Protein 9DPF (pdb70)

Sequence (498 aa):
ILGGTEAEEGSWPWQVSLRLNNAHHHCCGGSLINNMWILTAAHCFRSSNSNPRDWIATSGISTTFPKLRMRVRNILIHNNYKSATHENDIALVRLENSSVTFTKDIHSVCLPAATQNIPPGSTAYVTGWGAQEYAGHHTVPELRQGQVRIISNDVCNAPHSYNGAILSGMLCAGVPQGGVDACQGDAGGPLVQEDSRRLWFFIVGIVSWGDQCGLPDKPGVYTRVTAYLDWIRQQTGILINECGAGPDLITLSEQRILGGTEAEEGSWPWQVSLRLNNAHHCCGGSLINNMWILTAAHCFRSNSNPRDWIATSGISTTFPKLRMRVRNILIHNNNYKSATHENDIALVRLENSVTFTKDIHSVCLPAATQNIPPGSTAYVTGWGAQEEYAGHHTVPELRQGQVRIISNDVCNAPHSSYNGAILSSGMLCAGVPQGGVDACQGDAGGPLVQEDSRRLWFFIVGIVSWGDQCGLPDKPGVYTRVTAYLDWIRQQTGINECGAGPDLITLSEQR

Solvent-accessible surface area: 22502 Å² total; per-residue (Å²): 1,16,58,16,85,108,6,136,74,10,31,24,3,0,5,0,0,1,40,27,102,122,54,26,76,3,1,0,0,0,6,42,45,42,22,0,0,0,0,2,49,1,7,196,89,28,61,47,42,190,39,3,55,0,2,5,19,53,3,14,76,76,20,155,68,152,14,142,8,138,56,27,46,68,19,117,73,50,101,77,99,64,63,43,28,2,0,0,0,1,75,0,73,99,64,8,113,28,60,45,68,19,1,2,2,10,31,6,52,84,125,53,118,23,60,92,41,27,66,0,55,0,0,1,1,0,1,84,101,113,87,26,161,66,27,63,55,6,36,40,3,92,1,100,12,40,32,32,118,97,1,37,17,112,123,11,21,102,43,45,6,68,101,14,8,2,0,0,4,17,94,128,7,38,27,6,10,7,107,16,0,12,0,0,0,0,0,26,91,48,119,187,35,49,32,33,0,1,0,0,11,10,48,25,56,77,8,11,66,81,70,42,11,6,1,1,4,59,0,29,57,18,26,105,26,0,111,118,65,23,67,69,34,118,124,56,51,0,11,6,50,116,56,14,67,110,92,121,125,297,1,17,57,17,86,108,9,133,104,16,23,22,4,0,6,0,0,1,34,22,102,119,55,30,76,4,1,0,0,0,8,44,54,70,17,0,0,0,0,2,48,2,7,199,82,29,61,73,39,88,46,4,54,0,1,4,22,58,11,16,82,162,20,140,63,155,14,167,12,90,58,25,45,58,23,147,81,51,100,81,102,74,64,52,20,1,0,0,0,2,49,0,69,110,58,14,112,48,63,70,56,19,0,2,1,19,42,6,54,81,124,57,125,27,67,91,28,29,66,1,57,0,0,2,0,0,2,80,103,103,86,22,154,73,24,64,60,6,35,35,3,86,0,92,11,34,32,28,117,94,1,39,20,112,132,12,17,105,46,45,6,64,99,11,7,0,0,0,5,16,97,138,9,38,23,5,10,10,110,16,1,12,1,0,0,0,0,15,83,55,91,95,87,46,31,20,0,2,0,0,11,10,47,27,57,88,10,10,69,73,69,41,6,6,1,2,4,57,0,31,57,16,29,106,33,0,118,117,56,25,64,76,91,101,42,0,7,3,57,87,52,27,77,94,86,118,125,299

Nearest PDB structures (foldseek):
  9dpf-assembly2_C  TM=1.004E+00  e=8.477E-52  Homo sapiens
  8vis-assembly4_H  TM=9.988E-01  e=4.082E-49  Homo sapiens
  2oq5-assembly1_A  TM=9.898E-01  e=7.392E-35  Homo sapiens
  2zgj-assembly1_A  TM=9.398E-01  e=3.811E-25  Homo sapiens
  2zks-assembly1_A  TM=9.382E-01  e=4.524E-25  Homo sapiens

Secondary structure (DSSP, 8-state):
-BS-EEPPTTSSTTEEEEEETTEEEEEEEESSSSEEEE-GGGGSS---GGGEEEEESSBSSS-SEEEEEEEEEE-TT-BGGGTBT--EEEEESSPPPPBTTB-PPBPPPTT----TT-EEEEEES--SSTT----SB-EEEEEEEE-HHHHT-TTTTTT---TTEEEEE-TT---B--TT-TT-EEEEE-TTSBEEEEEEEEE-SSSS-TTS-EEEEEGGGGHHHHHHHH--/--SS--B-HHHHHHHH--/-BS-EEPPTTS-TTEEEEEESSSEEEEEEEEETTEEEE-GGGGTT---GGGEEEEESSBSSS-SEEEEEEEEEE-TT-BTTTTBT--EEEEESSPPPP-SSS-PPBPPPTT----TT-EEEEEES--SSTT----SB-EEEEEEEE-HHHHTSTTTTTT---TTEEEEE-TT---B--TT-TT-EEEEE-TTSBEEEEEEEEE-SSSSBTTB-EEEEEGGGGHHHHHHHH--/--S-B-HHHHHHHH--

Structure (mmCIF, N/CA/C/O backbone):
data_9DPF
#
_entry.id   9DPF
#
_cell.length_a   73.034
_cell.length_b   76.640
_cell.length_c   88.374
_cell.angle_alpha   90.00
_cell.angle_beta   90.00
_cell.angle_gamma   90.00
#
_symmetry.space_group_name_H-M   'P 21 21 21'
#
loop_
_entity.id
_entity.type
_entity.pdbx_description
1 polymer 'Transmembrane protease serine 11D'
2 polymer 'Transmembrane protease serine 11D non-catalytic chain'
3 non-polymer 1,2-ETHANEDIOL
4 water water
#
loop_
_atom_site.group_PDB
_atom_site.id
_atom_site.type_symbol
_atom_site.label_atom_id
_atom_site.label_alt_id
_atom_site.label_comp_id
_atom_site.label_asym_id
_atom_site.label_entity_id
_atom_site.label_seq_id
_atom_site.pdbx_PDB_ins_code
_atom_site.Cartn_x
_atom_site.Cartn_y
_atom_site.Cartn_z
_atom_site.occupancy
_atom_site.B_iso_or_equiv
_atom_site.auth_seq_id
_atom_site.auth_comp_id
_atom_site.auth_asym_id
_atom_site.auth_atom_id
_atom_site.pdbx_PDB_model_num
ATOM 1 N N . ILE A 1 1 ? 11.138 6.098 27.959 1.00 36.87 187 ILE A N 1
ATOM 2 C CA . ILE A 1 1 ? 11.966 7.244 27.464 1.00 35.66 187 ILE A CA 1
ATOM 3 C C . ILE A 1 1 ? 11.312 8.581 27.857 1.00 37.73 187 ILE A C 1
ATOM 4 O O . ILE A 1 1 ? 10.144 8.834 27.550 1.00 35.53 187 ILE A O 1
ATOM 9 N N . LEU A 1 2 ? 12.095 9.428 28.541 1.00 35.85 188 LEU A N 1
ATOM 10 C CA . LEU A 1 2 ? 11.738 10.806 28.821 1.00 36.93 188 LEU A CA 1
ATOM 11 C C . LEU A 1 2 ? 12.312 11.681 27.728 1.00 39.46 188 LEU A C 1
ATOM 12 O O . LEU A 1 2 ? 13.471 11.495 27.374 1.00 38.23 188 LEU A O 1
ATOM 17 N N . GLY A 1 3 ? 11.520 12.671 27.284 1.00 38.70 189 GLY A N 1
ATOM 18 C CA . GLY A 1 3 ? 12.004 13.758 26.439 1.00 35.63 189 GLY A CA 1
ATOM 19 C C . GLY A 1 3 ? 12.368 13.297 25.028 1.00 35.96 189 GLY A C 1
ATOM 20 O O . GLY A 1 3 ? 13.248 13.859 24.368 1.00 40.71 189 GLY A O 1
ATOM 21 N N . GLY A 1 4 ? 11.713 12.236 24.570 1.00 35.90 190 GLY A N 1
ATOM 22 C CA . GLY A 1 4 ? 12.028 11.694 23.263 1.00 36.85 190 GLY A CA 1
ATOM 23 C C . GLY A 1 4 ? 10.803 11.723 22.370 1.00 34.68 190 GLY A C 1
ATOM 24 O O . GLY A 1 4 ? 9.790 12.318 22.741 1.00 34.49 190 GLY A O 1
ATOM 25 N N . THR A 1 5 ? 10.913 11.046 21.230 1.00 36.80 191 THR A N 1
ATOM 26 C CA . THR A 1 5 ? 9.833 10.999 20.257 1.00 43.29 191 THR A CA 1
ATOM 27 C C . THR A 1 5 ? 9.525 9.563 19.858 1.00 44.43 191 THR A C 1
ATOM 28 O O . THR A 1 5 ? 10.252 8.616 20.192 1.00 39.72 191 THR A O 1
ATOM 32 N N . GLU A 1 6 ? 8.403 9.435 19.159 1.00 41.45 192 GLU A N 1
ATOM 33 C CA . GLU A 1 6 ? 7.948 8.156 18.671 1.00 44.03 192 GLU A CA 1
ATOM 34 C C . GLU A 1 6 ? 8.875 7.706 17.560 1.00 41.37 192 GLU A C 1
ATOM 35 O O . GLU A 1 6 ? 9.111 8.456 16.627 1.00 42.78 192 GLU A O 1
ATOM 41 N N . ALA A 1 7 ? 9.381 6.478 17.639 1.00 36.92 193 ALA A N 1
ATOM 42 C CA . ALA A 1 7 ? 10.239 6.020 16.567 1.00 34.91 193 ALA A CA 1
ATOM 43 C C . ALA A 1 7 ? 9.370 5.627 15.380 1.00 33.27 193 ALA A C 1
ATOM 44 O O . ALA A 1 7 ? 8.264 5.135 15.565 1.00 36.70 193 ALA A O 1
ATOM 46 N N . GLU A 1 8 ? 9.910 5.807 14.172 1.00 35.48 194 GLU A N 1
ATOM 47 C CA . GLU A 1 8 ? 9.315 5.287 12.952 1.00 40.11 194 GLU A CA 1
ATOM 48 C C . GLU A 1 8 ? 9.744 3.841 12.708 1.00 39.78 194 GLU A C 1
ATOM 49 O O . GLU A 1 8 ? 10.890 3.462 12.989 1.00 41.09 194 GLU A O 1
ATOM 55 N N . GLU A 1 9 ? 8.817 3.080 12.103 1.00 39.29 195 GLU A N 1
ATOM 56 C CA . GLU A 1 9 ? 9.051 1.726 11.600 1.00 42.57 195 GLU A CA 1
ATOM 57 C C . GLU A 1 9 ? 10.377 1.640 10.830 1.00 40.59 195 GLU A C 1
ATOM 58 O O . GLU A 1 9 ? 10.630 2.444 9.937 1.00 38.05 195 GLU A O 1
ATOM 61 N N . GLY A 1 10 ? 11.225 0.670 11.189 1.00 35.69 196 GLY A N 1
ATOM 62 C CA . GLY A 1 10 ? 12.467 0.421 10.483 1.00 32.47 196 GLY A CA 1
ATOM 63 C C . GLY A 1 10 ? 13.655 1.260 10.971 1.00 33.45 196 GLY A C 1
ATOM 64 O O . GLY A 1 10 ? 14.784 0.944 10.599 1.00 37.63 196 GLY A O 1
ATOM 65 N N . SER A 1 11 ? 13.441 2.320 11.771 1.00 32.23 197 SER A N 1
ATOM 66 C CA . SER A 1 11 ? 14.544 3.102 12.326 1.00 32.40 197 SER A CA 1
ATOM 67 C C . SER A 1 11 ? 15.503 2.258 13.173 1.00 32.11 197 SER A C 1
ATOM 68 O O . SER A 1 11 ? 16.725 2.462 13.139 1.00 30.25 197 SER A O 1
ATOM 71 N N . TRP A 1 12 ? 14.937 1.342 13.961 1.00 29.17 198 TRP A N 1
ATOM 72 C CA . TRP A 1 12 ? 15.693 0.599 14.956 1.00 28.32 198 TRP A CA 1
ATOM 73 C C . TRP A 1 12 ? 15.406 -0.884 14.781 1.00 27.07 198 TRP A C 1
ATOM 74 O O . TRP A 1 12 ? 14.630 -1.466 15.501 1.00 27.02 198 TRP A O 1
ATOM 85 N N . PRO A 1 13 ? 15.964 -1.542 13.758 1.00 29.61 199 PRO A N 1
ATOM 86 C CA . PRO A 1 13 ? 15.537 -2.898 13.416 1.00 28.34 199 PRO A CA 1
ATOM 87 C C . PRO A 1 13 ? 15.933 -4.001 14.389 1.00 26.51 199 PRO A C 1
ATOM 88 O O . PRO A 1 13 ? 15.413 -5.106 14.297 1.00 25.44 199 PRO A O 1
ATOM 92 N N . TRP A 1 14 ? 16.817 -3.696 15.345 1.00 27.71 200 TRP A N 1
ATOM 93 C CA . TRP A 1 14 ? 17.304 -4.690 16.300 1.00 27.42 200 TRP A CA 1
ATOM 94 C C . TRP A 1 14 ? 16.494 -4.660 17.605 1.00 25.91 200 TRP A C 1
ATOM 95 O O . TRP A 1 14 ? 16.537 -5.604 18.384 1.00 22.75 200 TRP A O 1
ATOM 106 N N . GLN A 1 15 ? 15.731 -3.585 17.828 1.00 26.85 201 GLN A N 1
ATOM 107 C CA . GLN A 1 15 ? 14.964 -3.401 19.047 1.00 28.57 201 GLN A CA 1
ATOM 108 C C . GLN A 1 15 ? 13.857 -4.450 19.191 1.00 27.58 201 GLN A C 1
ATOM 109 O O . GLN A 1 15 ? 13.092 -4.691 18.282 1.00 30.93 201 GLN A O 1
ATOM 115 N N . VAL A 1 16 ? 13.758 -5.074 20.360 1.00 25.46 202 VAL A N 1
ATOM 116 C CA . VAL A 1 16 ? 12.680 -5.990 20.639 1.00 26.37 202 VAL A CA 1
ATOM 117 C C . VAL A 1 16 ? 12.122 -5.662 22.019 1.00 26.51 202 VAL A C 1
ATOM 118 O O . VAL A 1 16 ? 12.805 -5.057 22.843 1.00 23.83 202 VAL A O 1
ATOM 122 N N . SER A 1 17 ? 10.847 -6.027 22.185 1.00 23.79 203 SER A N 1
ATOM 123 C CA . SER A 1 17 ? 10.132 -6.025 23.439 1.00 24.50 203 SER A CA 1
ATOM 124 C C . SER A 1 17 ? 10.231 -7.434 24.019 1.00 22.52 203 SER A C 1
ATOM 125 O O . SER A 1 17 ? 9.995 -8.397 23.304 1.00 26.36 203 SER A O 1
ATOM 128 N N . LEU A 1 18 ? 10.510 -7.534 25.319 1.00 24.90 204 LEU A N 1
ATOM 129 C CA . LEU A 1 18 ? 10.450 -8.797 26.026 1.00 28.09 204 LEU A CA 1
ATOM 130 C C . LEU A 1 18 ? 9.218 -8.766 26.936 1.00 25.23 204 LEU A C 1
ATOM 131 O O . LEU A 1 18 ? 9.073 -7.888 27.784 1.00 26.77 204 LEU A O 1
ATOM 136 N N . ARG A 1 19 ? 8.312 -9.714 26.701 1.00 25.49 205 ARG A N 1
ATOM 137 C CA . ARG A 1 19 ? 7.043 -9.774 27.400 1.00 29.10 205 ARG A CA 1
ATOM 138 C C . ARG A 1 19 ? 7.055 -10.911 28.431 1.00 27.75 205 ARG A C 1
ATOM 139 O O . ARG A 1 19 ? 7.342 -12.065 28.111 1.00 26.39 205 ARG A O 1
ATOM 147 N N . LEU A 1 20 ? 6.736 -10.560 29.675 1.00 26.44 206 LEU A N 1
ATOM 148 C CA . LEU A 1 20 ? 6.569 -11.521 30.751 1.00 27.37 206 LEU A CA 1
ATOM 149 C C . LEU A 1 20 ? 5.071 -11.611 31.083 1.00 29.90 206 LEU A C 1
ATOM 150 O O . LEU A 1 20 ? 4.426 -10.608 31.406 1.00 25.61 206 LEU A O 1
ATOM 155 N N . ASN A 1 21 ? 4.555 -12.841 31.037 1.00 36.16 207 ASN A N 1
ATOM 156 C CA . ASN A 1 21 ? 3.148 -13.111 31.279 1.00 43.45 207 ASN A CA 1
ATOM 157 C C . ASN A 1 21 ? 2.333 -12.059 30.515 1.00 42.05 207 ASN A C 1
ATOM 158 O O . ASN A 1 21 ? 1.541 -11.317 31.079 1.00 41.75 207 ASN A O 1
ATOM 163 N N . ASN A 1 22 ? 2.594 -11.989 29.208 1.00 42.59 208 ASN A N 1
ATOM 164 C CA . ASN A 1 22 ? 1.834 -11.180 28.264 1.00 44.76 208 ASN A CA 1
ATOM 165 C C . ASN A 1 22 ? 1.776 -9.706 28.669 1.00 41.36 208 ASN A C 1
ATOM 166 O O . ASN A 1 22 ? 0.758 -9.047 28.463 1.00 42.24 208 ASN A O 1
ATOM 171 N N . ALA A 1 23 ? 2.882 -9.163 29.190 1.00 39.58 209 ALA A N 1
ATOM 172 C CA . ALA A 1 23 ? 2.984 -7.724 29.373 1.00 35.27 209 ALA A CA 1
ATOM 173 C C . ALA A 1 23 ? 4.422 -7.296 29.102 1.00 31.33 209 ALA A C 1
ATOM 174 O O . ALA A 1 23 ? 5.334 -8.000 29.515 1.00 30.64 209 ALA A O 1
ATOM 176 N N . HIS A 1 24 ? 4.600 -6.170 28.394 1.00 31.53 210 HIS A N 1
ATOM 177 C CA . HIS A 1 24 ? 5.922 -5.605 28.136 1.00 31.55 210 HIS A CA 1
ATOM 178 C C . HIS A 1 24 ? 6.664 -5.448 29.470 1.00 29.87 210 HIS A C 1
ATOM 179 O O . HIS A 1 24 ? 6.100 -4.871 30.368 1.00 30.65 210 HIS A O 1
ATOM 186 N N . HIS A 1 25 ? 7.888 -5.992 29.641 1.00 28.23 211 HIS A N 1
ATOM 187 C CA A HIS A 1 25 ? 8.642 -5.837 30.888 0.60 27.51 211 HIS A CA 1
ATOM 188 C CA B HIS A 1 25 ? 8.639 -5.813 30.881 0.40 28.67 211 HIS A CA 1
ATOM 189 C C . HIS A 1 25 ? 9.996 -5.165 30.633 1.00 28.93 211 HIS A C 1
ATOM 190 O O . HIS A 1 25 ? 10.451 -4.371 31.456 1.00 32.28 211 HIS A O 1
ATOM 203 N N A CYS A 1 26 ? 10.684 -5.560 29.539 0.60 28.95 212 CYS A N 1
ATOM 204 N N B CYS A 1 26 ? 10.585 -5.387 29.458 0.40 27.99 212 CYS A N 1
ATOM 205 C CA A CYS A 1 26 ? 12.044 -5.111 29.237 0.60 29.70 212 CYS A CA 1
ATOM 206 C CA B CYS A 1 26 ? 11.864 -4.768 29.176 0.40 27.97 212 CYS A CA 1
ATOM 207 C C A CYS A 1 26 ? 12.242 -4.963 27.722 0.60 29.65 212 CYS A C 1
ATOM 208 C C B CYS A 1 26 ? 12.181 -4.856 27.690 0.40 28.61 212 CYS A C 1
ATOM 209 O O A CYS A 1 26 ? 11.449 -5.486 26.935 0.60 29.66 212 CYS A O 1
ATOM 210 O O B CYS A 1 26 ? 11.445 -5.467 26.914 0.40 28.80 212 CYS A O 1
ATOM 215 N N . GLY A 1 27 ? 13.307 -4.232 27.346 1.00 28.63 213 GLY A N 1
ATOM 216 C CA . GLY A 1 27 ? 13.776 -4.125 25.979 1.00 29.33 213 GLY A CA 1
ATOM 217 C C . GLY A 1 27 ? 14.934 -5.092 25.725 1.00 30.27 213 GLY A C 1
ATOM 218 O O . GLY A 1 27 ? 15.453 -5.743 26.632 1.00 28.98 213 GLY A O 1
ATOM 219 N N . GLY A 1 28 ? 15.307 -5.204 24.460 1.00 27.53 214 GLY A N 1
ATOM 220 C CA . GLY A 1 28 ? 16.486 -5.959 24.078 1.00 32.07 214 GLY A CA 1
ATOM 221 C C . GLY A 1 28 ? 16.884 -5.609 22.656 1.00 28.16 214 GLY A C 1
ATOM 222 O O . GLY A 1 28 ? 16.156 -4.859 22.017 1.00 29.99 214 GLY A O 1
ATOM 223 N N . SER A 1 29 ? 18.011 -6.192 22.217 1.00 26.25 215 SER A N 1
ATOM 224 C CA . SER A 1 29 ? 18.589 -5.992 20.902 1.00 25.03 215 SER A CA 1
ATOM 225 C C . SER A 1 29 ? 19.004 -7.318 20.266 1.00 24.52 215 SER A C 1
ATOM 226 O O . SER A 1 29 ? 19.821 -8.062 20.840 1.00 23.84 215 SER A O 1
ATOM 229 N N . LEU A 1 30 ? 18.554 -7.549 19.022 1.00 22.96 216 LEU A N 1
ATOM 230 C CA . LEU A 1 30 ? 19.051 -8.667 18.231 1.00 21.02 216 LEU A CA 1
ATOM 231 C C . LEU A 1 30 ? 20.526 -8.456 17.951 1.00 23.14 216 LEU A C 1
ATOM 232 O O . LEU A 1 30 ? 20.921 -7.402 17.484 1.00 21.74 216 LEU A O 1
ATOM 237 N N . ILE A 1 31 ? 21.343 -9.450 18.258 1.00 23.79 217 ILE A N 1
ATOM 238 C CA . ILE A 1 31 ? 22.744 -9.342 17.874 1.00 26.24 217 ILE A CA 1
ATOM 239 C C . ILE A 1 31 ? 23.114 -10.407 16.836 1.00 24.29 217 ILE A C 1
ATOM 240 O O . ILE A 1 31 ? 24.231 -10.371 16.358 1.00 23.68 217 ILE A O 1
ATOM 245 N N . ASN A 1 32 ? 22.224 -11.378 16.599 1.00 22.70 218 ASN A N 1
ATOM 246 C CA . ASN A 1 32 ? 22.223 -12.213 15.413 1.00 24.89 218 ASN A CA 1
ATOM 247 C C . ASN A 1 32 ? 20.829 -12.825 15.313 1.00 26.79 218 ASN A C 1
ATOM 248 O O . ASN A 1 32 ? 19.922 -12.399 16.039 1.00 26.64 218 ASN A O 1
ATOM 253 N N . ASN A 1 33 ? 20.669 -13.807 14.410 1.00 26.12 219 ASN A N 1
ATOM 254 C CA . ASN A 1 33 ? 19.353 -14.316 14.060 1.00 26.37 219 ASN A CA 1
ATOM 255 C C . ASN A 1 33 ? 18.795 -15.266 15.129 1.00 27.88 219 ASN A C 1
ATOM 256 O O . ASN A 1 33 ? 17.630 -15.704 15.015 1.00 29.98 219 ASN A O 1
ATOM 261 N N . MET A 1 34 ? 19.573 -15.521 16.196 1.00 25.36 220 MET A N 1
ATOM 262 C CA . MET A 1 34 ? 19.132 -16.423 17.266 1.00 27.30 220 MET A CA 1
ATOM 263 C C . MET A 1 34 ? 19.106 -15.745 18.654 1.00 25.29 220 MET A C 1
ATOM 264 O O . MET A 1 34 ? 18.448 -16.247 19.561 1.00 27.27 220 MET A O 1
ATOM 269 N N . TRP A 1 35 ? 19.848 -14.641 18.827 1.00 26.15 221 TRP A N 1
ATOM 270 C CA . TRP A 1 35 ? 20.241 -14.103 20.119 1.00 22.15 221 TRP A CA 1
ATOM 271 C C . TRP A 1 35 ? 19.854 -12.639 20.302 1.00 21.02 221 TRP A C 1
ATOM 272 O O . TRP A 1 35 ? 20.181 -11.773 19.481 1.00 23.25 221 TRP A O 1
ATOM 283 N N . ILE A 1 36 ? 19.368 -12.366 21.523 1.00 22.23 222 ILE A N 1
ATOM 284 C CA . ILE A 1 36 ? 19.000 -11.052 22.016 1.00 23.06 222 ILE A CA 1
ATOM 285 C C . ILE A 1 36 ? 19.828 -10.720 23.250 1.00 22.68 222 ILE A C 1
ATOM 286 O O . ILE A 1 36 ? 19.922 -11.516 24.181 1.00 24.15 222 ILE A O 1
ATOM 291 N N . LEU A 1 37 ? 20.376 -9.512 23.241 1.00 21.61 223 LEU A N 1
ATOM 292 C CA . LEU A 1 37 ? 21.197 -9.015 24.316 1.00 22.88 223 LEU A CA 1
ATOM 293 C C . LEU A 1 37 ? 20.332 -8.080 25.154 1.00 22.07 223 LEU A C 1
ATOM 294 O O . LEU A 1 37 ? 19.688 -7.214 24.584 1.00 24.78 223 LEU A O 1
ATOM 299 N N . THR A 1 38 ? 20.353 -8.232 26.494 1.00 23.13 224 THR A N 1
ATOM 300 C CA . THR A 1 38 ? 19.487 -7.479 27.393 1.00 23.57 224 THR A CA 1
ATOM 301 C C . THR A 1 38 ? 20.113 -7.369 28.785 1.00 23.19 224 THR A C 1
ATOM 302 O O . THR A 1 38 ? 21.308 -7.603 28.978 1.00 24.90 224 THR A O 1
ATOM 306 N N . ALA A 1 39 ? 19.309 -6.953 29.768 1.00 21.52 225 ALA A N 1
ATOM 307 C CA . ALA A 1 39 ? 19.768 -6.811 31.146 1.00 23.31 225 ALA A CA 1
ATOM 308 C C . ALA A 1 39 ? 19.356 -8.004 32.020 1.00 22.86 225 ALA A C 1
ATOM 309 O O . ALA A 1 39 ? 18.256 -8.546 31.896 1.00 24.72 225 ALA A O 1
ATOM 311 N N . ALA A 1 40 ? 20.274 -8.395 32.919 1.00 21.33 226 ALA A N 1
ATOM 312 C CA . ALA A 1 40 ? 20.036 -9.466 33.879 1.00 21.23 226 ALA A CA 1
ATOM 313 C C . ALA A 1 40 ? 18.854 -9.182 34.797 1.00 20.63 226 ALA A C 1
ATOM 314 O O . ALA A 1 40 ? 18.068 -10.078 35.075 1.00 21.25 226 ALA A O 1
ATOM 316 N N . HIS A 1 41 ? 18.724 -7.965 35.315 1.00 22.05 227 HIS A N 1
ATOM 317 C CA . HIS A 1 41 ? 17.729 -7.765 36.365 1.00 23.46 227 HIS A CA 1
ATOM 318 C C . HIS A 1 41 ? 16.299 -7.916 35.821 1.00 24.90 227 HIS A C 1
ATOM 319 O O . HIS A 1 41 ? 15.352 -7.985 36.574 1.00 25.17 227 HIS A O 1
ATOM 326 N N . CYS A 1 42 ? 16.148 -8.059 34.516 1.00 25.31 228 CYS A N 1
ATOM 327 C CA . CYS A 1 42 ? 14.850 -8.271 33.891 1.00 27.81 228 CYS A CA 1
ATOM 328 C C . CYS A 1 42 ? 14.238 -9.594 34.345 1.00 26.89 228 CYS A C 1
ATOM 329 O O . CYS A 1 42 ? 13.017 -9.742 34.402 1.00 23.61 228 CYS A O 1
ATOM 332 N N . PHE A 1 43 ? 15.112 -10.541 34.699 1.00 26.63 229 PHE A N 1
ATOM 333 C CA . PHE A 1 43 ? 14.712 -11.904 35.016 1.00 29.48 229 PHE A CA 1
ATOM 334 C C . PHE A 1 43 ? 14.879 -12.206 36.509 1.00 29.37 229 PHE A C 1
ATOM 335 O O . PHE A 1 43 ? 14.964 -13.364 36.911 1.00 29.90 229 PHE A O 1
ATOM 343 N N . ARG A 1 44 ? 14.889 -11.173 37.346 1.00 27.67 230 ARG A N 1
ATOM 344 C CA . ARG A 1 44 ? 15.073 -11.374 38.779 1.00 28.61 230 ARG A CA 1
ATOM 345 C C . ARG A 1 44 ? 13.920 -12.149 39.416 1.00 29.68 230 ARG A C 1
ATOM 346 O O . ARG A 1 44 ? 14.161 -12.842 40.400 1.00 29.27 230 ARG A O 1
ATOM 354 N N . SER A 1 45 ? 12.673 -12.007 38.927 1.00 27.57 231 SER A N 1
ATOM 355 C CA A SER A 1 45 ? 11.575 -12.727 39.543 0.60 29.57 231 SER A CA 1
ATOM 356 C CA B SER A 1 45 ? 11.554 -12.710 39.522 0.40 28.26 231 SER A CA 1
ATOM 357 C C . SER A 1 45 ? 11.198 -13.952 38.714 1.00 28.07 231 SER A C 1
ATOM 358 O O . SER A 1 45 ? 10.858 -14.975 39.270 1.00 31.82 231 SER A O 1
ATOM 363 N N . ASN A 1 46 ? 11.307 -13.882 37.386 1.00 31.17 232 ASN A N 1
ATOM 364 C CA . ASN A 1 46 ? 10.949 -15.012 36.538 1.00 31.88 232 ASN A CA 1
ATOM 365 C C . ASN A 1 46 ? 12.005 -15.209 35.466 1.00 29.90 232 ASN A C 1
ATOM 366 O O . ASN A 1 46 ? 12.217 -14.304 34.663 1.00 27.48 232 ASN A O 1
ATOM 371 N N . SER A 1 47 ? 12.616 -16.407 35.428 1.00 28.22 233 SER A N 1
ATOM 372 C CA . SER A 1 47 ? 13.572 -16.701 34.372 1.00 33.97 233 SER A CA 1
ATOM 373 C C . SER A 1 47 ? 13.158 -17.977 33.627 1.00 30.65 233 SER A C 1
ATOM 374 O O . SER A 1 47 ? 14.001 -18.730 33.155 1.00 32.53 233 SER A O 1
ATOM 377 N N . ASN A 1 48 ? 11.850 -18.205 33.535 1.00 30.19 234 ASN A N 1
ATOM 378 C CA . ASN A 1 48 ? 11.328 -19.388 32.883 1.00 36.56 234 ASN A CA 1
ATOM 379 C C . ASN A 1 48 ? 11.086 -19.073 31.408 1.00 36.16 234 ASN A C 1
ATOM 380 O O . ASN A 1 48 ? 10.141 -18.351 31.073 1.00 37.00 234 ASN A O 1
ATOM 385 N N . PRO A 1 49 ? 11.855 -19.686 30.487 1.00 35.51 235 PRO A N 1
ATOM 386 C CA . PRO A 1 49 ? 11.759 -19.344 29.073 1.00 35.29 235 PRO A CA 1
ATOM 387 C C . PRO A 1 49 ? 10.316 -19.438 28.592 1.00 37.63 235 PRO A C 1
ATOM 388 O O . PRO A 1 49 ? 9.891 -18.655 27.747 1.00 33.35 235 PRO A O 1
ATOM 392 N N . ARG A 1 50 ? 9.551 -20.375 29.155 1.00 36.92 236 ARG A N 1
ATOM 393 C CA . ARG A 1 50 ? 8.219 -20.606 28.633 1.00 42.21 236 ARG A CA 1
ATOM 394 C C . ARG A 1 50 ? 7.300 -19.415 28.876 1.00 35.93 236 ARG A C 1
ATOM 395 O O . ARG A 1 50 ? 6.217 -19.350 28.316 1.00 38.48 236 ARG A O 1
ATOM 403 N N . ASP A 1 51 ? 7.682 -18.530 29.786 1.00 34.31 237 ASP A N 1
ATOM 404 C CA . ASP A 1 51 ? 6.819 -17.441 30.208 1.00 37.04 237 ASP A CA 1
ATOM 405 C C . ASP A 1 51 ? 7.179 -16.141 29.479 1.00 36.09 237 ASP A C 1
ATOM 406 O O . ASP A 1 51 ? 6.590 -15.100 29.742 1.00 36.23 237 ASP A O 1
ATOM 411 N N . TRP A 1 52 ? 8.203 -16.178 28.617 1.00 32.79 238 TRP A N 1
ATOM 412 C CA . TRP A 1 52 ? 8.685 -14.980 27.960 1.00 29.62 238 TRP A CA 1
ATOM 413 C C . TRP A 1 52 ? 8.432 -15.096 26.461 1.00 29.97 238 TRP A C 1
ATOM 414 O O . TRP A 1 52 ? 8.632 -16.165 25.891 1.00 30.93 238 TRP A O 1
ATOM 425 N N . ILE A 1 53 ? 8.036 -13.967 25.858 1.00 28.63 239 ILE A N 1
ATOM 426 C CA . ILE A 1 53 ? 7.865 -13.797 24.425 1.00 33.53 239 ILE A CA 1
ATOM 427 C C . ILE A 1 53 ? 8.575 -12.506 24.008 1.00 29.65 239 ILE A C 1
ATOM 428 O O . ILE A 1 53 ? 8.419 -11.465 24.640 1.00 28.55 239 ILE A O 1
ATOM 433 N N . ALA A 1 54 ? 9.312 -12.571 22.896 1.00 32.61 240 ALA A N 1
ATOM 434 C CA . ALA A 1 54 ? 9.914 -11.393 22.295 1.00 32.98 240 ALA A CA 1
ATOM 435 C C . ALA A 1 54 ? 9.046 -10.937 21.135 1.00 29.34 240 ALA A C 1
ATOM 436 O O . ALA A 1 54 ? 8.468 -11.774 20.435 1.00 27.51 240 ALA A O 1
ATOM 438 N N . THR A 1 55 ? 8.984 -9.612 20.928 1.00 27.14 241 THR A N 1
ATOM 439 C CA . THR A 1 55 ? 8.297 -9.107 19.758 1.00 29.69 241 THR A CA 1
ATOM 440 C C . THR A 1 55 ? 9.140 -8.041 19.076 1.00 28.32 241 THR A C 1
ATOM 441 O O . THR A 1 55 ? 9.876 -7.294 19.725 1.00 29.37 241 THR A O 1
ATOM 445 N N . SER A 1 56 ? 8.981 -7.985 17.745 1.00 28.29 242 SER A N 1
ATOM 446 C CA . SER A 1 56 ? 9.532 -6.903 16.932 1.00 32.00 242 SER A CA 1
ATOM 447 C C . SER A 1 56 ? 8.412 -6.074 16.304 1.00 31.67 242 SER A C 1
ATOM 448 O O . SER A 1 56 ? 7.315 -6.566 16.034 1.00 34.12 242 SER A O 1
ATOM 451 N N . GLY A 1 57 ? 8.715 -4.801 16.107 1.00 30.87 243 GLY A N 1
ATOM 452 C CA . GLY A 1 57 ? 7.767 -3.832 15.589 1.00 31.47 243 GLY A CA 1
ATOM 453 C C . GLY A 1 57 ? 7.768 -2.627 16.509 1.00 30.06 243 GLY A C 1
ATOM 454 O O . GLY A 1 57 ? 8.139 -2.786 17.658 1.00 29.49 243 GLY A O 1
ATOM 455 N N . ILE A 1 58 ? 7.342 -1.447 16.035 1.00 29.35 244 ILE A N 1
ATOM 456 C CA . ILE A 1 58 ? 7.298 -0.279 16.899 1.00 30.53 244 ILE A CA 1
ATOM 457 C C . ILE A 1 58 ? 6.177 -0.405 17.931 1.00 29.56 244 ILE A C 1
ATOM 458 O O . ILE A 1 58 ? 6.191 0.374 18.891 1.00 29.79 244 ILE A O 1
ATOM 463 N N . SER A 1 59 ? 5.220 -1.331 17.725 1.00 28.90 245 SER A N 1
ATOM 464 C CA . SER A 1 59 ? 4.064 -1.432 18.607 1.00 28.64 245 SER A CA 1
ATOM 465 C C . SER A 1 59 ? 4.090 -2.723 19.440 1.00 29.60 245 SER A C 1
ATOM 466 O O . SER A 1 59 ? 4.198 -3.824 18.898 1.00 32.68 245 SER A O 1
ATOM 469 N N . THR A 1 60 ? 3.903 -2.603 20.763 1.00 30.63 246 THR A N 1
ATOM 470 C CA . THR A 1 60 ? 3.747 -3.784 21.621 1.00 33.91 246 THR A CA 1
ATOM 471 C C . THR A 1 60 ? 2.295 -4.290 21.612 1.00 33.10 246 THR A C 1
ATOM 472 O O . THR A 1 60 ? 2.048 -5.447 21.910 1.00 36.70 246 THR A O 1
ATOM 476 N N . THR A 1 61 ? 1.323 -3.449 21.276 1.00 34.35 247 THR A N 1
ATOM 477 C CA . THR A 1 61 ? -0.043 -3.943 21.159 1.00 34.39 247 THR A CA 1
ATOM 478 C C . THR A 1 61 ? -0.212 -4.663 19.823 1.00 36.18 247 THR A C 1
ATOM 479 O O . THR A 1 61 ? -0.808 -5.731 19.775 1.00 35.29 247 THR A O 1
ATOM 483 N N . PHE A 1 62 ? 0.318 -4.080 18.725 1.00 37.21 248 PHE A N 1
ATOM 484 C CA . PHE A 1 62 ? 0.216 -4.690 17.403 1.00 34.74 248 PHE A CA 1
ATOM 485 C C . PHE A 1 62 ? 1.608 -5.017 16.860 1.00 35.57 248 PHE A C 1
ATOM 486 O O . PHE A 1 62 ? 2.076 -4.407 15.895 1.00 32.40 248 PHE A O 1
ATOM 494 N N . PRO A 1 63 ? 2.326 -6.004 17.439 1.00 35.30 249 PRO A N 1
ATOM 495 C CA . PRO A 1 63 ? 3.672 -6.344 16.953 1.00 39.05 249 PRO A CA 1
ATOM 496 C C . PRO A 1 63 ? 3.679 -6.863 15.508 1.00 37.81 249 PRO A C 1
ATOM 497 O O . PRO A 1 63 ? 2.675 -7.395 15.035 1.00 37.83 249 PRO A O 1
ATOM 501 N N . LYS A 1 64 ? 4.820 -6.735 14.829 1.00 34.37 250 LYS A N 1
ATOM 502 C CA . LYS A 1 64 ? 5.030 -7.336 13.517 1.00 40.34 250 LYS A CA 1
ATOM 503 C C . LYS A 1 64 ? 5.387 -8.817 13.642 1.00 38.06 250 LYS A C 1
ATOM 504 O O . LYS A 1 64 ? 5.088 -9.600 12.759 1.00 36.72 250 LYS A O 1
ATOM 510 N N . LEU A 1 65 ? 6.064 -9.208 14.715 1.00 38.45 251 LEU A N 1
ATOM 511 C CA . LEU A 1 65 ? 6.487 -10.592 14.878 1.00 35.12 251 LEU A CA 1
ATOM 512 C C . LEU A 1 65 ? 6.542 -10.931 16.367 1.00 31.56 251 LEU A C 1
ATOM 513 O O . LEU A 1 65 ? 6.824 -10.070 17.195 1.00 28.14 251 LEU A O 1
ATOM 518 N N . ARG A 1 66 ? 6.128 -12.160 16.685 1.00 32.81 252 ARG A N 1
ATOM 519 C CA . ARG A 1 66 ? 6.168 -12.730 18.021 1.00 34.29 252 ARG A CA 1
ATOM 520 C C . ARG A 1 66 ? 7.095 -13.930 17.944 1.00 32.29 252 ARG A C 1
ATOM 521 O O . ARG A 1 66 ? 7.077 -14.640 16.956 1.00 30.78 252 ARG A O 1
ATOM 529 N N . MET A 1 67 ? 7.951 -14.088 18.936 1.00 31.20 253 MET A N 1
ATOM 530 C CA . MET A 1 67 ? 8.993 -15.101 18.888 1.00 31.95 253 MET A CA 1
ATOM 531 C C . MET A 1 67 ? 9.067 -15.736 20.276 1.00 35.07 253 MET A C 1
ATOM 532 O O . MET A 1 67 ? 9.066 -15.050 21.310 1.00 35.48 253 MET A O 1
ATOM 537 N N . ARG A 1 68 ? 9.070 -17.061 20.296 1.00 33.39 254 ARG A N 1
ATOM 538 C CA . ARG A 1 68 ? 9.232 -17.768 21.542 1.00 35.61 254 ARG A CA 1
ATOM 539 C C . ARG A 1 68 ? 10.720 -17.822 21.889 1.00 35.54 254 ARG A C 1
ATOM 540 O O . ARG A 1 68 ? 11.617 -17.719 21.042 1.00 29.20 254 ARG A O 1
ATOM 548 N N . VAL A 1 69 ? 10.927 -17.966 23.195 1.00 34.11 255 VAL A N 1
ATOM 549 C CA . VAL A 1 69 ? 12.231 -17.942 23.822 1.00 35.91 255 VAL A CA 1
ATOM 550 C C . VAL A 1 69 ? 12.555 -19.363 24.247 1.00 34.53 255 VAL A C 1
ATOM 551 O O . VAL A 1 69 ? 11.647 -20.054 24.676 1.00 31.22 255 VAL A O 1
ATOM 555 N N . ARG A 1 70 ? 13.830 -19.753 24.169 1.00 33.92 256 ARG A N 1
ATOM 556 C CA . ARG A 1 70 ? 14.228 -21.091 24.555 1.00 35.80 256 ARG A CA 1
ATOM 557 C C . ARG A 1 70 ? 15.167 -21.080 25.755 1.00 32.13 256 ARG A C 1
ATOM 558 O O . ARG A 1 70 ? 15.022 -21.928 26.615 1.00 31.85 256 ARG A O 1
ATOM 566 N N . ASN A 1 71 ? 16.173 -20.195 25.749 1.00 28.74 257 ASN A N 1
ATOM 567 C CA . ASN A 1 71 ? 17.168 -20.123 26.812 1.00 28.02 257 ASN A CA 1
ATOM 568 C C . ASN A 1 71 ? 17.325 -18.678 27.325 1.00 27.96 257 ASN A C 1
ATOM 569 O O . ASN A 1 71 ? 17.211 -17.731 26.558 1.00 27.99 257 ASN A O 1
ATOM 574 N N . ILE A 1 72 ? 17.602 -18.528 28.635 1.00 30.03 258 ILE A N 1
ATOM 575 C CA . ILE A 1 72 ? 17.944 -17.254 29.266 1.00 26.22 258 ILE A CA 1
ATOM 576 C C . ILE A 1 72 ? 19.252 -17.434 30.021 1.00 22.41 258 ILE A C 1
ATOM 577 O O . ILE A 1 72 ? 19.361 -18.305 30.872 1.00 23.56 258 ILE A O 1
ATOM 582 N N . LEU A 1 73 ? 20.267 -16.657 29.670 1.00 24.11 259 LEU A N 1
ATOM 583 C CA . LEU A 1 73 ? 21.575 -16.757 30.292 1.00 24.40 259 LEU A CA 1
ATOM 584 C C . LEU A 1 73 ? 21.882 -15.449 31.017 1.00 26.47 259 LEU A C 1
ATOM 585 O O . LEU A 1 73 ? 22.034 -14.397 30.386 1.00 25.26 259 LEU A O 1
ATOM 590 N N . ILE A 1 74 ? 22.073 -15.549 32.333 1.00 23.28 260 ILE A N 1
ATOM 591 C CA . ILE A 1 74 ? 22.472 -14.421 33.145 1.00 24.79 260 ILE A CA 1
ATOM 592 C C . ILE A 1 74 ? 23.983 -14.467 33.380 1.00 25.56 260 ILE A C 1
ATOM 593 O O . ILE A 1 74 ? 24.575 -15.514 33.532 1.00 25.23 260 ILE A O 1
ATOM 598 N N . HIS A 1 75 ? 24.635 -13.317 33.305 1.00 25.13 261 HIS A N 1
ATOM 599 C CA . HIS A 1 75 ? 26.064 -13.269 33.546 1.00 26.39 261 HIS A CA 1
ATOM 600 C C . HIS A 1 75 ? 26.362 -14.016 34.846 1.00 31.00 261 HIS A C 1
ATOM 601 O O . HIS A 1 75 ? 25.641 -13.812 35.839 1.00 29.44 261 HIS A O 1
ATOM 608 N N . ASN A 1 76 ? 27.452 -14.815 34.842 1.00 30.63 262 ASN A N 1
ATOM 609 C CA . ASN A 1 76 ? 27.860 -15.613 36.001 1.00 37.45 262 ASN A CA 1
ATOM 610 C C . ASN A 1 76 ? 28.025 -14.746 37.259 1.00 34.24 262 ASN A C 1
ATOM 611 O O . ASN A 1 76 ? 27.683 -15.169 38.356 1.00 39.88 262 ASN A O 1
ATOM 616 N N . ASN A 1 77 ? 28.468 -13.496 37.108 1.00 31.37 263 ASN A N 1
ATOM 617 C CA . ASN A 1 77 ? 28.824 -12.652 38.237 1.00 29.18 263 ASN A CA 1
ATOM 618 C C . ASN A 1 77 ? 27.889 -11.463 38.372 1.00 24.24 263 ASN A C 1
ATOM 619 O O . ASN A 1 77 ? 28.288 -10.427 38.868 1.00 24.21 263 ASN A O 1
ATOM 624 N N . TYR A 1 78 ? 26.638 -11.608 37.945 1.00 25.98 264 TYR A N 1
ATOM 625 C CA . TYR A 1 78 ? 25.684 -10.539 38.129 1.00 24.09 264 TYR A CA 1
ATOM 626 C C . TYR A 1 78 ? 25.474 -10.354 39.622 1.00 26.86 264 TYR A C 1
ATOM 627 O O . TYR A 1 78 ? 25.100 -11.316 40.287 1.00 27.06 264 TYR A O 1
ATOM 636 N N . LYS A 1 79 ? 25.587 -9.108 40.110 1.00 25.29 265 LYS A N 1
ATOM 637 C CA . LYS A 1 79 ? 25.320 -8.803 41.504 1.00 26.92 265 LYS A CA 1
ATOM 638 C C . LYS A 1 79 ? 24.277 -7.698 41.631 1.00 24.16 265 LYS A C 1
ATOM 639 O O . LYS A 1 79 ? 24.573 -6.537 41.383 1.00 24.27 265 LYS A O 1
ATOM 645 N N . SER A 1 80 ? 23.058 -8.043 42.031 1.00 24.74 266 SER A N 1
ATOM 646 C CA . SER A 1 80 ? 21.983 -7.060 42.088 1.00 26.93 266 SER A CA 1
ATOM 647 C C . SER A 1 80 ? 22.257 -5.963 43.102 1.00 27.02 266 SER A C 1
ATOM 648 O O . SER A 1 80 ? 21.950 -4.800 42.840 1.00 29.20 266 SER A O 1
ATOM 651 N N . ALA A 1 81 ? 22.898 -6.296 44.222 1.00 31.05 267 ALA A N 1
ATOM 652 C CA . ALA A 1 81 ? 23.167 -5.306 45.256 1.00 34.22 267 ALA A CA 1
ATOM 653 C C . ALA A 1 81 ? 23.941 -4.097 44.720 1.00 35.88 267 ALA A C 1
ATOM 654 O O . ALA A 1 81 ? 23.719 -2.979 45.193 1.00 33.88 267 ALA A O 1
ATOM 656 N N . THR A 1 82 ? 24.828 -4.275 43.728 1.00 30.63 268 THR A N 1
ATOM 657 C CA . THR A 1 82 ? 25.604 -3.133 43.236 1.00 32.77 268 THR A CA 1
ATOM 658 C C . THR A 1 82 ? 25.377 -2.850 41.745 1.00 32.51 268 THR A C 1
ATOM 659 O O . THR A 1 82 ? 26.064 -2.000 41.161 1.00 30.13 268 THR A O 1
ATOM 663 N N . HIS A 1 83 ? 24.411 -3.553 41.151 1.00 30.34 269 HIS A N 1
ATOM 664 C CA . HIS A 1 83 ? 24.095 -3.471 39.731 1.00 29.24 269 HIS A CA 1
ATOM 665 C C . HIS A 1 83 ? 25.258 -3.909 38.839 1.00 28.89 269 HIS A C 1
ATOM 666 O O . HIS A 1 83 ? 25.276 -3.568 37.657 1.00 30.66 269 HIS A O 1
ATOM 673 N N . GLU A 1 84 ? 26.222 -4.668 39.370 1.00 28.05 270 GLU A N 1
ATOM 674 C CA . GLU A 1 84 ? 27.384 -5.043 38.584 1.00 29.85 270 GLU A CA 1
ATOM 675 C C . GLU A 1 84 ? 27.041 -6.193 37.640 1.00 26.06 270 GLU A C 1
ATOM 676 O O . GLU A 1 84 ? 26.320 -7.099 38.050 1.00 27.04 270 GLU A O 1
ATOM 682 N N . ASN A 1 85 ? 27.663 -6.182 36.437 1.00 25.39 271 ASN A N 1
ATOM 683 C CA . ASN A 1 85 ? 27.500 -7.177 35.388 1.00 21.02 271 ASN A CA 1
ATOM 684 C C . ASN A 1 85 ? 26.018 -7.411 35.128 1.00 20.36 271 ASN A C 1
ATOM 685 O O . ASN A 1 85 ? 25.605 -8.556 35.052 1.00 20.68 271 ASN A O 1
ATOM 690 N N . ASP A 1 86 ? 25.235 -6.340 34.975 1.00 20.04 272 ASP A N 1
ATOM 691 C CA . ASP A 1 86 ? 23.799 -6.451 34.689 1.00 19.66 272 ASP A CA 1
ATOM 692 C C . ASP A 1 86 ? 23.616 -6.704 33.189 1.00 23.01 272 ASP A C 1
ATOM 693 O O . ASP A 1 86 ? 23.460 -5.781 32.390 1.00 22.98 272 ASP A O 1
ATOM 698 N N . ILE A 1 87 ? 23.706 -7.964 32.779 1.00 22.99 273 ILE A N 1
ATOM 699 C CA . ILE A 1 87 ? 23.707 -8.309 31.378 1.00 22.60 273 ILE A CA 1
ATOM 700 C C . ILE A 1 87 ? 23.240 -9.753 31.236 1.00 26.82 273 ILE A C 1
ATOM 701 O O . ILE A 1 87 ? 23.511 -10.604 32.102 1.00 21.78 273 ILE A O 1
ATOM 706 N N . ALA A 1 88 ? 22.520 -9.992 30.136 1.00 22.46 274 ALA A N 1
ATOM 707 C CA . ALA A 1 88 ? 21.924 -11.286 29.917 1.00 24.77 274 ALA A CA 1
ATOM 708 C C . ALA A 1 88 ? 21.829 -11.525 28.415 1.00 23.78 274 ALA A C 1
ATOM 709 O O . ALA A 1 88 ? 21.886 -10.587 27.638 1.00 23.28 274 ALA A O 1
ATOM 711 N N . LEU A 1 89 ? 21.653 -12.794 28.034 1.00 24.07 275 LEU A N 1
ATOM 712 C CA . LEU A 1 89 ? 21.442 -13.202 26.657 1.00 21.58 275 LEU A CA 1
ATOM 713 C C . LEU A 1 89 ? 20.190 -14.049 26.645 1.00 21.39 275 LEU A C 1
ATOM 714 O O . LEU A 1 89 ? 19.940 -14.831 27.556 1.00 23.87 275 LEU A O 1
ATOM 719 N N . VAL A 1 90 ? 19.407 -13.844 25.608 1.00 22.88 276 VAL A N 1
ATOM 720 C CA . VAL A 1 90 ? 18.234 -14.644 25.357 1.00 25.16 276 VAL A CA 1
ATOM 721 C C . VAL A 1 90 ? 18.355 -15.308 23.988 1.00 24.37 276 VAL A C 1
ATOM 722 O O . VAL A 1 90 ? 18.519 -14.643 22.967 1.00 25.26 276 VAL A O 1
ATOM 726 N N . ARG A 1 91 ? 18.228 -16.639 23.964 1.00 25.42 277 ARG A N 1
ATOM 727 C CA . ARG A 1 91 ? 18.206 -17.371 22.709 1.00 26.17 277 ARG A CA 1
ATOM 728 C C . ARG A 1 91 ? 16.776 -17.781 22.346 1.00 27.34 277 ARG A C 1
ATOM 729 O O . ARG A 1 91 ? 16.010 -18.342 23.133 1.00 25.63 277 ARG A O 1
ATOM 737 N N . LEU A 1 92 ? 16.457 -17.540 21.080 1.00 28.94 278 LEU A N 1
ATOM 738 C CA . LEU A 1 92 ? 15.122 -17.766 20.574 1.00 32.34 278 LEU A CA 1
ATOM 739 C C . LEU A 1 92 ? 14.924 -19.235 20.228 1.00 34.48 278 LEU A C 1
ATOM 740 O O . LEU A 1 92 ? 15.877 -19.986 20.021 1.00 31.74 278 LEU A O 1
ATOM 745 N N . GLU A 1 93 ? 13.651 -19.613 20.245 1.00 33.17 279 GLU A N 1
ATOM 746 C CA . GLU A 1 93 ? 13.229 -20.953 19.906 1.00 36.93 279 GLU A CA 1
ATOM 747 C C . GLU A 1 93 ? 13.501 -21.239 18.430 1.00 35.31 279 GLU A C 1
ATOM 748 O O . GLU A 1 93 ? 13.968 -22.327 18.122 1.00 38.25 279 GLU A O 1
ATOM 754 N N . ASN A 1 94 ? 13.232 -20.277 17.538 1.00 33.18 280 ASN A N 1
ATOM 755 C CA . ASN A 1 94 ? 13.465 -20.425 16.099 1.00 33.47 280 ASN A CA 1
ATOM 756 C C . ASN A 1 94 ? 14.189 -19.190 15.580 1.00 35.31 280 ASN A C 1
ATOM 757 O O . ASN A 1 94 ? 14.004 -18.104 16.133 1.00 30.52 280 ASN A O 1
ATOM 762 N N . SER A 1 95 ? 14.999 -19.360 14.526 1.00 33.95 281 SER A N 1
ATOM 763 C CA A SER A 1 95 ? 15.744 -18.254 13.944 0.50 38.20 281 SER A CA 1
ATOM 764 C CA B SER A 1 95 ? 15.746 -18.241 13.979 0.50 34.46 281 SER A CA 1
ATOM 765 C C . SER A 1 95 ? 14.765 -17.205 13.431 1.00 37.20 281 SER A C 1
ATOM 766 O O . SER A 1 95 ? 13.650 -17.540 13.070 1.00 34.53 281 SER A O 1
ATOM 771 N N . VAL A 1 96 ? 15.198 -15.941 13.440 1.00 37.84 282 VAL A N 1
ATOM 772 C CA . VAL A 1 96 ? 14.409 -14.824 12.944 1.00 40.32 282 VAL A CA 1
ATOM 773 C C . VAL A 1 96 ? 14.822 -14.619 11.495 1.00 36.79 282 VAL A C 1
ATOM 774 O O . VAL A 1 96 ? 16.017 -14.666 11.208 1.00 35.38 282 VAL A O 1
ATOM 778 N N . THR A 1 97 ? 13.848 -14.362 10.609 1.00 36.62 283 THR A N 1
ATOM 779 C CA . THR A 1 97 ? 14.171 -14.006 9.234 1.00 35.13 283 THR A CA 1
ATOM 780 C C . THR A 1 97 ? 14.474 -12.522 9.184 1.00 31.29 283 THR A C 1
ATOM 781 O O . THR A 1 97 ? 13.619 -11.715 9.514 1.00 33.39 283 THR A O 1
ATOM 785 N N . PHE A 1 98 ? 15.707 -12.196 8.782 1.00 30.77 284 PHE A N 1
ATOM 786 C CA . PHE A 1 98 ? 16.195 -10.829 8.752 1.00 31.59 284 PHE A CA 1
ATOM 787 C C . PHE A 1 98 ? 15.711 -10.116 7.500 1.00 34.17 284 PHE A C 1
ATOM 788 O O . PHE A 1 98 ? 15.776 -10.646 6.401 1.00 39.47 284 PHE A O 1
ATOM 796 N N . THR A 1 99 ? 15.257 -8.887 7.688 1.00 36.01 285 THR A N 1
ATOM 797 C CA . THR A 1 99 ? 14.705 -8.051 6.639 1.00 34.49 285 THR A CA 1
ATOM 798 C C . THR A 1 99 ? 15.230 -6.644 6.891 1.00 35.41 285 THR A C 1
ATOM 799 O O . THR A 1 99 ? 15.833 -6.400 7.932 1.00 34.73 285 THR A O 1
ATOM 803 N N . LYS A 1 100 ? 14.890 -5.703 6.016 1.00 33.03 286 LYS A N 1
ATOM 804 C CA . LYS A 1 100 ? 15.256 -4.310 6.229 1.00 35.78 286 LYS A CA 1
ATOM 805 C C . LYS A 1 100 ? 14.784 -3.826 7.611 1.00 34.57 286 LYS A C 1
ATOM 806 O O . LYS A 1 100 ? 15.510 -3.069 8.267 1.00 32.76 286 LYS A O 1
ATOM 809 N N . ASP A 1 101 ? 13.580 -4.261 8.036 1.00 31.10 287 ASP A N 1
ATOM 810 C CA . ASP A 1 101 ? 12.924 -3.817 9.265 1.00 32.63 287 ASP A CA 1
ATOM 811 C C . ASP A 1 101 ? 13.347 -4.593 10.523 1.00 30.62 287 ASP A C 1
ATOM 812 O O . ASP A 1 101 ? 13.169 -4.087 11.624 1.00 27.39 287 ASP A O 1
ATOM 817 N N . ILE A 1 102 ? 13.872 -5.822 10.377 1.00 30.47 288 ILE A N 1
ATOM 818 C CA . ILE A 1 102 ? 14.255 -6.664 11.504 1.00 29.97 288 ILE A CA 1
ATOM 819 C C . ILE A 1 102 ? 15.617 -7.281 11.213 1.00 28.14 288 ILE A C 1
ATOM 820 O O . ILE A 1 102 ? 15.732 -8.157 10.349 1.00 24.98 288 ILE A O 1
ATOM 825 N N . HIS A 1 103 ? 16.640 -6.816 11.938 1.00 30.10 289 HIS A N 1
ATOM 826 C CA . HIS A 1 103 ? 17.962 -7.413 11.846 1.00 28.22 289 HIS A CA 1
ATOM 827 C C . HIS A 1 103 ? 18.815 -6.930 13.016 1.00 30.23 289 HIS A C 1
ATOM 828 O O . HIS A 1 103 ? 18.349 -6.147 13.840 1.00 28.99 289 HIS A O 1
ATOM 835 N N . SER A 1 104 ? 20.096 -7.355 13.021 1.00 26.73 290 SER A N 1
ATOM 836 C CA . SER A 1 104 ? 21.000 -7.200 14.139 1.00 26.15 290 SER A CA 1
ATOM 837 C C . SER A 1 104 ? 21.718 -5.849 14.155 1.00 24.29 290 SER A C 1
ATOM 838 O O . SER A 1 104 ? 22.021 -5.268 13.112 1.00 25.51 290 SER A O 1
ATOM 841 N N . VAL A 1 105 ? 22.015 -5.379 15.375 1.00 20.59 291 VAL A N 1
ATOM 842 C CA . VAL A 1 105 ? 22.941 -4.287 15.628 1.00 21.58 291 VAL A CA 1
ATOM 843 C C . VAL A 1 105 ? 24.354 -4.867 15.710 1.00 22.15 291 VAL A C 1
ATOM 844 O O . VAL A 1 105 ? 24.511 -6.056 15.964 1.00 21.48 291 VAL A O 1
ATOM 848 N N . CYS A 1 106 ? 25.377 -4.025 15.490 1.00 27.30 292 CYS A N 1
ATOM 849 C CA . CYS A 1 106 ? 26.776 -4.418 15.651 1.00 27.94 292 CYS A CA 1
ATOM 850 C C . CYS A 1 106 ? 27.203 -4.322 17.123 1.00 27.38 292 CYS A C 1
ATOM 851 O O . CYS A 1 106 ? 26.800 -3.424 17.851 1.00 24.45 292 CYS A O 1
ATOM 854 N N . LEU A 1 107 ? 28.040 -5.257 17.557 1.00 25.64 293 LEU A N 1
ATOM 855 C CA . LEU A 1 107 ? 28.729 -5.126 18.819 1.00 28.43 293 LEU A CA 1
ATOM 856 C C . LEU A 1 107 ? 29.866 -4.148 18.612 1.00 27.18 293 LEU A C 1
ATOM 857 O O . LEU A 1 107 ? 30.430 -4.127 17.534 1.00 26.23 293 LEU A O 1
ATOM 862 N N . PRO A 1 108 ? 30.280 -3.381 19.628 1.00 26.17 294 PRO A N 1
ATOM 863 C CA . PRO A 1 108 ? 31.403 -2.456 19.462 1.00 30.04 294 PRO A CA 1
ATOM 864 C C . PRO A 1 108 ? 32.721 -3.231 19.459 1.00 30.13 294 PRO A C 1
ATOM 865 O O . PRO A 1 108 ? 32.764 -4.419 19.778 1.00 30.86 294 PRO A O 1
ATOM 869 N N . ALA A 1 109 ? 33.782 -2.571 19.002 1.00 33.14 295 ALA A N 1
ATOM 870 C CA . ALA A 1 109 ? 35.111 -3.163 19.056 1.00 33.15 295 ALA A CA 1
ATOM 871 C C . ALA A 1 109 ? 35.657 -2.950 20.461 1.00 33.79 295 ALA A C 1
ATOM 872 O O . ALA A 1 109 ? 35.255 -2.009 21.158 1.00 28.16 295 ALA A O 1
ATOM 874 N N . ALA A 1 110 ? 36.570 -3.844 20.857 1.00 34.64 296 ALA A N 1
ATOM 875 C CA . ALA A 1 110 ? 37.199 -3.777 22.164 1.00 37.82 296 ALA A CA 1
ATOM 876 C C . ALA A 1 110 ? 37.860 -2.410 22.343 1.00 34.03 296 ALA A C 1
ATOM 877 O O . ALA A 1 110 ? 37.944 -1.933 23.466 1.00 42.73 296 ALA A O 1
ATOM 879 N N . THR A 1 111 ? 38.236 -1.752 21.243 1.00 30.27 297 THR A N 1
ATOM 880 C CA . THR A 1 111 ? 38.944 -0.478 21.274 1.00 31.47 297 THR A CA 1
ATOM 881 C C . THR A 1 111 ? 38.035 0.671 20.840 1.00 32.02 297 THR A C 1
ATOM 882 O O . THR A 1 111 ? 38.494 1.772 20.595 1.00 30.46 297 THR A O 1
ATOM 886 N N . GLN A 1 112 ? 36.731 0.430 20.753 1.00 33.61 298 GLN A N 1
ATOM 887 C CA . GLN A 1 112 ? 35.799 1.459 20.349 1.00 34.00 298 GLN A CA 1
ATOM 888 C C . GLN A 1 112 ? 36.055 2.733 21.154 1.00 35.20 298 GLN A C 1
ATOM 889 O O . GLN A 1 112 ? 36.179 2.690 22.395 1.00 35.27 298 GLN A O 1
ATOM 895 N N . ASN A 1 113 ? 36.070 3.867 20.458 1.00 34.65 299 ASN A N 1
ATOM 896 C CA . ASN A 1 113 ? 36.237 5.152 21.127 1.00 37.34 299 ASN A CA 1
ATOM 897 C C . ASN A 1 113 ? 34.864 5.781 21.346 1.00 36.99 299 ASN A C 1
ATOM 898 O O . ASN A 1 113 ? 34.103 5.964 20.401 1.00 32.55 299 ASN A O 1
ATOM 903 N N . ILE A 1 114 ? 34.566 6.080 22.614 1.00 36.10 300 ILE A N 1
ATOM 904 C CA . ILE A 1 114 ? 33.295 6.647 22.989 1.00 35.52 300 ILE A CA 1
ATOM 905 C C . ILE A 1 114 ? 33.586 7.870 23.836 1.00 33.26 300 ILE A C 1
ATOM 906 O O . ILE A 1 114 ? 33.590 7.810 25.055 1.00 35.40 300 ILE A O 1
ATOM 911 N N . PRO A 1 115 ? 33.797 9.026 23.197 1.00 32.92 301 PRO A N 1
ATOM 912 C CA . PRO A 1 115 ? 34.129 10.234 23.946 1.00 34.73 301 PRO A CA 1
ATOM 913 C C . PRO A 1 115 ? 32.960 10.842 24.729 1.00 35.53 301 PRO A C 1
ATOM 914 O O . PRO A 1 115 ? 31.803 10.780 24.334 1.00 34.24 301 PRO A O 1
ATOM 918 N N . PRO A 1 116 ? 33.230 11.484 25.875 1.00 36.48 302 PRO A N 1
ATOM 919 C CA . PRO A 1 116 ? 32.206 12.292 26.533 1.00 38.01 302 PRO A CA 1
ATOM 920 C C . PRO A 1 116 ? 31.655 13.375 25.610 1.00 35.06 302 PRO A C 1
ATOM 921 O O . PRO A 1 116 ? 32.388 14.023 24.901 1.00 29.22 302 PRO A O 1
ATOM 925 N N . GLY A 1 117 ? 30.338 13.581 25.657 1.00 35.08 303 GLY A N 1
ATOM 926 C CA . GLY A 1 117 ? 29.687 14.611 24.877 1.00 32.40 303 GLY A CA 1
ATOM 927 C C . GLY A 1 117 ? 29.285 14.050 23.520 1.00 35.12 303 GLY A C 1
ATOM 928 O O . GLY A 1 117 ? 28.528 14.686 22.811 1.00 36.97 303 GLY A O 1
ATOM 929 N N . SER A 1 118 ? 29.738 12.822 23.206 1.00 32.26 304 SER A N 1
ATOM 930 C CA . SER A 1 118 ? 29.387 12.197 21.949 1.00 32.49 304 SER A CA 1
ATOM 931 C C . SER A 1 118 ? 27.915 11.811 22.033 1.00 30.09 304 SER A C 1
ATOM 932 O O . SER A 1 118 ? 27.405 11.580 23.124 1.00 30.88 304 SER A O 1
ATOM 935 N N . THR A 1 119 ? 27.259 11.819 20.876 1.00 28.83 305 THR A N 1
ATOM 936 C CA . THR A 1 119 ? 25.824 11.666 20.766 1.00 30.97 305 THR A CA 1
ATOM 937 C C . THR A 1 119 ? 25.504 10.171 20.756 1.00 29.27 305 THR A C 1
ATOM 938 O O . THR A 1 119 ? 26.280 9.344 20.303 1.00 30.13 305 THR A O 1
ATOM 942 N N . ALA A 1 120 ? 24.334 9.822 21.257 1.00 30.05 306 ALA A N 1
ATOM 943 C CA . ALA A 1 120 ? 23.859 8.449 21.200 1.00 31.17 306 ALA A CA 1
ATOM 944 C C . ALA A 1 120 ? 22.337 8.461 21.343 1.00 30.25 306 ALA A C 1
ATOM 945 O O . ALA A 1 120 ? 21.769 9.447 21.805 1.00 30.57 306 ALA A O 1
ATOM 947 N N . TYR A 1 121 ? 21.704 7.376 20.903 1.00 30.86 307 TYR A N 1
ATOM 948 C CA . TYR A 1 121 ? 20.256 7.231 20.945 1.00 31.23 307 TYR A CA 1
ATOM 949 C C . TYR A 1 121 ? 19.924 6.066 21.857 1.00 27.99 307 TYR A C 1
ATOM 950 O O . TYR A 1 121 ? 20.552 5.011 21.760 1.00 29.60 307 TYR A O 1
ATOM 959 N N . VAL A 1 122 ? 18.920 6.274 22.697 1.00 24.72 308 VAL A N 1
ATOM 960 C CA . VAL A 1 122 ? 18.382 5.232 23.544 1.00 29.12 308 VAL A CA 1
ATOM 961 C C . VAL A 1 122 ? 16.934 5.038 23.138 1.00 29.14 308 VAL A C 1
ATOM 962 O O . VAL A 1 122 ? 16.243 6.036 22.899 1.00 28.99 308 VAL A O 1
ATOM 966 N N . THR A 1 123 ? 16.508 3.773 23.091 1.00 28.18 309 THR A N 1
ATOM 967 C CA . THR A 1 123 ? 15.188 3.408 22.589 1.00 29.87 309 THR A CA 1
ATOM 968 C C . THR A 1 123 ? 14.431 2.494 23.552 1.00 27.78 309 THR A C 1
ATOM 969 O O . THR A 1 123 ? 15.044 1.675 24.228 1.00 28.81 309 THR A O 1
ATOM 973 N N . GLY A 1 124 ? 13.082 2.612 23.593 1.00 25.23 310 GLY A N 1
ATOM 974 C CA . GLY A 1 124 ? 12.277 1.691 24.371 1.00 25.97 310 GLY A CA 1
ATOM 975 C C . GLY A 1 124 ? 10.816 2.124 24.555 1.00 25.55 310 GLY A C 1
ATOM 976 O O . GLY A 1 124 ? 10.414 3.200 24.131 1.00 25.57 310 GLY A O 1
ATOM 977 N N . TRP A 1 125 ? 10.060 1.259 25.236 1.00 26.22 311 TRP A N 1
ATOM 978 C CA . TRP A 1 125 ? 8.655 1.465 25.563 1.00 29.71 311 TRP A CA 1
ATOM 979 C C . TRP A 1 125 ? 8.478 1.862 27.033 1.00 31.57 311 TRP A C 1
ATOM 980 O O . TRP A 1 125 ? 7.377 1.708 27.592 1.00 31.14 311 TRP A O 1
ATOM 991 N N . GLY A 1 126 ? 9.550 2.364 27.659 1.00 25.64 312 GLY A N 1
ATOM 992 C CA . GLY A 1 126 ? 9.491 2.717 29.067 1.00 29.00 312 GLY A CA 1
ATOM 993 C C . GLY A 1 126 ? 8.635 3.958 29.322 1.00 32.60 312 GLY A C 1
ATOM 994 O O . GLY A 1 126 ? 8.089 4.584 28.406 1.00 32.75 312 GLY A O 1
ATOM 995 N N . ALA A 1 127 ? 8.543 4.333 30.588 1.00 34.90 313 ALA A N 1
ATOM 996 C CA . ALA A 1 127 ? 7.619 5.379 30.992 1.00 37.72 313 ALA A CA 1
ATOM 997 C C . ALA A 1 127 ? 8.143 6.739 30.536 1.00 40.31 313 ALA A C 1
ATOM 998 O O . ALA A 1 127 ? 9.356 6.916 30.403 1.00 36.42 313 ALA A O 1
ATOM 1000 N N . GLN A 1 128 ? 7.213 7.692 30.326 1.00 38.60 314 GLN A N 1
ATOM 1001 C CA . GLN A 1 128 ? 7.550 8.998 29.778 1.00 41.01 314 GLN A CA 1
ATOM 1002 C C . GLN A 1 128 ? 7.838 10.017 30.886 1.00 36.22 314 GLN A C 1
ATOM 1003 O O . GLN A 1 128 ? 8.208 11.148 30.604 1.00 34.26 314 GLN A O 1
ATOM 1009 N N . GLU A 1 129 ? 7.655 9.610 32.142 1.00 40.44 315 GLU A N 1
ATOM 1010 C CA . GLU A 1 129 ? 8.092 10.378 33.298 1.00 46.91 315 GLU A CA 1
ATOM 1011 C C . GLU A 1 129 ? 8.290 9.392 34.454 1.00 44.56 315 GLU A C 1
ATOM 1012 O O . GLU A 1 129 ? 7.717 8.296 34.443 1.00 43.19 315 GLU A O 1
ATOM 1018 N N . TYR A 1 130 ? 9.095 9.759 35.456 1.00 40.03 316 TYR A N 1
ATOM 1019 C CA . TYR A 1 130 ? 9.231 8.902 36.624 1.00 40.82 316 TYR A CA 1
ATOM 1020 C C . TYR A 1 130 ? 7.847 8.501 37.160 1.00 40.30 316 TYR A C 1
ATOM 1021 O O . TYR A 1 130 ? 6.976 9.342 37.335 1.00 40.31 316 TYR A O 1
ATOM 1030 N N . ALA A 1 131 ? 7.649 7.200 37.425 1.00 39.76 317 ALA A N 1
ATOM 1031 C CA . ALA A 1 131 ? 6.455 6.668 38.073 1.00 42.18 317 ALA A CA 1
ATOM 1032 C C . ALA A 1 131 ? 5.291 6.491 37.104 1.00 43.81 317 ALA A C 1
ATOM 1033 O O . ALA A 1 131 ? 4.215 6.089 37.522 1.00 48.84 317 ALA A O 1
ATOM 1035 N N . GLY A 1 132 ? 5.499 6.772 35.816 1.00 41.48 318 GLY A N 1
ATOM 1036 C CA . GLY A 1 132 ? 4.453 6.624 34.821 1.00 39.76 318 GLY A CA 1
ATOM 1037 C C . GLY A 1 132 ? 4.311 5.174 34.366 1.00 42.50 318 GLY A C 1
ATOM 1038 O O . GLY A 1 132 ? 4.957 4.283 34.913 1.00 43.17 318 GLY A O 1
ATOM 1039 N N . HIS A 1 133 ? 3.428 4.954 33.387 1.00 44.02 319 HIS A N 1
ATOM 1040 C CA A HIS A 1 133 ? 3.198 3.632 32.836 0.50 46.87 319 HIS A CA 1
ATOM 1041 C CA B HIS A 1 133 ? 3.189 3.634 32.824 0.50 45.27 319 HIS A CA 1
ATOM 1042 C C . HIS A 1 133 ? 3.996 3.487 31.531 1.00 45.76 319 HIS A C 1
ATOM 1043 O O . HIS A 1 133 ? 4.468 4.476 30.960 1.00 36.69 319 HIS A O 1
ATOM 1056 N N . THR A 1 134 ? 4.187 2.229 31.098 1.00 45.33 320 THR A N 1
ATOM 1057 C CA . THR A 1 134 ? 4.846 1.936 29.834 1.00 43.15 320 THR A CA 1
ATOM 1058 C C . THR A 1 134 ? 3.908 2.340 28.708 1.00 40.07 320 THR A C 1
ATOM 1059 O O . THR A 1 134 ? 2.707 2.444 28.926 1.00 44.00 320 THR A O 1
ATOM 1063 N N . VAL A 1 135 ? 4.476 2.567 27.521 1.00 39.25 321 VAL A N 1
ATOM 1064 C CA . VAL A 1 135 ? 3.696 2.962 26.356 1.00 37.78 321 VAL A CA 1
ATOM 1065 C C . VAL A 1 135 ? 3.717 1.844 25.317 1.00 38.81 321 VAL A C 1
ATOM 1066 O O . VAL A 1 135 ? 4.694 1.082 25.205 1.00 36.25 321 VAL A O 1
ATOM 1070 N N . PRO A 1 136 ? 2.630 1.735 24.517 1.00 36.73 322 PRO A N 1
ATOM 1071 C CA . PRO A 1 136 ? 2.586 0.771 23.426 1.00 36.84 322 PRO A CA 1
ATOM 1072 C C . PRO A 1 136 ? 3.432 1.120 22.198 1.00 34.18 322 PRO A C 1
ATOM 1073 O O . PRO A 1 136 ? 3.704 0.230 21.418 1.00 33.91 322 PRO A O 1
ATOM 1077 N N . GLU A 1 137 ? 3.882 2.375 22.035 1.00 34.86 323 GLU A N 1
ATOM 1078 C CA . GLU A 1 137 ? 4.573 2.787 20.821 1.00 38.70 323 GLU A CA 1
ATOM 1079 C C . GLU A 1 137 ? 6.028 3.135 21.127 1.00 32.36 323 GLU A C 1
ATOM 1080 O O . GLU A 1 137 ? 6.265 3.865 22.066 1.00 31.31 323 GLU A O 1
ATOM 1086 N N . LEU A 1 138 ? 6.980 2.610 20.331 1.00 33.86 324 LEU A N 1
ATOM 1087 C CA . LEU A 1 138 ? 8.405 2.724 20.629 1.00 29.37 324 LEU A CA 1
ATOM 1088 C C . LEU A 1 138 ? 8.823 4.186 20.583 1.00 32.44 324 LEU A C 1
ATOM 1089 O O . LEU A 1 138 ? 8.415 4.923 19.676 1.00 33.02 324 LEU A O 1
ATOM 1094 N N . ARG A 1 139 ? 9.628 4.594 21.566 1.00 28.12 325 ARG A N 1
ATOM 1095 C CA . ARG A 1 139 ? 10.157 5.937 21.583 1.00 27.50 325 ARG A CA 1
ATOM 1096 C C . ARG A 1 139 ? 11.675 5.886 21.503 1.00 29.76 325 ARG A C 1
ATOM 1097 O O . ARG A 1 139 ? 12.285 4.854 21.758 1.00 27.32 325 ARG A O 1
ATOM 1105 N N . GLN A 1 140 ? 12.240 7.025 21.085 1.00 31.32 326 GLN A N 1
ATOM 1106 C CA . GLN A 1 140 ? 13.670 7.240 21.002 1.00 30.71 326 GLN A CA 1
ATOM 1107 C C . GLN A 1 140 ? 13.988 8.583 21.652 1.00 33.65 326 GLN A C 1
ATOM 1108 O O . GLN A 1 140 ? 13.175 9.512 21.669 1.00 33.92 326 GLN A O 1
ATOM 1114 N N . GLY A 1 141 ? 15.199 8.682 22.174 1.00 25.71 327 GLY A N 1
ATOM 1115 C CA . GLY A 1 141 ? 15.652 9.933 22.711 1.00 29.31 327 GLY A CA 1
ATOM 1116 C C . GLY A 1 141 ? 17.144 10.042 22.498 1.00 30.09 327 GLY A C 1
ATOM 1117 O O . GLY A 1 141 ? 17.805 9.014 22.465 1.00 25.46 327 GLY A O 1
ATOM 1118 N N . GLN A 1 142 ? 17.604 11.288 22.306 1.00 33.60 328 GLN A N 1
ATOM 1119 C CA . GLN A 1 142 ? 18.988 11.577 21.971 1.00 39.27 328 GLN A CA 1
ATOM 1120 C C . GLN A 1 142 ? 19.681 12.088 23.224 1.00 36.29 328 GLN A C 1
ATOM 1121 O O . GLN A 1 142 ? 19.150 12.981 23.868 1.00 36.86 328 GLN A O 1
ATOM 1127 N N . VAL A 1 143 ? 20.863 11.545 23.539 1.00 32.57 329 VAL A N 1
ATOM 1128 C CA . VAL A 1 143 ? 21.564 11.879 24.769 1.00 29.26 329 VAL A CA 1
ATOM 1129 C C . VAL A 1 143 ? 23.068 11.948 24.494 1.00 28.98 329 VAL A C 1
ATOM 1130 O O . VAL A 1 143 ? 23.511 11.648 23.397 1.00 30.13 329 VAL A O 1
ATOM 1134 N N . ARG A 1 144 ? 23.837 12.391 25.487 1.00 28.65 330 ARG A N 1
ATOM 1135 C CA . ARG A 1 144 ? 25.279 12.499 25.350 1.00 33.85 330 ARG A CA 1
ATOM 1136 C C . ARG A 1 144 ? 25.961 11.662 26.429 1.00 29.74 330 ARG A C 1
ATOM 1137 O O . ARG A 1 144 ? 25.557 11.608 27.572 1.00 28.77 330 ARG A O 1
ATOM 1145 N N . ILE A 1 145 ? 27.039 11.010 26.034 1.00 34.46 331 ILE A N 1
ATOM 1146 C CA . ILE A 1 145 ? 27.861 10.280 26.969 1.00 31.62 331 ILE A CA 1
ATOM 1147 C C . ILE A 1 145 ? 28.397 11.272 27.993 1.00 31.17 331 ILE A C 1
ATOM 1148 O O . ILE A 1 145 ? 28.955 12.288 27.601 1.00 31.80 331 ILE A O 1
ATOM 1153 N N . ILE A 1 146 ? 28.279 10.908 29.278 1.00 29.25 332 ILE A N 1
ATOM 1154 C CA . ILE A 1 146 ? 28.869 11.596 30.411 1.00 29.77 332 ILE A CA 1
ATOM 1155 C C . ILE A 1 146 ? 29.943 10.693 31.003 1.00 34.81 332 ILE A C 1
ATOM 1156 O O . ILE A 1 146 ? 29.711 9.503 31.245 1.00 32.82 332 ILE A O 1
ATOM 1161 N N . SER A 1 147 ? 31.127 11.263 31.188 1.00 33.46 333 SER A N 1
ATOM 1162 C CA . SER A 1 147 ? 32.268 10.553 31.741 1.00 35.54 333 SER A CA 1
ATOM 1163 C C . SER A 1 147 ? 31.901 9.838 33.053 1.00 36.74 333 SER A C 1
ATOM 1164 O O . SER A 1 147 ? 31.155 10.376 33.886 1.00 32.33 333 SER A O 1
ATOM 1167 N N . ASN A 1 148 ? 32.456 8.632 33.254 1.00 31.35 334 ASN A N 1
ATOM 1168 C CA . ASN A 1 148 ? 32.247 7.906 34.508 1.00 34.48 334 ASN A CA 1
ATOM 1169 C C . ASN A 1 148 ? 32.632 8.759 35.735 1.00 34.27 334 ASN A C 1
ATOM 1170 O O . ASN A 1 148 ? 31.922 8.745 36.745 1.00 35.09 334 ASN A O 1
ATOM 1175 N N . ASP A 1 149 ? 33.758 9.481 35.665 1.00 32.62 335 ASP A N 1
ATOM 1176 C CA . ASP A 1 149 ? 34.245 10.260 36.790 1.00 33.39 335 ASP A CA 1
ATOM 1177 C C . ASP A 1 149 ? 33.301 11.408 37.106 1.00 33.26 335 ASP A C 1
ATOM 1178 O O . ASP A 1 149 ? 33.070 11.675 38.275 1.00 34.28 335 ASP A O 1
ATOM 1183 N N . VAL A 1 150 ? 32.770 12.081 36.087 1.00 32.58 336 VAL A N 1
ATOM 1184 C CA . VAL A 1 150 ? 31.779 13.139 36.303 1.00 32.68 336 VAL A CA 1
ATOM 1185 C C . VAL A 1 150 ? 30.495 12.536 36.879 1.00 32.06 336 VAL A C 1
ATOM 1186 O O . VAL A 1 150 ? 29.905 13.055 37.815 1.00 35.23 336 VAL A O 1
ATOM 1190 N N . CYS A 1 151 ? 30.137 11.360 36.394 1.00 33.48 337 CYS A N 1
ATOM 1191 C CA . CYS A 1 151 ? 28.937 10.674 36.841 1.00 40.61 337 CYS A CA 1
ATOM 1192 C C . CYS A 1 151 ? 29.096 10.262 38.318 1.00 37.06 337 CYS A C 1
ATOM 1193 O O . CYS A 1 151 ? 28.115 10.138 39.048 1.00 32.67 337 CYS A O 1
ATOM 1196 N N . ASN A 1 152 ? 30.349 10.104 38.770 1.00 33.84 338 ASN A N 1
ATOM 1197 C CA . ASN A 1 152 ? 30.668 9.645 40.113 1.00 33.98 338 ASN A CA 1
ATOM 1198 C C . ASN A 1 152 ? 30.794 10.802 41.103 1.00 36.99 338 ASN A C 1
ATOM 1199 O O . ASN A 1 152 ? 31.084 10.569 42.274 1.00 35.58 338 ASN A O 1
ATOM 1204 N N . ALA A 1 153 ? 30.524 12.030 40.639 1.00 39.53 339 ALA A N 1
ATOM 1205 C CA . ALA A 1 153 ? 30.554 13.206 41.485 1.00 41.16 339 ALA A CA 1
ATOM 1206 C C . ALA A 1 153 ? 29.713 12.973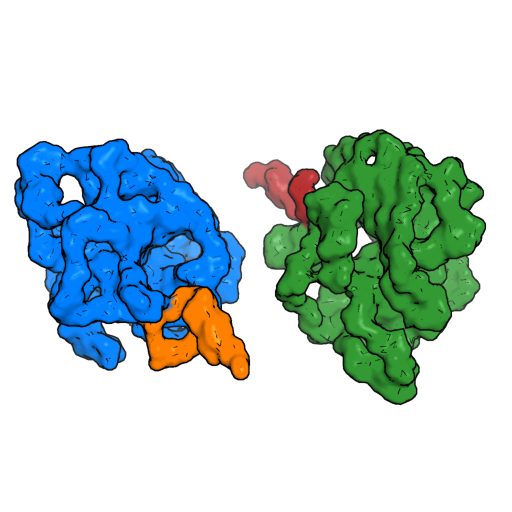 42.727 1.00 42.11 339 ALA A C 1
ATOM 1207 O O . ALA A 1 153 ? 28.649 12.339 42.675 1.00 40.93 339 ALA A O 1
ATOM 1209 N N . PRO A 1 154 ? 30.170 13.539 43.864 1.00 40.73 340 PRO A N 1
ATOM 1210 C CA . PRO A 1 154 ? 29.483 13.363 45.138 1.00 41.01 340 PRO A CA 1
ATOM 1211 C C . PRO A 1 154 ? 28.025 13.800 45.094 1.00 38.60 340 PRO A C 1
ATOM 1212 O O . PRO A 1 154 ? 27.189 13.198 45.752 1.00 37.58 340 PRO A O 1
ATOM 1216 N N . HIS A 1 155 ? 27.718 14.801 44.264 1.00 44.13 341 HIS A N 1
ATOM 1217 C CA . HIS A 1 155 ? 26.337 15.226 44.079 1.00 50.02 341 HIS A CA 1
ATOM 1218 C C . HIS A 1 155 ? 25.630 14.334 43.047 1.00 49.00 341 HIS A C 1
ATOM 1219 O O . HIS A 1 155 ? 24.433 14.507 42.804 1.00 43.88 341 HIS A O 1
ATOM 1226 N N . SER A 1 156 ? 26.353 13.392 42.414 1.00 43.59 342 SER A N 1
ATOM 1227 C CA . SER A 1 156 ? 25.687 12.477 41.498 1.00 40.73 342 SER A CA 1
ATOM 1228 C C . SER A 1 156 ? 25.690 11.088 42.114 1.00 39.69 342 SER A C 1
ATOM 1229 O O . SER A 1 156 ? 25.003 10.873 43.099 1.00 43.10 342 SER A O 1
ATOM 1232 N N . TYR A 1 157 ? 26.420 10.125 41.559 1.00 36.81 343 TYR A N 1
ATOM 1233 C CA . TYR A 1 157 ? 26.315 8.763 42.064 1.00 33.12 343 TYR A CA 1
ATOM 1234 C C . TYR A 1 157 ? 27.456 8.454 43.024 1.00 32.64 343 TYR A C 1
ATOM 1235 O O . TYR A 1 157 ? 27.459 7.366 43.586 1.00 32.98 343 TYR A O 1
ATOM 1244 N N . ASN A 1 158 ? 28.458 9.349 43.136 1.00 37.41 344 ASN A N 1
ATOM 1245 C CA . ASN A 1 158 ? 29.341 9.378 44.298 1.00 39.38 344 ASN A CA 1
ATOM 1246 C C . ASN A 1 158 ? 30.099 8.048 44.443 1.00 35.00 344 ASN A C 1
ATOM 1247 O O . ASN A 1 158 ? 30.232 7.515 45.536 1.00 39.11 344 ASN A O 1
ATOM 1252 N N . GLY A 1 159 ? 30.557 7.459 43.342 1.00 33.86 345 GLY A N 1
ATOM 1253 C CA . GLY A 1 159 ? 31.437 6.292 43.418 1.00 30.21 345 GLY A CA 1
ATOM 1254 C C . GLY A 1 159 ? 30.751 4.988 42.997 1.00 29.07 345 GLY A C 1
ATOM 1255 O O . GLY A 1 159 ? 31.425 3.973 42.819 1.00 27.34 345 GLY A O 1
ATOM 1256 N N . ALA A 1 160 ? 29.423 5.033 42.783 1.00 27.97 346 ALA A N 1
ATOM 1257 C CA . ALA A 1 160 ? 28.634 3.860 42.423 1.00 29.70 346 ALA A CA 1
ATOM 1258 C C . ALA A 1 160 ? 28.825 3.426 40.957 1.00 31.72 346 ALA A C 1
ATOM 1259 O O . ALA A 1 160 ? 28.512 2.286 40.629 1.00 28.80 346 ALA A O 1
ATOM 1261 N N . ILE A 1 161 ? 29.313 4.316 40.059 1.00 30.13 347 ILE A N 1
ATOM 1262 C CA . ILE A 1 161 ? 29.528 3.949 38.669 1.00 26.84 347 ILE A CA 1
ATOM 1263 C C . ILE A 1 161 ? 30.888 3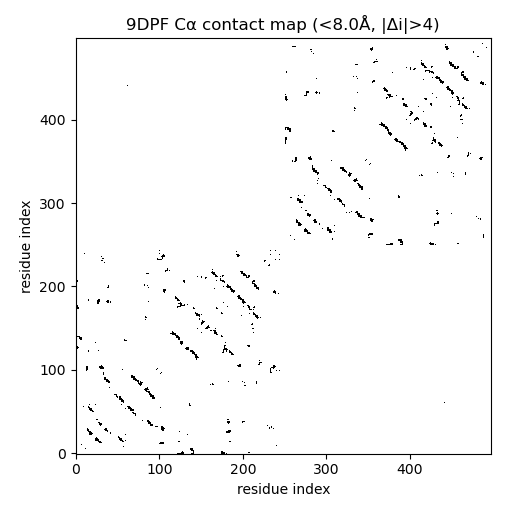.246 38.549 1.00 29.07 347 ILE A C 1
ATOM 1264 O O . ILE A 1 161 ? 31.931 3.828 38.850 1.00 25.31 347 ILE A O 1
ATOM 1269 N N . LEU A 1 162 ? 30.853 1.976 38.129 1.00 28.63 348 LEU A N 1
ATOM 1270 C CA . LEU A 1 162 ? 32.034 1.134 38.035 1.00 27.70 348 LEU A CA 1
ATOM 1271 C C . LEU A 1 162 ? 32.426 0.979 36.574 1.00 27.57 348 LEU A C 1
ATOM 1272 O O . LEU A 1 162 ? 31.693 1.431 35.693 1.00 24.38 348 LEU A O 1
ATOM 1277 N N . SER A 1 163 ? 33.566 0.314 36.328 1.00 27.61 349 SER A N 1
ATOM 1278 C CA . SER A 1 163 ? 34.203 0.314 35.014 1.00 28.85 349 SER A CA 1
ATOM 1279 C C . SER A 1 163 ? 33.352 -0.388 33.941 1.00 26.15 349 SER A C 1
ATOM 1280 O O . SER A 1 163 ? 33.433 -0.072 32.764 1.00 28.62 349 SER A O 1
ATOM 1283 N N . GLY A 1 164 ? 32.565 -1.394 34.300 1.00 24.30 350 GLY A N 1
ATOM 1284 C CA . GLY A 1 164 ? 31.706 -2.056 33.325 1.00 24.56 350 GLY A CA 1
ATOM 1285 C C . GLY A 1 164 ? 30.376 -1.314 33.123 1.00 24.04 350 GLY A C 1
ATOM 1286 O O . GLY A 1 164 ? 29.404 -1.847 32.575 1.00 22.74 350 GLY A O 1
ATOM 1287 N N . MET A 1 165 ? 30.321 -0.089 33.613 1.00 23.12 351 MET A N 1
ATOM 1288 C CA . MET A 1 165 ? 29.127 0.725 33.450 1.00 26.93 351 MET A CA 1
ATOM 1289 C C . MET A 1 165 ? 29.476 1.962 32.630 1.00 27.05 351 MET A C 1
ATOM 1290 O O . MET A 1 165 ? 30.640 2.382 32.561 1.00 28.62 351 MET A O 1
ATOM 1295 N N . LEU A 1 166 ? 28.426 2.612 32.159 1.00 25.98 352 LEU A N 1
ATOM 1296 C CA . LEU A 1 166 ? 28.552 3.845 31.408 1.00 31.38 352 LEU A CA 1
ATOM 1297 C C . LEU A 1 166 ? 27.332 4.726 31.713 1.00 29.01 352 LEU A C 1
ATOM 1298 O O . LEU A 1 166 ? 26.253 4.203 32.013 1.00 27.99 352 LEU A O 1
ATOM 1303 N N . CYS A 1 167 ? 27.521 6.047 31.599 1.00 26.96 353 CYS A N 1
ATOM 1304 C CA . CYS A 1 167 ? 26.476 7.035 31.815 1.00 28.30 353 CYS A CA 1
ATOM 1305 C C . CYS A 1 167 ? 26.184 7.892 30.586 1.00 30.60 353 CYS A C 1
ATOM 1306 O O . CYS A 1 167 ? 27.089 8.236 29.814 1.00 29.01 353 CYS A O 1
ATOM 1309 N N . ALA A 1 168 ? 24.909 8.321 30.484 1.00 28.35 354 ALA A N 1
ATOM 1310 C CA . ALA A 1 168 ? 24.477 9.210 29.421 1.00 27.74 354 ALA A CA 1
ATOM 1311 C C . ALA A 1 168 ? 23.199 9.967 29.821 1.00 28.75 354 ALA A C 1
ATOM 1312 O O . ALA A 1 168 ? 22.363 9.469 30.572 1.00 29.28 354 ALA A O 1
ATOM 1314 N N . GLY A 1 169 ? 23.050 11.172 29.264 1.00 28.36 355 GLY A N 1
ATOM 1315 C CA . GLY A 1 169 ? 21.979 12.101 29.592 1.00 31.77 355 GLY A CA 1
ATOM 1316 C C . GLY A 1 169 ? 22.273 13.465 28.968 1.00 35.46 355 GLY A C 1
ATOM 1317 O O . GLY A 1 169 ? 23.186 13.560 28.149 1.00 32.97 355 GLY A O 1
ATOM 1318 N N . VAL A 1 170 ? 21.525 14.502 29.379 1.00 38.52 356 VAL A N 1
ATOM 1319 C CA . VAL A 1 170 ? 21.730 15.865 28.904 1.00 39.33 356 VAL A CA 1
ATOM 1320 C C . VAL A 1 170 ? 21.838 16.804 30.114 1.00 44.09 356 VAL A C 1
ATOM 1321 O O . VAL A 1 170 ? 21.251 16.544 31.169 1.00 41.03 356 VAL A O 1
ATOM 1325 N N . PRO A 1 171 ? 22.576 17.938 30.003 1.00 43.64 357 PRO A N 1
ATOM 1326 C CA . PRO A 1 171 ? 22.905 18.772 31.164 1.00 46.32 357 PRO A CA 1
ATOM 1327 C C . PRO A 1 171 ? 21.682 19.261 31.939 1.00 47.80 357 PRO A C 1
ATOM 1328 O O . PRO A 1 171 ? 21.704 19.274 33.165 1.00 60.20 357 PRO A O 1
ATOM 1332 N N . GLN A 1 172 ? 20.619 19.630 31.213 1.00 42.83 358 GLN A N 1
ATOM 1333 C CA . GLN A 1 172 ? 19.410 20.182 31.811 1.00 49.55 358 GLN A CA 1
ATOM 1334 C C . GLN A 1 172 ? 18.408 19.073 32.112 1.00 50.00 358 GLN A C 1
ATOM 1335 O O . GLN A 1 172 ? 17.274 19.369 32.490 1.00 43.67 358 GLN A O 1
ATOM 1341 N N . GLY A 1 173 ? 18.800 17.812 31.879 1.00 43.07 359 GLY A N 1
ATOM 1342 C CA . GLY A 1 173 ? 17.934 16.701 32.221 1.00 39.42 359 GLY A CA 1
ATOM 1343 C C . GLY A 1 173 ? 16.733 16.630 31.294 1.00 35.80 359 GLY A C 1
ATOM 1344 O O . GLY A 1 173 ? 16.726 17.235 30.232 1.00 41.94 359 GLY A O 1
ATOM 1345 N N . GLY A 1 174 ? 15.753 15.817 31.681 1.00 37.27 360 GLY A N 1
ATOM 1346 C CA . GLY A 1 174 ? 14.496 15.708 30.954 1.00 37.49 360 GLY A CA 1
ATOM 1347 C C . GLY A 1 174 ? 14.589 14.749 29.765 1.00 38.17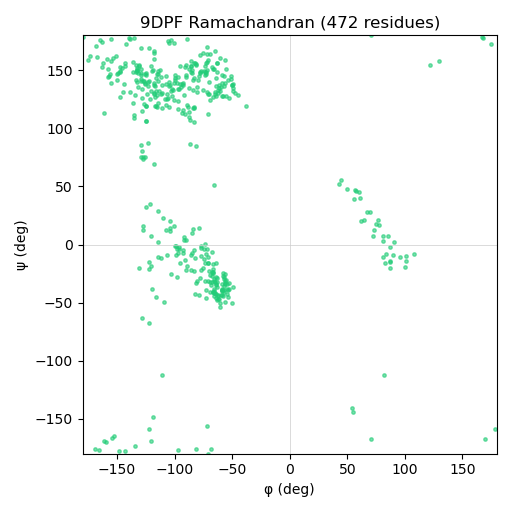 360 GLY A C 1
ATOM 1348 O O . GLY A 1 174 ? 13.576 14.419 29.159 1.00 38.51 360 GLY A O 1
ATOM 1349 N N . VAL A 1 175 ? 15.804 14.272 29.439 1.00 40.08 361 VAL A N 1
ATOM 1350 C CA . VAL A 1 175 ? 15.953 13.234 28.425 1.00 36.27 361 VAL A CA 1
ATOM 1351 C C . VAL A 1 175 ? 16.718 12.040 29.013 1.00 33.72 361 VAL A C 1
ATOM 1352 O O . VAL A 1 175 ? 17.865 12.181 29.427 1.00 31.37 361 VAL A O 1
ATOM 1356 N N . ASP A 1 176 ? 16.087 10.858 29.035 1.00 33.36 362 ASP A N 1
ATOM 1357 C CA . ASP A 1 176 ? 16.620 9.714 29.764 1.00 33.96 362 ASP A CA 1
ATOM 1358 C C . ASP A 1 176 ? 15.740 8.487 29.500 1.00 35.17 362 ASP A C 1
ATOM 1359 O O . ASP A 1 176 ? 14.569 8.622 29.130 1.00 34.44 362 ASP A O 1
ATOM 1364 N N . ALA A 1 177 ? 16.317 7.296 29.714 1.00 33.04 363 ALA A N 1
ATOM 1365 C CA . ALA A 1 177 ? 15.550 6.065 29.874 1.00 34.87 363 ALA A CA 1
ATOM 1366 C C . ALA A 1 177 ? 14.834 6.067 31.223 1.00 34.52 363 ALA A C 1
ATOM 1367 O O . ALA A 1 177 ? 15.263 6.762 32.147 1.00 31.86 363 ALA A O 1
ATOM 1369 N N . CYS A 1 178 ? 13.755 5.265 31.310 1.00 37.22 364 CYS A N 1
ATOM 1370 C CA . CYS A 1 178 ? 13.000 5.087 32.543 1.00 37.08 364 CYS A CA 1
ATOM 1371 C C . CYS A 1 178 ? 12.594 3.619 32.761 1.00 31.28 364 CYS A C 1
ATOM 1372 O O . CYS A 1 178 ? 12.901 2.762 31.968 1.00 32.92 364 CYS A O 1
ATOM 1375 N N . GLN A 1 179 ? 11.954 3.322 33.886 1.00 32.79 365 GLN A N 1
ATOM 1376 C CA . GLN A 1 179 ? 11.397 2.010 34.206 1.00 32.90 365 GLN A CA 1
ATOM 1377 C C . GLN A 1 179 ? 10.614 1.521 33.006 1.00 30.62 365 GLN A C 1
ATOM 1378 O O . GLN A 1 179 ? 9.833 2.301 32.452 1.00 32.55 365 GLN A O 1
ATOM 1384 N N . GLY A 1 180 ? 10.895 0.268 32.603 1.00 29.61 366 GLY A N 1
ATOM 1385 C CA . GLY A 1 180 ? 10.368 -0.327 31.374 1.00 31.70 366 GLY A CA 1
ATOM 1386 C C . GLY A 1 180 ? 11.300 -0.249 30.157 1.00 30.74 366 GLY A C 1
ATOM 1387 O O . GLY A 1 180 ? 11.057 -0.913 29.147 1.00 32.01 366 GLY A O 1
ATOM 1388 N N . ASP A 1 181 ? 12.384 0.533 30.255 1.00 30.37 367 ASP A N 1
ATOM 1389 C CA . ASP A 1 181 ? 13.377 0.609 29.204 1.00 27.81 367 ASP A CA 1
ATOM 1390 C C . ASP A 1 181 ? 14.592 -0.278 29.466 1.00 28.58 367 ASP A C 1
ATOM 1391 O O . ASP A 1 181 ? 15.468 -0.351 28.614 1.00 25.77 367 ASP A O 1
ATOM 1396 N N . ALA A 1 182 ? 14.661 -0.945 30.617 1.00 27.55 368 ALA A N 1
ATOM 1397 C CA . ALA A 1 182 ? 15.840 -1.741 30.940 1.00 26.66 368 ALA A CA 1
ATOM 1398 C C . ALA A 1 182 ? 16.045 -2.801 29.868 1.00 22.92 368 ALA A C 1
ATOM 1399 O O . ALA A 1 182 ? 15.082 -3.363 29.361 1.00 19.30 368 ALA A O 1
ATOM 1401 N N . GLY A 1 183 ? 17.331 -3.090 29.603 1.00 22.62 369 GLY A N 1
ATOM 1402 C CA . GLY A 1 183 ? 17.717 -4.081 28.617 1.00 25.50 369 GLY A CA 1
ATOM 1403 C C . GLY A 1 183 ? 17.739 -3.546 27.179 1.00 27.67 369 GLY A C 1
ATOM 1404 O O . GLY A 1 183 ? 18.295 -4.200 26.301 1.00 25.67 369 GLY A O 1
ATOM 1405 N N . GLY A 1 184 ? 17.099 -2.384 26.942 1.00 25.56 370 GLY A N 1
ATOM 1406 C CA . GLY A 1 184 ? 17.132 -1.733 25.636 1.00 29.12 370 GLY A CA 1
ATOM 1407 C C . GLY A 1 184 ? 18.517 -1.167 25.307 1.00 26.33 370 GLY A C 1
ATOM 1408 O O . GLY A 1 184 ? 19.376 -1.089 26.177 1.00 26.69 370 GLY A O 1
ATOM 1409 N N . PRO A 1 185 ? 18.802 -0.826 24.032 1.00 24.96 371 PRO A N 1
ATOM 1410 C CA . PRO A 1 185 ? 20.142 -0.370 23.649 1.00 24.96 371 PRO A CA 1
ATOM 1411 C C . PRO A 1 185 ? 20.404 1.132 23.724 1.00 24.62 371 PRO A C 1
ATOM 1412 O O . PRO A 1 185 ? 19.504 1.980 23.635 1.00 23.03 371 PRO A O 1
ATOM 1416 N N . LEU A 1 186 ? 21.683 1.447 23.894 1.00 25.39 372 LEU A N 1
ATOM 1417 C CA . LEU A 1 186 ? 22.212 2.772 23.653 1.00 24.32 372 LEU A CA 1
ATOM 1418 C C . LEU A 1 186 ? 23.223 2.598 22.511 1.00 28.57 372 LEU A C 1
ATOM 1419 O O . LEU A 1 186 ? 24.120 1.742 22.608 1.00 24.35 372 LEU A O 1
ATOM 1424 N N . VAL A 1 187 ? 22.953 3.285 21.380 1.00 28.32 373 VAL A N 1
ATOM 1425 C CA . VAL A 1 187 ? 23.599 3.006 20.102 1.00 28.46 373 VAL A CA 1
ATOM 1426 C C . VAL A 1 187 ? 24.246 4.290 19.581 1.00 29.91 373 VAL A C 1
ATOM 1427 O O . VAL A 1 187 ? 23.752 5.386 19.852 1.00 28.05 373 VAL A O 1
ATOM 1431 N N . GLN A 1 188 ? 25.378 4.135 18.869 1.00 31.06 374 GLN A N 1
ATOM 1432 C CA . GLN A 1 188 ? 26.005 5.209 18.101 1.00 32.13 374 GLN A CA 1
ATOM 1433 C C . GLN A 1 188 ? 26.278 4.714 16.683 1.00 35.49 374 GLN A C 1
ATOM 1434 O O . GLN A 1 188 ? 26.606 3.539 16.490 1.00 36.23 374 GLN A O 1
ATOM 1440 N N . GLU A 1 189 ? 26.095 5.614 15.699 1.00 38.49 375 GLU A N 1
ATOM 1441 C CA . GLU A 1 189 ? 26.410 5.375 14.291 1.00 38.44 375 GLU A CA 1
ATOM 1442 C C . GLU A 1 189 ? 27.870 5.743 14.019 1.00 37.29 375 GLU A C 1
ATOM 1443 O O . GLU A 1 189 ? 28.332 6.770 14.478 1.00 38.66 375 GLU A O 1
ATOM 1449 N N . ASP A 1 190 ? 28.633 4.916 13.307 1.00 41.27 376 ASP A N 1
ATOM 1450 C CA . ASP A 1 190 ? 29.979 5.338 12.908 1.00 43.81 376 ASP A CA 1
ATOM 1451 C C . ASP A 1 190 ? 29.897 6.053 11.552 1.00 48.19 376 ASP A C 1
ATOM 1452 O O . ASP A 1 190 ? 28.828 6.122 10.927 1.00 43.58 376 ASP A O 1
ATOM 1457 N N . SER A 1 191 ? 31.045 6.561 11.087 1.00 51.78 377 SER A N 1
ATOM 1458 C CA . SER A 1 191 ? 31.095 7.386 9.886 1.00 55.53 377 SER A CA 1
ATOM 1459 C C . SER A 1 191 ? 30.873 6.551 8.621 1.00 54.63 377 SER A C 1
ATOM 1460 O O . SER A 1 191 ? 30.690 7.122 7.554 1.00 57.01 377 SER A O 1
ATOM 1463 N N . ARG A 1 192 ? 30.836 5.213 8.727 1.00 48.76 378 ARG A N 1
ATOM 1464 C CA . ARG A 1 192 ? 30.373 4.395 7.616 1.00 46.34 378 ARG A CA 1
ATOM 1465 C C . ARG A 1 192 ? 28.868 4.134 7.723 1.00 44.19 378 ARG A C 1
ATOM 1466 O O . ARG A 1 192 ? 28.349 3.309 6.994 1.00 45.79 378 ARG A O 1
ATOM 1474 N N . ARG A 1 193 ? 28.162 4.758 8.672 1.00 44.08 379 ARG A N 1
ATOM 1475 C CA . ARG A 1 193 ? 26.716 4.589 8.796 1.00 41.20 379 ARG A CA 1
ATOM 1476 C C . ARG A 1 193 ? 26.326 3.228 9.395 1.00 39.38 379 ARG A C 1
ATOM 1477 O O . ARG A 1 193 ? 25.168 2.808 9.261 1.00 37.37 379 ARG A O 1
ATOM 1479 N N . LEU A 1 194 ? 27.282 2.537 10.045 1.00 33.75 380 LEU A N 1
ATOM 1480 C CA . LEU A 1 194 ? 26.964 1.356 10.835 1.00 36.00 380 LEU A CA 1
ATOM 1481 C C . LEU A 1 194 ? 26.664 1.774 12.277 1.00 34.84 380 LEU A C 1
ATOM 1482 O O . LEU A 1 194 ? 27.281 2.701 12.808 1.00 35.62 380 LEU A O 1
ATOM 1487 N N . TRP A 1 195 ? 25.704 1.080 12.897 1.00 32.19 381 TRP A N 1
ATOM 1488 C CA . TRP A 1 195 ? 25.290 1.344 14.275 1.00 28.44 381 TRP A CA 1
ATOM 1489 C C . TRP A 1 195 ? 25.829 0.270 15.209 1.00 27.67 381 TRP A C 1
ATOM 1490 O O . TRP A 1 195 ? 25.739 -0.913 14.882 1.00 26.99 381 TRP A O 1
ATOM 1501 N N . PHE A 1 196 ? 26.347 0.706 16.379 1.00 29.34 382 PHE A N 1
ATOM 1502 C CA A PHE A 1 196 ? 26.944 -0.174 17.372 0.60 30.49 382 PHE A CA 1
ATOM 1503 C CA B PHE A 1 196 ? 26.926 -0.195 17.362 0.40 30.22 382 PHE A CA 1
ATOM 1504 C C . PHE A 1 196 ? 26.234 0.031 18.708 1.00 30.95 382 PHE A C 1
ATOM 1505 O O . PHE A 1 196 ? 25.864 1.147 19.045 1.00 29.46 382 PHE A O 1
ATOM 1520 N N . ILE A 1 197 ? 26.042 -1.057 19.468 1.00 29.20 383 ILE A N 1
ATOM 1521 C CA . ILE A 1 197 ? 25.466 -0.967 20.807 1.00 27.85 383 ILE A CA 1
ATOM 1522 C C . ILE A 1 197 ? 26.585 -0.715 21.814 1.00 28.97 383 ILE A C 1
ATOM 1523 O O . ILE A 1 197 ? 27.455 -1.586 21.977 1.00 27.14 383 ILE A O 1
ATOM 1528 N N . VAL A 1 198 ? 26.555 0.480 22.445 1.00 25.37 384 VAL A N 1
ATOM 1529 C CA . VAL A 1 198 ? 27.582 0.888 23.390 1.00 26.43 384 VAL A CA 1
ATOM 1530 C C . VAL A 1 198 ? 27.124 0.632 24.818 1.00 25.94 384 VAL A C 1
ATOM 1531 O O . VAL A 1 198 ? 27.977 0.382 25.673 1.00 21.89 384 VAL A O 1
ATOM 1535 N N . GLY A 1 199 ? 25.787 0.666 25.049 1.00 22.36 385 GLY A N 1
ATOM 1536 C CA . GLY A 1 199 ? 25.240 0.506 26.368 1.00 22.78 385 GLY A CA 1
ATOM 1537 C C . GLY A 1 199 ? 23.940 -0.289 26.377 1.00 23.88 385 GLY A C 1
ATOM 1538 O O . GLY A 1 199 ? 23.254 -0.379 25.354 1.00 26.25 385 GLY A O 1
ATOM 1539 N N . ILE A 1 200 ? 23.660 -0.889 27.547 1.00 21.62 386 ILE A N 1
ATOM 1540 C CA . ILE A 1 200 ? 22.380 -1.499 27.846 1.00 24.50 386 ILE A CA 1
ATOM 1541 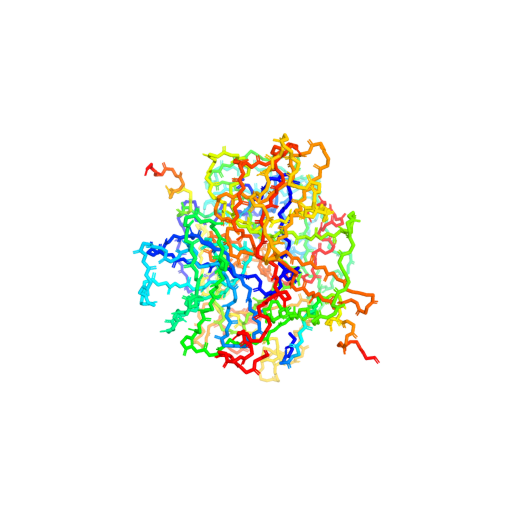C C . ILE A 1 200 ? 21.749 -0.747 29.023 1.00 25.72 386 ILE A C 1
ATOM 1542 O O . ILE A 1 200 ? 22.378 -0.563 30.080 1.00 23.40 386 ILE A O 1
ATOM 1547 N N . VAL A 1 201 ? 20.497 -0.295 28.842 1.00 24.54 387 VAL A N 1
ATOM 1548 C CA . VAL A 1 201 ? 19.795 0.400 29.919 1.00 22.52 387 VAL A CA 1
ATOM 1549 C C . VAL A 1 201 ? 19.770 -0.478 31.166 1.00 22.07 387 VAL A C 1
ATOM 1550 O O . VAL A 1 201 ? 19.255 -1.591 31.081 1.00 22.57 387 VAL A O 1
ATOM 1554 N N . SER A 1 202 ? 20.206 0.074 32.316 1.00 21.37 388 SER A N 1
ATOM 1555 C CA . SER A 1 202 ? 20.377 -0.687 33.549 1.00 23.76 388 SER A CA 1
ATOM 1556 C C . SER A 1 202 ? 19.652 -0.023 34.731 1.00 24.96 388 SER A C 1
ATOM 1557 O O . SER A 1 202 ? 18.663 -0.565 35.261 1.00 25.69 388 SER A O 1
ATOM 1560 N N . TRP A 1 203 ? 20.073 1.194 35.110 1.00 23.68 389 TRP A N 1
ATOM 1561 C CA . TRP A 1 203 ? 19.553 1.767 36.339 1.00 26.37 389 TRP A CA 1
ATOM 1562 C C . TRP A 1 203 ? 19.790 3.274 36.402 1.00 28.62 389 TRP A C 1
ATOM 1563 O O . TRP A 1 203 ? 20.385 3.853 35.502 1.00 25.84 389 TRP A O 1
ATOM 1574 N N . GLY A 1 204 ? 19.241 3.899 37.455 1.00 28.35 390 GLY A N 1
ATOM 1575 C CA . GLY A 1 204 ? 19.544 5.288 37.759 1.00 33.93 390 GLY A CA 1
ATOM 1576 C C . GLY A 1 204 ? 18.699 5.778 38.918 1.00 33.12 390 GLY A C 1
ATOM 1577 O O . GLY A 1 204 ? 17.802 5.070 39.331 1.00 33.15 390 GLY A O 1
ATOM 1578 N N . ASP A 1 205 ? 18.966 6.989 39.408 1.00 33.50 391 ASP A N 1
ATOM 1579 C CA . ASP A 1 205 ? 18.123 7.551 40.461 1.00 34.53 391 ASP A CA 1
ATOM 1580 C C . ASP A 1 205 ? 16.930 8.279 39.846 1.00 35.36 391 ASP A C 1
ATOM 1581 O O . ASP A 1 205 ? 17.075 9.364 39.259 1.00 37.01 391 ASP A O 1
ATOM 1586 N N . GLN A 1 206 ? 15.754 7.657 39.965 1.00 32.43 392 GLN A N 1
ATOM 1587 C CA . GLN A 1 206 ? 14.578 8.133 39.248 1.00 41.36 392 GLN A CA 1
ATOM 1588 C C . GLN A 1 206 ? 14.911 8.206 37.756 1.00 41.84 392 GLN A C 1
ATOM 1589 O O . GLN A 1 206 ? 15.632 7.345 37.255 1.00 44.36 392 GLN A O 1
ATOM 1595 N N . CYS A 1 207 ? 14.374 9.214 37.054 1.00 44.68 393 CYS A N 1
ATOM 1596 C CA . CYS A 1 207 ? 14.524 9.365 35.612 1.00 43.93 393 CYS A CA 1
ATOM 1597 C C . CYS A 1 207 ? 14.549 10.847 35.263 1.00 45.42 393 CYS A C 1
ATOM 1598 O O . CYS A 1 207 ? 13.637 11.579 35.638 1.00 51.75 393 CYS A O 1
ATOM 1601 N N . GLY A 1 208 ? 15.580 11.277 34.536 1.00 46.34 394 GLY A N 1
ATOM 1602 C CA . GLY A 1 208 ? 15.601 12.604 33.939 1.00 42.00 394 GLY A CA 1
ATOM 1603 C C . GLY A 1 208 ? 16.111 13.690 34.881 1.00 41.82 394 GLY A C 1
ATOM 1604 O O . GLY A 1 208 ? 16.067 14.861 34.533 1.00 46.01 394 GLY A O 1
ATOM 1605 N N . LEU A 1 209 ? 16.615 13.313 36.057 1.00 43.76 395 LEU A N 1
ATOM 1606 C CA . LEU A 1 209 ? 17.193 14.293 36.962 1.00 45.87 395 LEU A CA 1
ATOM 1607 C C . LEU A 1 209 ? 18.527 14.757 36.391 1.00 49.80 395 LEU A C 1
ATOM 1608 O O . LEU A 1 209 ? 19.368 13.930 36.009 1.00 42.20 395 LEU A O 1
ATOM 1613 N N . PRO A 1 210 ? 18.754 16.090 36.326 1.00 50.19 396 PRO A N 1
ATOM 1614 C CA . PRO A 1 210 ? 20.006 16.630 35.792 1.00 47.96 396 PRO A CA 1
ATOM 1615 C C . PRO A 1 210 ? 21.267 16.092 36.471 1.00 46.10 396 PRO A C 1
ATOM 1616 O O . PRO A 1 210 ? 22.268 15.818 35.804 1.00 37.92 396 PRO A O 1
ATOM 1620 N N . ASP A 1 211 ? 21.204 15.897 37.794 1.00 40.44 397 ASP A N 1
ATOM 1621 C CA . ASP A 1 211 ? 22.364 15.416 38.527 1.00 44.07 397 ASP A CA 1
ATOM 1622 C C . ASP A 1 211 ? 22.479 13.890 38.509 1.00 41.36 397 ASP A C 1
ATOM 1623 O O . ASP A 1 211 ? 23.479 13.358 38.993 1.00 40.86 397 ASP A O 1
ATOM 1628 N N . LYS A 1 212 ? 21.463 13.204 37.979 1.00 37.01 398 LYS A N 1
ATOM 1629 C CA . LYS A 1 212 ? 21.415 11.754 37.976 1.00 36.83 398 LYS A CA 1
ATOM 1630 C C . LYS A 1 212 ? 21.141 11.247 36.562 1.00 34.19 398 LYS A C 1
ATOM 1631 O O . LYS A 1 212 ? 20.001 10.878 36.265 1.00 37.02 398 LYS A O 1
ATOM 1637 N N . PRO A 1 213 ? 22.170 11.183 35.681 1.00 32.42 399 PRO A N 1
ATOM 1638 C CA . PRO A 1 213 ? 22.041 10.585 34.344 1.00 34.51 399 PRO A CA 1
ATOM 1639 C C . PRO A 1 213 ? 21.754 9.085 34.383 1.00 30.06 399 PRO A C 1
ATOM 1640 O O . PRO A 1 213 ? 21.863 8.478 35.440 1.00 30.18 399 PRO A O 1
ATOM 1644 N N . GLY A 1 214 ? 21.346 8.528 33.235 1.00 28.24 400 GLY A N 1
ATOM 1645 C CA . GLY A 1 214 ? 21.061 7.106 33.094 1.00 24.72 400 GLY A CA 1
ATOM 1646 C C . GLY A 1 214 ? 22.348 6.291 33.172 1.00 21.77 400 GLY A C 1
ATOM 1647 O O . GLY A 1 214 ? 23.386 6.728 32.698 1.00 24.66 400 GLY A O 1
ATOM 1648 N N . VAL A 1 215 ? 22.291 5.142 33.852 1.00 22.97 401 VAL A N 1
ATOM 1649 C CA . VAL A 1 215 ? 23.426 4.236 33.951 1.00 22.60 401 VAL A CA 1
ATOM 1650 C C . VAL A 1 215 ? 23.146 3.000 33.085 1.00 24.23 401 VAL A C 1
ATOM 1651 O O . VAL A 1 215 ? 22.037 2.459 33.055 1.00 23.22 401 VAL A O 1
ATOM 1655 N N . TYR A 1 216 ? 24.184 2.555 32.364 1.00 23.55 402 TYR A N 1
ATOM 1656 C CA . TYR A 1 216 ? 24.050 1.528 31.348 1.00 23.31 402 TYR A CA 1
ATOM 1657 C C . TYR A 1 216 ? 25.197 0.556 31.496 1.00 23.42 402 TYR A C 1
ATOM 1658 O O . TYR A 1 216 ? 26.299 0.989 31.807 1.00 24.74 402 TYR A O 1
ATOM 1667 N N . THR A 1 217 ? 24.954 -0.709 31.171 1.00 23.23 403 THR A N 1
ATOM 1668 C CA . THR A 1 217 ? 26.030 -1.684 31.082 1.00 25.09 403 THR A CA 1
ATOM 1669 C C . THR A 1 217 ? 26.888 -1.345 29.872 1.00 23.83 403 THR A C 1
ATOM 1670 O O . THR A 1 217 ? 26.362 -1.179 28.778 1.00 24.06 403 THR A O 1
ATOM 1674 N N . ARG A 1 218 ? 28.197 -1.156 30.110 1.00 24.52 404 ARG A N 1
ATOM 1675 C CA . ARG A 1 218 ? 29.162 -0.952 29.049 1.00 24.24 404 ARG A CA 1
ATOM 1676 C C . ARG A 1 218 ? 29.416 -2.233 28.244 1.00 23.28 404 ARG A C 1
ATOM 1677 O O . ARG A 1 218 ? 30.070 -3.157 28.712 1.00 24.93 404 ARG A O 1
ATOM 1685 N N . VAL A 1 219 ? 28.994 -2.261 26.975 1.00 24.84 405 VAL A N 1
ATOM 1686 C CA . VAL A 1 219 ? 29.004 -3.513 26.220 1.00 23.37 405 VAL A CA 1
ATOM 1687 C C . VAL A 1 219 ? 30.444 -3.949 25.918 1.00 23.56 405 VAL A C 1
ATOM 1688 O O . VAL A 1 219 ? 30.688 -5.154 25.812 1.00 25.63 405 VAL A O 1
ATOM 1692 N N . THR A 1 220 ? 31.374 -3.011 25.728 1.00 21.40 406 THR A N 1
ATOM 1693 C CA . THR A 1 220 ? 32.755 -3.402 25.435 1.00 24.89 406 THR A CA 1
ATOM 1694 C C . THR A 1 220 ? 33.336 -4.301 26.518 1.00 24.78 406 THR A C 1
ATOM 1695 O O . THR A 1 220 ? 34.162 -5.157 26.231 1.00 26.74 406 THR A O 1
ATOM 1699 N N . ALA A 1 221 ? 32.871 -4.135 27.763 1.00 28.30 407 ALA A N 1
ATOM 1700 C CA . ALA A 1 221 ? 33.449 -4.849 28.890 1.00 26.61 407 ALA A CA 1
ATOM 1701 C C . ALA A 1 221 ? 32.995 -6.300 28.943 1.00 30.19 407 ALA A C 1
ATOM 1702 O O . ALA A 1 221 ? 33.441 -7.036 29.811 1.00 28.19 407 ALA A O 1
ATOM 1704 N N . TYR A 1 222 ? 32.097 -6.713 28.026 1.00 29.85 408 TYR A N 1
ATOM 1705 C CA . TYR A 1 222 ? 31.495 -8.034 28.111 1.00 28.24 408 TYR A CA 1
ATOM 1706 C C . TYR A 1 222 ? 31.648 -8.786 26.788 1.00 27.45 408 TYR A C 1
ATOM 1707 O O . TYR A 1 222 ? 30.978 -9.789 26.602 1.00 28.61 408 TYR A O 1
ATOM 1716 N N . LEU A 1 223 ? 32.480 -8.287 25.870 1.00 28.57 409 LEU A N 1
ATOM 1717 C CA . LEU A 1 223 ? 32.601 -8.855 24.526 1.00 30.02 409 LEU A CA 1
ATOM 1718 C C . LEU A 1 223 ? 33.001 -10.338 24.547 1.00 32.57 409 LEU A C 1
ATOM 1719 O O . LEU A 1 223 ? 32.454 -11.145 23.790 1.00 29.65 409 LEU A O 1
ATOM 1724 N N . ASP A 1 224 ? 33.983 -10.672 25.403 1.00 34.94 410 ASP A N 1
ATOM 1725 C CA . ASP A 1 224 ? 34.495 -12.024 25.523 1.00 35.36 410 ASP A CA 1
ATOM 1726 C C . ASP A 1 224 ? 33.433 -12.977 26.082 1.00 33.86 410 ASP A C 1
ATOM 1727 O O . ASP A 1 224 ? 33.261 -14.083 25.589 1.00 33.84 410 ASP A O 1
ATOM 1732 N N . TRP A 1 225 ? 32.701 -12.567 27.116 1.00 30.51 411 TRP A N 1
ATOM 1733 C CA . TRP A 1 225 ? 31.555 -13.334 27.607 1.00 29.99 411 TRP A CA 1
ATOM 1734 C C . TRP A 1 225 ? 30.529 -13.594 26.498 1.00 29.92 411 TRP A C 1
ATOM 1735 O O . TRP A 1 225 ? 30.102 -14.743 26.294 1.00 28.33 411 TRP A O 1
ATOM 1746 N N . ILE A 1 226 ? 30.143 -12.534 25.766 1.00 26.94 412 ILE A N 1
ATOM 1747 C CA . ILE A 1 226 ? 29.162 -12.689 24.698 1.00 28.44 412 ILE A CA 1
ATOM 1748 C C . ILE A 1 226 ? 29.669 -13.667 23.631 1.00 28.97 412 ILE A C 1
ATOM 1749 O O . ILE A 1 226 ? 28.981 -14.607 23.237 1.00 28.91 412 ILE A O 1
ATOM 1754 N N . ARG A 1 227 ? 30.884 -13.466 23.159 1.00 30.93 413 ARG A N 1
ATOM 1755 C CA . ARG A 1 227 ? 31.420 -14.357 22.137 1.00 37.73 413 ARG A CA 1
ATOM 1756 C C . ARG A 1 227 ? 31.406 -15.809 22.625 1.00 34.33 413 ARG A C 1
ATOM 1757 O O . ARG A 1 227 ? 31.056 -16.704 21.866 1.00 35.06 413 ARG A O 1
ATOM 1765 N N . GLN A 1 228 ? 31.749 -16.062 23.891 1.00 37.58 414 GLN A N 1
ATOM 1766 C CA . GLN A 1 228 ? 31.802 -17.428 24.377 1.00 39.06 414 GLN A CA 1
ATOM 1767 C C . GLN A 1 228 ? 30.412 -18.030 24.281 1.00 39.22 414 GLN A C 1
ATOM 1768 O O . GLN A 1 228 ? 30.236 -19.154 23.833 1.00 38.49 414 GLN A O 1
ATOM 1774 N N . GLN A 1 229 ? 29.421 -17.275 24.748 1.00 37.91 415 GLN A N 1
ATOM 1775 C CA . GLN A 1 229 ? 28.081 -17.823 24.888 1.00 35.03 415 GLN A CA 1
ATOM 1776 C C . GLN A 1 229 ? 27.430 -17.986 23.519 1.00 32.92 415 GLN A C 1
ATOM 1777 O O . GLN A 1 229 ? 26.581 -18.856 23.354 1.00 34.39 415 GLN A O 1
ATOM 1783 N N . THR A 1 230 ? 27.774 -17.117 22.550 1.00 33.89 416 THR A N 1
ATOM 1784 C CA . THR A 1 230 ? 27.008 -17.043 21.307 1.00 31.56 416 THR A CA 1
ATOM 1785 C C . THR A 1 230 ? 27.855 -17.346 20.067 1.00 33.10 416 THR A C 1
ATOM 1786 O O . THR A 1 230 ? 27.285 -17.563 18.998 1.00 32.04 416 THR A O 1
ATOM 1790 N N . GLY A 1 231 ? 29.195 -17.268 20.183 1.00 34.16 417 GLY A N 1
ATOM 1791 C CA . GLY A 1 231 ? 30.080 -17.303 19.028 1.00 31.48 417 GLY A CA 1
ATOM 1792 C C . GLY A 1 231 ? 30.057 -16.018 18.193 1.00 35.11 417 GLY A C 1
ATOM 1793 O O . GLY A 1 231 ? 30.570 -16.027 17.087 1.00 36.52 417 GLY A O 1
ATOM 1794 N N . ILE A 1 232 ? 29.458 -14.928 18.705 1.00 35.08 418 ILE A N 1
ATOM 1795 C CA . ILE A 1 232 ? 29.414 -13.643 18.017 1.00 35.91 418 ILE A CA 1
ATOM 1796 C C . ILE A 1 232 ? 30.554 -12.706 18.493 1.00 42.49 418 ILE A C 1
ATOM 1797 O O . ILE A 1 232 ? 30.727 -12.466 19.749 1.00 34.15 418 ILE A O 1
ATOM 1803 N N . LEU B 2 1 ? 18.189 -6.723 6.415 1.00 76.05 169 LEU B N 1
ATOM 1804 C CA . LEU B 2 1 ? 19.505 -6.883 5.757 1.00 75.87 169 LEU B CA 1
ATOM 1805 C C . LEU B 2 1 ? 19.895 -8.344 5.841 1.00 77.73 169 LEU B C 1
ATOM 1806 O O . LEU B 2 1 ? 19.029 -9.202 5.622 1.00 85.78 169 LEU B O 1
ATOM 1808 N N . ILE B 2 2 ? 21.143 -8.598 6.201 1.00 81.88 170 ILE B N 1
ATOM 1809 C CA . ILE B 2 2 ? 21.606 -10.003 6.137 1.00 77.18 170 ILE B CA 1
ATOM 1810 C C . ILE B 2 2 ? 22.352 -10.364 7.407 1.00 65.69 170 ILE B C 1
ATOM 1811 O O . ILE B 2 2 ? 22.363 -9.573 8.349 1.00 65.26 170 ILE B O 1
ATOM 1816 N N . ASN B 2 3 ? 22.932 -11.546 7.402 1.00 76.06 171 ASN B N 1
ATOM 1817 C CA . ASN B 2 3 ? 23.810 -11.923 8.531 1.00 69.03 171 ASN B CA 1
ATOM 1818 C C . ASN B 2 3 ? 25.032 -10.999 8.507 1.00 67.11 171 ASN B C 1
ATOM 1819 O O . ASN B 2 3 ? 26.156 -11.530 8.424 1.00 69.52 171 ASN B O 1
ATOM 1824 N N . GLU B 2 4 ? 24.827 -9.678 8.443 1.00 56.68 172 GLU B N 1
ATOM 1825 C CA . GLU B 2 4 ? 25.911 -8.680 8.642 1.00 48.58 172 GLU B CA 1
ATOM 1826 C C . GLU B 2 4 ? 25.389 -7.915 9.864 1.00 44.49 172 GLU B C 1
ATOM 1827 O O . GLU B 2 4 ? 24.643 -8.546 10.618 1.00 44.69 172 GLU B O 1
ATOM 1829 N N . CYS B 2 5 ? 25.661 -6.620 10.025 1.00 34.82 173 CYS B N 1
ATOM 1830 C CA . CYS B 2 5 ? 25.039 -5.938 11.193 1.00 34.40 173 CYS B CA 1
ATOM 1831 C C . CYS B 2 5 ? 25.119 -4.411 11.180 1.00 34.46 173 CYS B C 1
ATOM 1832 O O . CYS B 2 5 ? 25.937 -3.880 10.435 1.00 35.19 173 CYS B O 1
ATOM 1835 N N . GLY B 2 6 ? 24.266 -3.753 11.972 1.00 32.56 174 GLY B N 1
ATOM 1836 C CA . GLY B 2 6 ? 24.343 -2.297 12.193 1.00 31.26 174 GLY B CA 1
ATOM 1837 C C . GLY B 2 6 ? 23.736 -1.420 11.124 1.00 31.55 174 GLY B C 1
ATOM 1838 O O . GLY B 2 6 ? 23.875 -0.204 11.240 1.00 30.54 174 GLY B O 1
ATOM 1839 N N . ALA B 2 7 ? 23.064 -2.012 10.151 1.00 33.16 175 ALA B N 1
ATOM 1840 C CA . ALA B 2 7 ? 22.581 -1.202 9.017 1.00 34.06 175 ALA B CA 1
ATOM 1841 C C . ALA B 2 7 ? 21.250 -0.500 9.265 1.00 34.91 175 ALA B C 1
ATOM 1842 O O . ALA B 2 7 ? 20.254 -1.175 9.491 1.00 32.25 175 ALA B O 1
ATOM 1844 N N . GLY B 2 8 ? 21.268 0.821 9.245 1.00 33.39 176 GLY B N 1
ATOM 1845 C CA . GLY B 2 8 ? 20.033 1.587 9.211 1.00 33.91 176 GLY B CA 1
ATOM 1846 C C . GLY B 2 8 ? 19.361 1.490 7.848 1.00 36.66 176 GLY B C 1
ATOM 1847 O O . GLY B 2 8 ? 19.948 0.930 6.918 1.00 33.60 176 GLY B O 1
ATOM 1848 N N . PRO B 2 9 ? 18.101 1.981 7.732 1.00 39.98 177 PRO B N 1
ATOM 1849 C CA . PRO B 2 9 ? 17.305 1.869 6.503 1.00 42.61 177 PRO B CA 1
ATOM 1850 C C . PRO B 2 9 ? 17.947 2.521 5.274 1.00 39.14 177 PRO B C 1
ATOM 1851 O O . PRO B 2 9 ? 17.887 1.979 4.185 1.00 42.40 177 PRO B O 1
ATOM 1855 N N . ASP B 2 10 ? 18.573 3.673 5.461 1.00 38.60 178 ASP B N 1
ATOM 1856 C CA . ASP B 2 10 ? 19.215 4.386 4.369 1.00 43.01 178 ASP B CA 1
ATOM 1857 C C . ASP B 2 10 ? 20.380 3.578 3.793 1.00 37.58 178 ASP B C 1
ATOM 1858 O O . ASP B 2 10 ? 20.574 3.597 2.581 1.00 29.00 178 ASP B O 1
ATOM 1863 N N . LEU B 2 11 ? 21.105 2.814 4.629 1.00 33.35 179 LEU B N 1
ATOM 1864 C CA . LEU B 2 11 ? 22.199 1.988 4.132 1.00 35.00 179 LEU B CA 1
ATOM 1865 C C . LEU B 2 11 ? 21.639 0.835 3.294 1.00 33.56 179 LEU B C 1
ATOM 1866 O O . LEU B 2 11 ? 22.124 0.510 2.214 1.00 33.68 179 LEU B O 1
ATOM 1871 N N . ILE B 2 12 ? 20.555 0.247 3.752 1.00 29.70 180 ILE B N 1
ATOM 1872 C CA . ILE B 2 12 ? 19.984 -0.862 3.013 1.00 36.71 180 ILE B CA 1
ATOM 1873 C C . ILE B 2 12 ? 19.499 -0.418 1.627 1.00 35.25 180 ILE B C 1
ATOM 1874 O O . ILE B 2 12 ? 19.768 -1.082 0.627 1.00 30.30 180 ILE B O 1
ATOM 1879 N N . THR B 2 13 ? 18.746 0.691 1.566 1.00 36.59 181 THR B N 1
ATOM 1880 C CA . THR B 2 13 ? 18.160 1.126 0.307 1.00 38.09 181 THR B CA 1
ATOM 1881 C C . THR B 2 13 ? 19.287 1.480 -0.674 1.00 30.06 181 THR B C 1
ATOM 1882 O O . THR B 2 13 ? 19.243 1.107 -1.843 1.00 27.77 181 THR B O 1
ATOM 1886 N N . LEU B 2 14 ? 20.320 2.163 -0.182 1.00 29.94 182 LEU B N 1
ATOM 1887 C CA . LEU B 2 14 ? 21.515 2.408 -0.966 1.00 30.61 182 LEU B CA 1
ATOM 1888 C C . LEU B 2 14 ? 22.049 1.125 -1.585 1.00 27.57 182 LEU B C 1
ATOM 1889 O O . LEU B 2 14 ? 22.360 1.097 -2.745 1.00 29.83 182 LEU B O 1
ATOM 1894 N N . SER B 2 15 ? 22.217 0.074 -0.810 1.00 29.59 183 SER B N 1
ATOM 1895 C CA . SER B 2 15 ? 22.850 -1.131 -1.326 1.00 33.30 183 SER B CA 1
ATOM 1896 C C . SER B 2 15 ? 21.966 -1.807 -2.384 1.00 32.90 183 SER B C 1
ATOM 1897 O O . SER B 2 15 ? 22.455 -2.595 -3.189 1.00 33.81 183 SER B O 1
ATOM 1900 N N . GLU B 2 16 ? 20.644 -1.546 -2.341 1.00 32.17 184 GLU B N 1
ATOM 1901 C CA . GLU B 2 16 ? 19.698 -2.090 -3.306 1.00 31.42 184 GLU B CA 1
ATOM 1902 C C . GLU B 2 16 ? 19.721 -1.352 -4.661 1.00 32.20 184 GLU B C 1
ATOM 1903 O O . GLU B 2 16 ? 19.444 -1.938 -5.720 1.00 29.46 184 GLU B O 1
ATOM 1909 N N . GLN B 2 17 ? 20.066 -0.062 -4.628 1.00 28.60 185 GLN B N 1
ATOM 1910 C CA . GLN B 2 17 ? 20.119 0.770 -5.821 1.00 28.15 185 GLN B CA 1
ATOM 1911 C C . GLN B 2 17 ? 21.141 0.236 -6.819 1.00 29.46 185 GLN B C 1
ATOM 1912 O O . GLN B 2 17 ? 22.256 -0.146 -6.448 1.00 30.05 185 GLN B O 1
ATOM 1918 N N . ARG B 2 18 ? 20.757 0.226 -8.101 1.00 30.37 186 ARG B N 1
ATOM 1919 C CA . ARG B 2 18 ? 21.649 -0.278 -9.124 1.00 32.42 186 ARG B CA 1
ATOM 1920 C C . ARG B 2 18 ? 22.429 0.887 -9.775 1.00 37.85 186 ARG B C 1
ATOM 1921 O O . ARG B 2 18 ? 22.996 0.660 -10.877 1.00 40.12 186 ARG B O 1
ATOM 1930 N N . ILE C 1 1 ? -24.921 -5.134 -6.027 1.00 32.10 187 ILE C N 1
ATOM 1931 C CA . ILE C 1 1 ? -24.098 -6.225 -5.421 1.00 30.32 187 ILE C CA 1
ATOM 1932 C C . ILE C 1 1 ? -24.790 -7.573 -5.665 1.00 31.22 187 ILE C C 1
ATOM 1933 O O . ILE C 1 1 ? -25.939 -7.775 -5.262 1.00 32.06 187 ILE C O 1
ATOM 1938 N N . LEU C 1 2 ? -24.034 -8.493 -6.268 1.00 31.87 188 LEU C N 1
ATOM 1939 C CA . LEU C 1 2 ? -24.403 -9.891 -6.418 1.00 36.86 188 LEU C CA 1
ATOM 1940 C C . LEU C 1 2 ? -23.853 -10.704 -5.260 1.00 33.23 188 LEU C C 1
ATOM 1941 O O . LEU C 1 2 ? -22.671 -10.590 -4.939 1.00 35.67 188 LEU C O 1
ATOM 1946 N N . GLY C 1 3 ? -24.673 -11.614 -4.742 1.00 31.09 189 GLY C N 1
ATOM 1947 C CA . GLY C 1 3 ? -24.184 -12.653 -3.838 1.00 32.17 189 GLY C CA 1
ATOM 1948 C C . GLY C 1 3 ? -23.917 -12.159 -2.411 1.00 29.44 189 GLY C C 1
ATOM 1949 O O . GLY C 1 3 ? -23.186 -12.792 -1.660 1.00 28.39 189 GLY C O 1
ATOM 1950 N N . GLY C 1 4 ? -24.525 -11.035 -2.020 1.00 29.57 190 GLY C N 1
ATOM 1951 C CA . GLY C 1 4 ? -24.301 -10.504 -0.686 1.00 33.09 190 GLY C CA 1
ATOM 1952 C C . GLY C 1 4 ? -25.602 -10.361 0.099 1.00 37.41 190 GLY C C 1
ATOM 1953 O O . GLY C 1 4 ? -26.631 -10.944 -0.266 1.00 35.87 190 GLY C O 1
ATOM 1954 N N . THR C 1 5 ? -25.546 -9.497 1.121 1.00 35.11 191 THR C N 1
ATOM 1955 C CA . THR C 1 5 ? -26.580 -9.415 2.144 1.00 38.97 191 THR C CA 1
ATOM 1956 C C . THR C 1 5 ? -26.864 -7.941 2.399 1.00 37.94 191 THR C C 1
ATOM 1957 O O . THR C 1 5 ? -26.009 -7.112 2.115 1.00 37.78 191 THR C O 1
ATOM 1961 N N . GLU C 1 6 ? -28.055 -7.638 2.921 1.00 36.46 192 GLU C N 1
ATOM 1962 C CA . GLU C 1 6 ? -28.358 -6.302 3.395 1.00 42.30 192 GLU C CA 1
ATOM 1963 C C . GLU C 1 6 ? -27.444 -5.898 4.567 1.00 43.90 192 GLU C C 1
ATOM 1964 O O . GLU C 1 6 ? -27.222 -6.658 5.507 1.00 44.80 192 GLU C O 1
ATOM 1970 N N . ALA C 1 7 ? -26.891 -4.682 4.501 1.00 38.97 193 ALA C N 1
ATOM 1971 C CA . ALA C 1 7 ? -26.024 -4.196 5.555 1.00 38.01 193 ALA C CA 1
ATOM 1972 C C . ALA C 1 7 ? -26.864 -3.569 6.666 1.00 37.59 193 ALA C C 1
ATOM 1973 O O . ALA C 1 7 ? -27.981 -3.090 6.433 1.00 31.91 193 ALA C O 1
ATOM 1975 N N . GLU C 1 8 ? -26.297 -3.598 7.877 1.00 37.44 194 GLU C N 1
ATOM 1976 C CA . GLU C 1 8 ? -26.919 -2.990 9.040 1.00 40.70 194 GLU C CA 1
ATOM 1977 C C . GLU C 1 8 ? -26.478 -1.538 9.179 1.00 41.39 194 GLU C C 1
ATOM 1978 O O . GLU C 1 8 ? -25.315 -1.207 8.894 1.00 33.81 194 GLU C O 1
ATOM 1984 N N . GLU C 1 9 ? -27.423 -0.715 9.665 1.00 41.73 195 GLU C N 1
ATOM 1985 C CA . GLU C 1 9 ? -27.145 0.616 10.196 1.00 44.00 195 GLU C CA 1
ATOM 1986 C C . GLU C 1 9 ? -25.826 0.556 10.966 1.00 35.00 195 GLU C C 1
ATOM 1987 O O . GLU C 1 9 ? -25.664 -0.273 11.852 1.00 35.37 195 GLU C O 1
ATOM 1993 N N . GLY C 1 10 ? -24.847 1.330 10.518 1.00 34.62 196 GLY C N 1
ATOM 1994 C CA . GLY C 1 10 ? -23.595 1.518 11.235 1.00 32.58 196 GLY C CA 1
ATOM 1995 C C . GLY C 1 10 ? -22.403 0.710 10.717 1.00 32.69 196 GLY C C 1
ATOM 1996 O O . GLY C 1 10 ? -21.259 1.045 11.081 1.00 27.26 196 GLY C O 1
ATOM 1997 N N . SER C 1 11 ? -22.638 -0.311 9.860 1.00 30.90 197 SER C N 1
ATOM 1998 C CA . SER C 1 11 ? -21.545 -1.144 9.350 1.00 31.65 197 SER C CA 1
ATOM 1999 C C . SER C 1 11 ? -20.519 -0.370 8.523 1.00 28.85 197 SER C C 1
ATOM 2000 O O . SER C 1 11 ? -19.299 -0.611 8.641 1.00 27.32 197 SER C O 1
ATOM 2003 N N . TRP C 1 12 ? -21.035 0.489 7.628 1.00 27.79 198 TRP C N 1
ATOM 2004 C CA . TRP C 1 12 ? -20.226 1.178 6.632 1.00 27.39 198 TRP C CA 1
ATOM 2005 C C . TRP C 1 12 ? -20.475 2.685 6.684 1.00 29.03 198 TRP C C 1
ATOM 2006 O O . TRP C 1 12 ? -21.113 3.273 5.806 1.00 29.24 198 TRP C O 1
ATOM 2017 N N . PRO C 1 13 ? -19.953 3.369 7.715 1.00 28.26 199 PRO C N 1
ATOM 2018 C CA . PRO C 1 13 ? -20.282 4.787 7.947 1.00 30.43 199 PRO C CA 1
ATOM 2019 C C . PRO C 1 13 ? -19.838 5.796 6.884 1.00 28.00 199 PRO C C 1
ATOM 2020 O O . PRO C 1 13 ? -20.359 6.907 6.867 1.00 26.37 199 PRO C O 1
ATOM 2024 N N . TRP C 1 14 ? -18.914 5.388 5.991 1.00 26.60 200 TRP C N 1
ATOM 2025 C CA . TRP C 1 14 ? -18.364 6.240 4.945 1.00 25.84 200 TRP C CA 1
ATOM 2026 C C . TRP C 1 14 ? -19.150 6.170 3.625 1.00 26.82 200 TRP C C 1
ATOM 2027 O O . TRP C 1 14 ? -18.953 7.002 2.738 1.00 22.39 200 TRP C O 1
ATOM 2038 N N . GLN C 1 15 ? -20.035 5.172 3.484 1.00 25.20 201 GLN C N 1
ATOM 2039 C CA . GLN C 1 15 ? -20.780 4.927 2.256 1.00 27.51 201 GLN C CA 1
ATOM 2040 C C . GLN C 1 15 ? -21.827 6.018 2.068 1.00 26.75 201 GLN C C 1
ATOM 2041 O O . GLN C 1 15 ? -22.560 6.291 2.990 1.00 29.09 201 GLN C O 1
ATOM 2047 N N . VAL C 1 16 ? -21.885 6.644 0.882 1.00 25.59 202 VAL C N 1
ATOM 2048 C CA . VAL C 1 16 ? -22.918 7.605 0.559 1.00 26.74 202 VAL C CA 1
ATOM 2049 C C . VAL C 1 16 ? -23.521 7.248 -0.797 1.00 28.72 202 VAL C C 1
ATOM 2050 O O . VAL C 1 16 ? -22.879 6.596 -1.598 1.00 25.97 202 VAL C O 1
ATOM 2054 N N . SER C 1 17 ? -24.778 7.667 -1.008 1.00 29.84 203 SER C N 1
ATOM 2055 C CA . SER C 1 17 ? -25.442 7.581 -2.291 1.00 27.70 203 SER C CA 1
ATOM 2056 C C . SER C 1 17 ? -25.301 8.912 -2.999 1.00 28.21 203 SER C C 1
ATOM 2057 O O . SER C 1 17 ? -25.524 9.953 -2.379 1.00 30.34 203 SER C O 1
ATOM 2060 N N . LEU C 1 18 ? -24.946 8.897 -4.288 1.00 26.38 204 LEU C N 1
ATOM 2061 C CA . LEU C 1 18 ? -24.908 10.144 -5.031 1.00 30.67 204 LEU C CA 1
ATOM 2062 C C . LEU C 1 18 ? -26.134 10.139 -5.931 1.00 33.27 204 LEU C C 1
ATOM 2063 O O . LEU C 1 18 ? -26.293 9.196 -6.709 1.00 32.33 204 LEU C O 1
ATOM 2068 N N . ARG C 1 19 ? -27.028 11.120 -5.725 1.00 34.27 205 ARG C N 1
ATOM 2069 C CA . ARG C 1 19 ? -28.291 11.186 -6.451 1.00 37.96 205 ARG C CA 1
ATOM 2070 C C . ARG C 1 19 ? -28.191 12.208 -7.575 1.00 38.68 205 ARG C C 1
ATOM 2071 O O . ARG C 1 19 ? -27.842 13.355 -7.326 1.00 37.18 205 ARG C O 1
ATOM 2079 N N . LEU C 1 20 ? -28.472 11.773 -8.807 1.00 40.08 206 LEU C N 1
ATOM 2080 C CA . LEU C 1 20 ? -28.583 12.707 -9.908 1.00 39.53 206 LEU C CA 1
ATOM 2081 C C . LEU C 1 20 ? -30.071 12.923 -10.199 1.00 43.51 206 LEU C C 1
ATOM 2082 O O . LEU C 1 20 ? -30.836 11.963 -10.334 1.00 36.33 206 LEU C O 1
ATOM 2087 N N . ASN C 1 21 ? -30.466 14.203 -10.238 1.00 46.48 207 ASN C N 1
ATOM 2088 C CA . ASN C 1 21 ? -31.847 14.605 -10.466 1.00 45.59 207 ASN C CA 1
ATOM 2089 C C . ASN C 1 21 ? -32.779 13.708 -9.660 1.00 47.06 207 ASN C C 1
ATOM 2090 O O . ASN C 1 21 ? -33.677 13.105 -10.232 1.00 51.64 207 ASN C O 1
ATOM 2095 N N . ASN C 1 22 ? -32.498 13.600 -8.344 1.00 51.02 208 ASN C N 1
ATOM 2096 C CA . ASN C 1 22 ? -33.316 12.899 -7.366 1.00 47.99 208 ASN C CA 1
ATOM 2097 C C . ASN C 1 22 ? -33.540 11.439 -7.759 1.00 49.49 208 ASN C C 1
ATOM 2098 O O . ASN C 1 22 ? -34.659 10.940 -7.684 1.00 53.62 208 ASN C O 1
ATOM 2103 N N . ALA C 1 23 ? -32.472 10.738 -8.149 1.00 42.74 209 ALA C N 1
ATOM 2104 C CA . ALA C 1 23 ? -32.495 9.285 -8.168 1.00 37.88 209 ALA C CA 1
ATOM 2105 C C . ALA C 1 23 ? -31.081 8.781 -7.911 1.00 35.41 209 ALA C C 1
ATOM 2106 O O . ALA C 1 23 ? -30.114 9.429 -8.317 1.00 40.65 209 ALA C O 1
ATOM 2108 N N . HIS C 1 24 ? -30.981 7.641 -7.230 1.00 36.43 210 HIS C N 1
ATOM 2109 C CA . HIS C 1 24 ? -29.692 7.049 -6.905 1.00 37.76 210 HIS C CA 1
ATOM 2110 C C . HIS C 1 24 ? -28.969 6.813 -8.228 1.00 39.79 210 HIS C C 1
ATOM 2111 O O . HIS C 1 24 ? -29.556 6.214 -9.110 1.00 37.00 210 HIS C O 1
ATOM 2118 N N . HIS C 1 25 ? -27.728 7.294 -8.377 1.00 37.01 211 HIS C N 1
ATOM 2119 C CA . HIS C 1 25 ? -26.971 7.036 -9.594 1.00 37.06 211 HIS C CA 1
ATOM 2120 C C . HIS C 1 25 ? -25.670 6.274 -9.304 1.00 34.14 211 HIS C C 1
ATOM 2121 O O . HIS C 1 25 ? -25.260 5.389 -10.049 1.00 32.86 211 HIS C O 1
ATOM 2128 N N . CYS C 1 26 ? -25.003 6.599 -8.206 1.00 31.88 212 CYS C N 1
ATOM 2129 C CA A CYS C 1 26 ? -23.682 6.076 -7.921 0.70 31.35 212 CYS C CA 1
ATOM 2130 C CA B CYS C 1 26 ? -23.781 5.897 -7.883 0.30 30.29 212 CYS C CA 1
ATOM 2131 C C . CYS C 1 26 ? -23.473 6.015 -6.401 1.00 30.12 212 CYS C C 1
ATOM 2132 O O . CYS C 1 26 ? -24.205 6.635 -5.642 1.00 26.28 212 CYS C O 1
ATOM 2137 N N . GLY C 1 27 ? -22.446 5.289 -5.982 1.00 27.78 213 GLY C N 1
ATOM 2138 C CA . GLY C 1 27 ? -22.006 5.333 -4.606 1.00 29.20 213 GLY C CA 1
ATOM 2139 C C . GLY C 1 27 ? -20.749 6.185 -4.524 1.00 26.88 213 GLY C C 1
ATOM 2140 O O . GLY C 1 27 ? -20.247 6.662 -5.546 1.00 23.58 213 GLY C O 1
ATOM 2141 N N . GLY C 1 28 ? -20.299 6.370 -3.288 1.00 25.71 214 GLY C N 1
ATOM 2142 C CA . GLY C 1 28 ? -19.081 7.096 -2.954 1.00 28.45 214 GLY C CA 1
ATOM 2143 C C . GLY C 1 28 ? -18.717 6.860 -1.488 1.00 27.44 214 GLY C C 1
ATOM 2144 O O . GLY C 1 28 ? -19.453 6.223 -0.744 1.00 24.53 214 GLY C O 1
ATOM 2145 N N . SER C 1 29 ? -17.523 7.313 -1.112 1.00 23.77 215 SER C N 1
ATOM 2146 C CA . SER C 1 29 ? -17.034 7.141 0.234 1.00 23.19 215 SER C CA 1
ATOM 2147 C C . SER C 1 29 ? -16.569 8.468 0.795 1.00 20.88 215 SER C C 1
ATOM 2148 O O . SER C 1 29 ? -15.751 9.131 0.155 1.00 24.68 215 SER C O 1
ATOM 2151 N N . LEU C 1 30 ? -16.967 8.782 2.033 1.00 23.40 216 LEU C N 1
ATOM 2152 C CA . LEU C 1 30 ? -16.376 9.908 2.751 1.00 21.40 216 LEU C CA 1
ATOM 2153 C C . LEU C 1 30 ? -14.903 9.637 3.062 1.00 21.29 216 LEU C C 1
ATOM 2154 O O . LEU C 1 30 ? -14.598 8.648 3.708 1.00 21.15 216 LEU C O 1
ATOM 2159 N N . ILE C 1 31 ? -14.001 10.554 2.693 1.00 23.15 217 ILE C N 1
ATOM 2160 C CA . ILE C 1 31 ? -12.604 10.403 3.083 1.00 23.41 217 ILE C CA 1
ATOM 2161 C C . ILE C 1 31 ? -12.164 11.480 4.094 1.00 25.25 217 ILE C C 1
ATOM 2162 O O . ILE C 1 31 ? -11.073 11.361 4.636 1.00 24.09 217 ILE C O 1
ATOM 2167 N N . ASN C 1 32 ? -12.994 12.523 4.300 1.00 23.15 218 ASN C N 1
ATOM 2168 C CA . ASN C 1 32 ? -13.004 13.398 5.455 1.00 24.04 218 ASN C CA 1
ATOM 2169 C C . ASN C 1 32 ? -14.398 14.034 5.464 1.00 26.92 218 ASN C C 1
ATOM 2170 O O . ASN C 1 32 ? -15.254 13.661 4.664 1.00 24.00 218 ASN C O 1
ATOM 2175 N N . ASN C 1 33 ? -14.636 15.041 6.309 1.00 27.19 219 ASN C N 1
ATOM 2176 C CA . ASN C 1 33 ? -15.996 15.539 6.455 1.00 25.57 219 ASN C CA 1
ATOM 2177 C C . ASN C 1 33 ? -16.371 16.577 5.398 1.00 25.45 219 ASN C C 1
ATOM 2178 O O . ASN C 1 33 ? -17.464 17.126 5.466 1.00 24.98 219 ASN C O 1
ATOM 2183 N N . MET C 1 34 ? -15.550 16.766 4.363 1.00 27.36 220 MET C N 1
ATOM 2184 C CA . MET C 1 34 ? -15.871 17.683 3.265 1.00 27.58 220 MET C CA 1
ATOM 2185 C C . MET C 1 34 ? -15.876 16.983 1.891 1.00 26.94 220 MET C C 1
ATOM 2186 O O . MET C 1 34 ? -16.376 17.543 0.918 1.00 25.41 220 MET C O 1
ATOM 2191 N N . TRP C 1 35 ? -15.316 15.774 1.802 1.00 23.69 221 TRP C N 1
ATOM 2192 C CA . TRP C 1 35 ? -14.913 15.211 0.534 1.00 23.15 221 TRP C CA 1
ATOM 2193 C C . TRP C 1 35 ? -15.391 13.772 0.415 1.00 23.61 221 TRP C C 1
ATOM 2194 O O . TRP C 1 35 ? -15.201 12.968 1.319 1.00 23.25 221 TRP C O 1
ATOM 2205 N N . ILE C 1 36 ? -15.819 13.441 -0.807 1.00 25.27 222 ILE C N 1
ATOM 2206 C CA . ILE C 1 36 ? -16.279 12.114 -1.196 1.00 23.47 222 ILE C CA 1
ATOM 2207 C C . ILE C 1 36 ? -15.488 11.600 -2.390 1.00 22.12 222 ILE C C 1
ATOM 2208 O O . ILE C 1 36 ? -15.361 12.283 -3.402 1.00 25.61 222 ILE C O 1
ATOM 2213 N N . LEU C 1 37 ? -14.977 10.387 -2.278 1.00 22.64 223 LEU C N 1
ATOM 2214 C CA . LEU C 1 37 ? -14.259 9.741 -3.359 1.00 24.01 223 LEU C CA 1
ATOM 2215 C C . LEU C 1 37 ? -15.223 8.824 -4.108 1.00 25.39 223 LEU C C 1
ATOM 2216 O O . LEU C 1 37 ? -15.989 8.095 -3.486 1.00 25.70 223 LEU C O 1
ATOM 2221 N N . THR C 1 38 ? -15.179 8.917 -5.450 1.00 24.43 224 THR C N 1
ATOM 2222 C CA . THR C 1 38 ? -16.057 8.176 -6.330 1.00 25.33 224 THR C CA 1
ATOM 2223 C C . THR C 1 38 ? -15.356 7.968 -7.680 1.00 22.64 224 THR C C 1
ATOM 2224 O O . THR C 1 38 ? -14.119 8.068 -7.831 1.00 22.53 224 THR C O 1
ATOM 2228 N N . ALA C 1 39 ? -16.168 7.583 -8.655 1.00 23.63 225 ALA C N 1
ATOM 2229 C CA . ALA C 1 39 ? -15.731 7.309 -10.012 1.00 24.15 225 ALA C CA 1
ATOM 2230 C C . ALA C 1 39 ? -16.132 8.438 -10.961 1.00 23.40 225 ALA C C 1
ATOM 2231 O O . ALA C 1 39 ? -17.233 8.960 -10.893 1.00 26.55 225 ALA C O 1
ATOM 2233 N N . ALA C 1 40 ? -15.216 8.770 -11.868 1.00 28.41 226 ALA C N 1
ATOM 2234 C CA . ALA C 1 40 ? -15.418 9.786 -12.903 1.00 28.22 226 ALA C CA 1
ATOM 2235 C C . ALA C 1 40 ? -16.598 9.498 -13.840 1.00 27.39 226 ALA C C 1
ATOM 2236 O O . ALA C 1 40 ? -17.291 10.446 -14.239 1.00 26.59 226 ALA C O 1
ATOM 2238 N N . HIS C 1 41 ? -16.811 8.220 -14.218 1.00 24.46 227 HIS C N 1
ATOM 2239 C CA . HIS C 1 41 ? -17.776 7.911 -15.265 1.00 26.28 227 HIS C CA 1
ATOM 2240 C C . HIS C 1 41 ? -19.219 8.138 -14.798 1.00 30.23 227 HIS C C 1
ATOM 2241 O O . HIS C 1 41 ? -20.126 8.211 -15.622 1.00 29.41 227 HIS C O 1
ATOM 2248 N N . CYS C 1 42 ? -19.413 8.253 -13.477 1.00 28.07 228 CYS C N 1
ATOM 2249 C CA . CYS C 1 42 ? -20.696 8.578 -12.870 1.00 27.99 228 CYS C CA 1
ATOM 2250 C C . CYS C 1 42 ? -21.270 9.893 -13.393 1.00 25.22 228 CYS C C 1
ATOM 2251 O O . CYS C 1 42 ? -22.470 10.108 -13.326 1.00 22.14 228 CYS C O 1
ATOM 2254 N N . PHE C 1 43 ? -20.386 10.796 -13.814 1.00 25.25 229 PHE C N 1
ATOM 2255 C CA . PHE C 1 43 ? -20.729 12.163 -14.200 1.00 27.92 229 PHE C CA 1
ATOM 2256 C C . PHE C 1 43 ? -20.729 12.386 -15.730 1.00 29.59 229 PHE C C 1
ATOM 2257 O O . PHE C 1 43 ? -20.809 13.519 -16.230 1.00 31.71 229 PHE C O 1
ATOM 2265 N N . ARG C 1 44 ? -20.671 11.302 -16.498 1.00 31.93 230 ARG C N 1
ATOM 2266 C CA . ARG C 1 44 ? -20.541 11.348 -17.949 1.00 33.04 230 ARG C CA 1
ATOM 2267 C C . ARG C 1 44 ? -21.658 12.175 -18.611 1.00 35.49 230 ARG C C 1
ATOM 2268 O O . ARG C 1 44 ? -21.447 12.740 -19.671 1.00 37.16 230 ARG C O 1
ATOM 2276 N N . SER C 1 45 ? -22.872 12.169 -18.062 1.00 34.30 231 SER C N 1
ATOM 2277 C CA . SER C 1 45 ? -23.961 12.924 -18.658 1.00 38.83 231 SER C CA 1
ATOM 2278 C C . SER C 1 45 ? -24.328 14.188 -17.871 1.00 41.94 231 SER C C 1
ATOM 2279 O O . SER C 1 45 ? -25.180 14.937 -18.330 1.00 41.81 231 SER C O 1
ATOM 2282 N N . ASN C 1 46 ? -23.775 14.387 -16.662 1.00 44.96 232 ASN C N 1
ATOM 2283 C CA . ASN C 1 46 ? -24.077 15.566 -15.845 1.00 42.45 232 ASN C CA 1
ATOM 2284 C C . ASN C 1 46 ? -23.006 15.769 -14.763 1.00 38.07 232 ASN C C 1
ATOM 2285 O O . ASN C 1 46 ? -22.890 14.973 -13.845 1.00 34.00 232 ASN C O 1
ATOM 2290 N N . SER C 1 47 ? -22.233 16.854 -14.865 1.00 36.34 233 SER C N 1
ATOM 2291 C CA . SER C 1 47 ? -21.236 17.181 -13.862 1.00 35.70 233 SER C CA 1
ATOM 2292 C C . SER C 1 47 ? -21.518 18.558 -13.268 1.00 36.37 233 SER C C 1
ATOM 2293 O O . SER C 1 47 ? -20.595 19.268 -12.870 1.00 30.30 233 SER C O 1
ATOM 2296 N N . ASN C 1 48 ? -22.815 18.867 -13.143 1.00 39.34 234 ASN C N 1
ATOM 2297 C CA . ASN C 1 48 ? -23.277 20.099 -12.534 1.00 42.29 234 ASN C CA 1
ATOM 2298 C C . ASN C 1 48 ? -23.548 19.860 -11.045 1.00 38.51 234 ASN C C 1
ATOM 2299 O O . ASN C 1 48 ? -24.504 19.189 -10.661 1.00 40.21 234 ASN C O 1
ATOM 2304 N N . PRO C 1 49 ? -22.767 20.471 -10.135 1.00 40.43 235 PRO C N 1
ATOM 2305 C CA . PRO C 1 49 ? -23.005 20.277 -8.715 1.00 37.56 235 PRO C CA 1
ATOM 2306 C C . PRO C 1 49 ? -24.464 20.490 -8.351 1.00 36.88 235 PRO C C 1
ATOM 2307 O O . PRO C 1 49 ? -24.960 19.763 -7.506 1.00 35.64 235 PRO C O 1
ATOM 2311 N N . ARG C 1 50 ? -25.139 21.455 -9.001 1.00 39.78 236 ARG C N 1
ATOM 2312 C CA . ARG C 1 50 ? -26.508 21.813 -8.641 1.00 41.23 236 ARG C CA 1
ATOM 2313 C C . ARG C 1 50 ? -27.448 20.620 -8.746 1.00 41.40 236 ARG C C 1
ATOM 2314 O O . ARG C 1 50 ? -28.490 20.628 -8.102 1.00 42.02 236 ARG C O 1
ATOM 2316 N N . ASP C 1 51 ? -27.115 19.617 -9.574 1.00 46.30 237 ASP C N 1
ATOM 2317 C CA . ASP C 1 51 ? -28.060 18.540 -9.857 1.00 46.97 237 ASP C CA 1
ATOM 2318 C C . ASP C 1 51 ? -27.812 17.322 -8.962 1.00 46.34 237 ASP C C 1
ATOM 2319 O O . ASP C 1 51 ? -28.538 16.317 -9.027 1.00 39.84 237 ASP C O 1
ATOM 2324 N N . TRP C 1 52 ? -26.779 17.400 -8.114 1.00 41.54 238 TRP C N 1
ATOM 2325 C CA . TRP C 1 52 ? -26.399 16.231 -7.344 1.00 39.28 238 TRP C CA 1
ATOM 2326 C C . TRP C 1 52 ? -26.611 16.472 -5.857 1.00 36.70 238 TRP C C 1
ATOM 2327 O O . TRP C 1 52 ? -26.354 17.560 -5.360 1.00 37.79 238 TRP C O 1
ATOM 2338 N N . ILE C 1 53 ? -26.971 15.385 -5.168 1.00 38.44 239 ILE C N 1
ATOM 2339 C CA . ILE C 1 53 ? -27.125 15.334 -3.723 1.00 37.84 239 ILE C CA 1
ATOM 2340 C C . ILE C 1 53 ? -26.383 14.091 -3.254 1.00 34.95 239 ILE C C 1
ATOM 2341 O O . ILE C 1 53 ? -26.505 13.045 -3.897 1.00 33.43 239 ILE C O 1
ATOM 2346 N N . ALA C 1 54 ? -25.675 14.202 -2.122 1.00 30.90 240 ALA C N 1
ATOM 2347 C CA . ALA C 1 54 ? -25.142 13.036 -1.443 1.00 33.09 240 ALA C CA 1
ATOM 2348 C C . ALA C 1 54 ? -26.103 12.650 -0.322 1.00 30.53 240 ALA C C 1
ATOM 2349 O O . ALA C 1 54 ? -26.708 13.511 0.297 1.00 36.98 240 ALA C O 1
ATOM 2351 N N . THR C 1 55 ? -26.268 11.362 -0.066 1.00 26.84 241 THR C N 1
ATOM 2352 C CA . THR C 1 55 ? -27.001 10.959 1.118 1.00 32.65 241 THR C CA 1
ATOM 2353 C C . THR C 1 55 ? -26.235 9.887 1.875 1.00 32.01 241 THR C C 1
ATOM 2354 O O . THR C 1 55 ? -25.494 9.113 1.267 1.00 29.28 241 THR C O 1
ATOM 2358 N N . SER C 1 56 ? -26.454 9.925 3.206 1.00 33.44 242 SER C N 1
ATOM 2359 C CA . SER C 1 56 ? -26.010 8.943 4.179 1.00 30.60 242 SER C CA 1
ATOM 2360 C C . SER C 1 56 ? -27.185 8.204 4.826 1.00 29.76 242 SER C C 1
ATOM 2361 O O . SER C 1 56 ? -28.216 8.808 5.076 1.00 29.95 242 SER C O 1
ATOM 2364 N N . GLY C 1 57 ? -26.973 6.921 5.162 1.00 27.43 243 GLY C N 1
ATOM 2365 C CA . GLY C 1 57 ? -28.000 6.012 5.642 1.00 28.15 243 GLY C CA 1
ATOM 2366 C C . GLY C 1 57 ? -28.087 4.794 4.736 1.00 29.81 243 GLY C C 1
ATOM 2367 O O . GLY C 1 57 ? -27.720 4.877 3.578 1.00 32.04 243 GLY C O 1
ATOM 2368 N N . ILE C 1 58 ? -28.560 3.671 5.265 1.00 30.02 244 ILE C N 1
ATOM 2369 C CA . ILE C 1 58 ? -28.652 2.442 4.499 1.00 33.32 244 ILE C CA 1
ATOM 2370 C C . ILE C 1 58 ? -29.796 2.467 3.489 1.00 33.02 244 ILE C C 1
ATOM 2371 O O . ILE C 1 58 ? -29.841 1.571 2.655 1.00 32.49 244 ILE C O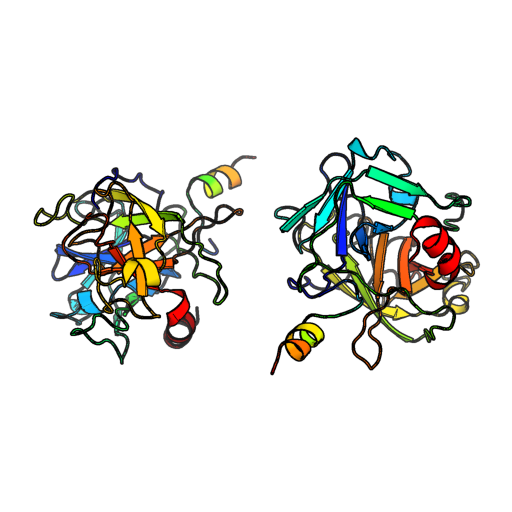 1
ATOM 2376 N N . SER C 1 59 ? -30.721 3.435 3.576 1.00 31.62 245 SER C N 1
ATOM 2377 C CA . SER C 1 59 ? -31.839 3.482 2.649 1.00 32.09 245 SER C CA 1
ATOM 2378 C C . SER C 1 59 ? -31.757 4.735 1.779 1.00 32.22 245 SER C C 1
ATOM 2379 O O . SER C 1 59 ? -31.609 5.834 2.301 1.00 35.57 245 SER C O 1
ATOM 2382 N N . THR C 1 60 ? -31.857 4.576 0.446 1.00 32.10 246 THR C N 1
ATOM 2383 C CA . THR C 1 60 ? -31.962 5.723 -0.451 1.00 33.66 246 THR C CA 1
ATOM 2384 C C . THR C 1 60 ? -33.399 6.238 -0.526 1.00 35.16 246 THR C C 1
ATOM 2385 O O . THR C 1 60 ? -33.624 7.306 -1.069 1.00 38.17 246 THR C O 1
ATOM 2389 N N . THR C 1 61 ? -34.355 5.471 -0.002 1.00 39.11 247 THR C N 1
ATOM 2390 C CA . THR C 1 61 ? -35.731 5.931 0.132 1.00 43.23 247 THR C CA 1
ATOM 2391 C C . THR C 1 61 ? -35.873 6.787 1.399 1.00 44.31 247 THR C C 1
ATOM 2392 O O . THR C 1 61 ? -36.544 7.800 1.366 1.00 41.10 247 THR C O 1
ATOM 2396 N N . PHE C 1 62 ? -35.270 6.381 2.530 1.00 42.42 248 PHE C N 1
ATOM 2397 C CA . PHE C 1 62 ? -35.342 7.165 3.763 1.00 47.46 248 PHE C CA 1
ATOM 2398 C C . PHE C 1 62 ? -33.942 7.414 4.317 1.00 39.48 248 PHE C C 1
ATOM 2399 O O . PHE C 1 62 ? -33.507 6.743 5.255 1.00 32.37 248 PHE C O 1
ATOM 2407 N N . PRO C 1 63 ? -33.166 8.329 3.704 1.00 40.10 249 PRO C N 1
ATOM 2408 C CA . PRO C 1 63 ? -31.805 8.611 4.177 1.00 44.98 249 PRO C CA 1
ATOM 2409 C C . PRO C 1 63 ? -31.859 9.268 5.554 1.00 45.54 249 PRO C C 1
ATOM 2410 O O . PRO C 1 63 ? -32.824 9.958 5.874 1.00 48.53 249 PRO C O 1
ATOM 2414 N N . LYS C 1 64 ? -30.815 9.051 6.351 1.00 42.95 250 LYS C N 1
ATOM 2415 C CA . LYS C 1 64 ? -30.639 9.774 7.592 1.00 38.07 250 LYS C CA 1
ATOM 2416 C C . LYS C 1 64 ? -30.133 11.188 7.323 1.00 37.66 250 LYS C C 1
ATOM 2417 O O . LYS C 1 64 ? -30.278 12.048 8.177 1.00 43.16 250 LYS C O 1
ATOM 2423 N N . LEU C 1 65 ? -29.515 11.460 6.173 1.00 35.47 251 LEU C N 1
ATOM 2424 C CA . LEU C 1 65 ? -28.952 12.790 5.957 1.00 36.44 251 LEU C CA 1
ATOM 2425 C C . LEU C 1 65 ? -28.866 13.087 4.461 1.00 37.77 251 LEU C C 1
ATOM 2426 O O . LEU C 1 65 ? -28.521 12.207 3.688 1.00 38.64 251 LEU C O 1
ATOM 2431 N N . ARG C 1 66 ? -29.205 14.329 4.074 1.00 37.43 252 ARG C N 1
ATOM 2432 C CA . ARG C 1 66 ? -29.032 14.835 2.725 1.00 39.72 252 ARG C CA 1
ATOM 2433 C C . ARG C 1 66 ? -28.024 15.990 2.720 1.00 39.79 252 ARG C C 1
ATOM 2434 O O . ARG C 1 66 ? -28.152 16.908 3.506 1.00 40.07 252 ARG C O 1
ATOM 2442 N N . MET C 1 67 ? -27.061 15.944 1.791 1.00 37.59 253 MET C N 1
ATOM 2443 C CA . MET C 1 67 ? -25.965 16.885 1.703 1.00 34.94 253 MET C CA 1
ATOM 2444 C C . MET C 1 67 ? -25.843 17.465 0.279 1.00 35.03 253 MET C C 1
ATOM 2445 O O . MET C 1 67 ? -25.677 16.757 -0.733 1.00 32.06 253 MET C O 1
ATOM 2450 N N . ARG C 1 68 ? -25.847 18.791 0.216 1.00 30.65 254 ARG C N 1
ATOM 2451 C CA . ARG C 1 68 ? -25.608 19.524 -1.001 1.00 35.18 254 ARG C CA 1
ATOM 2452 C C . ARG C 1 68 ? -24.122 19.463 -1.341 1.00 37.23 254 ARG C C 1
ATOM 2453 O O . ARG C 1 68 ? -23.270 19.413 -0.450 1.00 32.41 254 ARG C O 1
ATOM 2461 N N . VAL C 1 69 ? -23.860 19.499 -2.656 1.00 33.32 255 VAL C N 1
ATOM 2462 C CA . VAL C 1 69 ? -22.539 19.322 -3.241 1.00 36.78 255 VAL C CA 1
ATOM 2463 C C . VAL C 1 69 ? -22.110 20.645 -3.853 1.00 33.34 255 VAL C C 1
ATOM 2464 O O . VAL C 1 69 ? -22.932 21.342 -4.417 1.00 32.70 255 VAL C O 1
ATOM 2468 N N . ARG C 1 70 ? -20.826 20.950 -3.780 1.00 36.67 256 ARG C N 1
ATOM 2469 C CA . ARG C 1 70 ? -20.334 22.242 -4.203 1.00 40.29 256 ARG C CA 1
ATOM 2470 C C . ARG C 1 70 ? -19.526 22.105 -5.485 1.00 40.50 256 ARG C C 1
ATOM 2471 O O . ARG C 1 70 ? -19.719 22.932 -6.364 1.00 39.13 256 ARG C O 1
ATOM 2479 N N . ASN C 1 71 ? -18.566 21.159 -5.517 1.00 33.94 257 ASN C N 1
ATOM 2480 C CA . ASN C 1 71 ? -17.642 20.972 -6.634 1.00 37.93 257 ASN C CA 1
ATOM 2481 C C . ASN C 1 71 ? -17.597 19.495 -7.024 1.00 38.05 257 ASN C C 1
ATOM 2482 O O . ASN C 1 71 ? -17.654 18.622 -6.158 1.00 37.35 257 ASN C O 1
ATOM 2487 N N . ILE C 1 72 ? -17.402 19.212 -8.315 1.00 31.84 258 ILE C N 1
ATOM 2488 C CA . ILE C 1 72 ? -17.110 17.854 -8.731 1.00 32.00 258 ILE C CA 1
ATOM 2489 C C . ILE C 1 72 ? -15.821 17.895 -9.517 1.00 29.48 258 ILE C C 1
ATOM 2490 O O . ILE C 1 72 ? -15.766 18.631 -10.473 1.00 34.99 258 ILE C O 1
ATOM 2495 N N . LEU C 1 73 ? -14.790 17.195 -9.064 1.00 30.70 259 LEU C N 1
ATOM 2496 C CA . LEU C 1 73 ? -13.491 17.210 -9.722 1.00 30.66 259 LEU C CA 1
ATOM 2497 C C . LEU C 1 73 ? -13.266 15.841 -10.349 1.00 28.56 259 LEU C C 1
ATOM 2498 O O . LEU C 1 73 ? -13.159 14.847 -9.650 1.00 26.24 259 LEU C O 1
ATOM 2503 N N . ILE C 1 74 ? -13.151 15.811 -11.663 1.00 26.80 260 ILE C N 1
ATOM 2504 C CA . ILE C 1 74 ? -12.906 14.581 -12.355 1.00 29.16 260 ILE C CA 1
ATOM 2505 C C . ILE C 1 74 ? -11.422 14.570 -12.639 1.00 29.63 260 ILE C C 1
ATOM 2506 O O . ILE C 1 74 ? -10.828 15.614 -12.788 1.00 32.59 260 ILE C O 1
ATOM 2511 N N . HIS C 1 75 ? -10.797 13.407 -12.561 1.00 26.18 261 HIS C N 1
ATOM 2512 C CA . HIS C 1 75 ? -9.413 13.314 -12.968 1.00 30.60 261 HIS C CA 1
ATOM 2513 C C . HIS C 1 75 ? -9.235 13.846 -14.398 1.00 35.70 261 HIS C C 1
ATOM 2514 O O . HIS C 1 75 ? -9.981 13.466 -15.306 1.00 34.47 261 HIS C O 1
ATOM 2521 N N A ASN C 1 76 ? -8.227 14.702 -14.606 0.70 40.57 262 ASN C N 1
ATOM 2522 N N B ASN C 1 76 ? -8.192 14.675 -14.572 0.30 35.34 262 ASN C N 1
ATOM 2523 C CA A ASN C 1 76 ? -8.030 15.366 -15.889 0.70 42.96 262 ASN C CA 1
ATOM 2524 C CA B ASN C 1 76 ? -7.897 15.374 -15.816 0.30 35.34 262 ASN C CA 1
ATOM 2525 C C A ASN C 1 76 ? -7.646 14.370 -16.987 0.70 39.27 262 ASN C C 1
ATOM 2526 C C B ASN C 1 76 ? -7.638 14.384 -16.955 0.30 35.33 262 ASN C C 1
ATOM 2527 O O A ASN C 1 76 ? -7.907 14.646 -18.144 0.70 37.60 262 ASN C O 1
ATOM 2528 O O B ASN C 1 76 ? -7.975 14.670 -18.097 0.30 34.70 262 ASN C O 1
ATOM 2537 N N . ASN C 1 77 ? -7.056 13.221 -16.629 1.00 35.17 263 ASN C N 1
ATOM 2538 C CA . ASN C 1 77 ? -6.688 12.212 -17.602 1.00 35.55 263 ASN C CA 1
ATOM 2539 C C . ASN C 1 77 ? -7.676 11.046 -17.573 1.00 32.68 263 ASN C C 1
ATOM 2540 O O . ASN C 1 77 ? -7.345 9.945 -17.986 1.00 33.80 263 ASN C O 1
ATOM 2545 N N . TYR C 1 78 ? -8.920 11.277 -17.156 1.00 31.07 264 TYR C N 1
ATOM 2546 C CA . TYR C 1 78 ? -9.927 10.232 -17.277 1.00 31.39 264 TYR C CA 1
ATOM 2547 C C . TYR C 1 78 ? -10.131 9.904 -18.756 1.00 31.84 264 TYR C C 1
ATOM 2548 O O . TYR C 1 78 ? -10.383 10.807 -19.536 1.00 34.94 264 TYR C O 1
ATOM 2557 N N . LYS C 1 79 ? -10.091 8.625 -19.130 1.00 29.17 265 LYS C N 1
ATOM 2558 C CA . LYS C 1 79 ? -10.291 8.201 -20.517 1.00 31.91 265 LYS C CA 1
ATOM 2559 C C . LYS C 1 79 ? -11.426 7.182 -20.584 1.00 30.04 265 LYS C C 1
ATOM 2560 O O . LYS C 1 79 ? -11.246 6.031 -20.183 1.00 29.16 265 LYS C O 1
ATOM 2566 N N . SER C 1 80 ? -12.597 7.586 -21.088 1.00 28.87 266 SER C N 1
ATOM 2567 C CA . SER C 1 80 ? -13.748 6.696 -21.065 1.00 30.97 266 SER C CA 1
ATOM 2568 C C . SER C 1 80 ? -13.566 5.468 -21.948 1.00 33.27 266 SER C C 1
ATOM 2569 O O . SER C 1 80 ? -14.097 4.413 -21.625 1.00 34.95 266 SER C O 1
ATOM 2572 N N . ALA C 1 81 ? -12.796 5.577 -23.033 1.00 33.44 267 ALA C N 1
ATOM 2573 C CA . ALA C 1 81 ? -12.655 4.480 -23.986 1.00 34.81 267 ALA C CA 1
ATOM 2574 C C . ALA C 1 81 ? -11.912 3.275 -23.385 1.00 34.79 267 ALA C C 1
ATOM 2575 O O . ALA C 1 81 ? -12.209 2.133 -23.731 1.00 37.67 267 ALA C O 1
ATOM 2577 N N . THR C 1 82 ? -10.960 3.511 -22.468 1.00 30.45 268 THR C N 1
ATOM 2578 C CA . THR C 1 82 ? -10.170 2.443 -21.884 1.00 28.27 268 THR C CA 1
ATOM 2579 C C . THR C 1 82 ? -10.442 2.284 -20.381 1.00 30.29 268 THR C C 1
ATOM 2580 O O . THR C 1 82 ? -9.826 1.436 -19.750 1.00 27.95 268 THR C O 1
ATOM 2584 N N . HIS C 1 83 ? -11.370 3.085 -19.819 1.00 29.45 269 HIS C N 1
ATOM 2585 C CA . HIS C 1 83 ? -11.693 3.111 -18.398 1.00 29.51 269 HIS C CA 1
ATOM 2586 C C . HIS C 1 83 ? -10.517 3.588 -17.534 1.00 29.64 269 HIS C C 1
ATOM 2587 O O . HIS C 1 83 ? -10.510 3.351 -16.325 1.00 32.16 269 HIS C O 1
ATOM 2594 N N . GLU C 1 84 ? -9.544 4.307 -18.104 1.00 31.18 270 GLU C N 1
ATOM 2595 C CA . GLU C 1 84 ? -8.328 4.649 -17.374 1.00 32.89 270 GLU C CA 1
ATOM 2596 C C . GLU C 1 84 ? -8.582 5.903 -16.523 1.00 30.04 270 GLU C C 1
ATOM 2597 O O . GLU C 1 84 ? -9.352 6.774 -16.922 1.00 30.65 270 GLU C O 1
ATOM 2603 N N . ASN C 1 85 ? -8.008 5.931 -15.300 1.00 27.42 271 ASN C N 1
ATOM 2604 C CA . ASN C 1 85 ? -8.117 7.046 -14.367 1.00 23.26 271 ASN C CA 1
ATOM 2605 C C . ASN C 1 85 ? -9.583 7.370 -14.042 1.00 23.42 271 ASN C C 1
ATOM 2606 O O . ASN C 1 85 ? -9.963 8.529 -14.060 1.00 21.83 271 ASN C O 1
ATOM 2611 N N . ASP C 1 86 ? -10.404 6.345 -13.754 1.00 22.60 272 ASP C N 1
ATOM 2612 C CA . ASP C 1 86 ? -11.828 6.530 -13.474 1.00 21.73 272 ASP C CA 1
ATOM 2613 C C . ASP C 1 86 ? -12.001 6.835 -11.984 1.00 24.13 272 ASP C C 1
ATOM 2614 O O . ASP C 1 86 ? -12.245 5.949 -11.147 1.00 21.97 272 ASP C O 1
ATOM 2619 N N . ILE C 1 87 ? -11.888 8.118 -11.656 1.00 23.45 273 ILE C N 1
ATOM 2620 C CA . ILE C 1 87 ? -11.803 8.553 -10.278 1.00 24.36 273 ILE C CA 1
ATOM 2621 C C . ILE C 1 87 ? -12.239 10.013 -10.223 1.00 26.72 273 ILE C C 1
ATOM 2622 O O . ILE C 1 87 ? -11.988 10.776 -11.139 1.00 28.48 273 ILE C O 1
ATOM 2627 N N . ALA C 1 88 ? -12.914 10.376 -9.149 1.00 26.32 274 ALA C N 1
ATOM 2628 C CA . ALA C 1 88 ? -13.422 11.719 -8.997 1.00 26.80 274 ALA C CA 1
ATOM 2629 C C . ALA C 1 88 ? -13.537 12.040 -7.503 1.00 25.40 274 ALA C C 1
ATOM 2630 O O . ALA C 1 88 ? -13.570 11.134 -6.666 1.00 23.17 274 ALA C O 1
ATOM 2632 N N . LEU C 1 89 ? -13.599 13.342 -7.211 1.00 24.96 275 LEU C N 1
ATOM 2633 C CA . LEU C 1 89 ? -13.83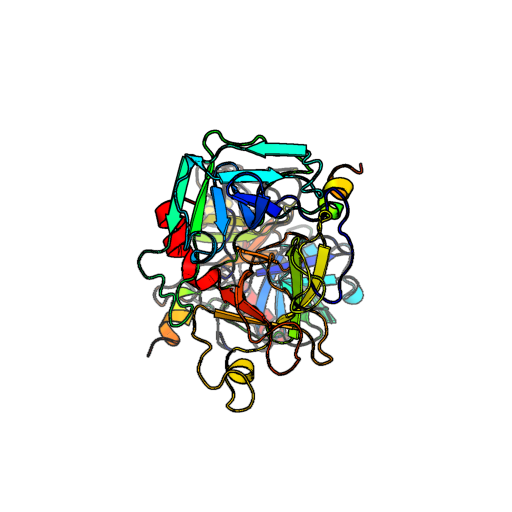5 13.894 -5.885 1.00 24.17 275 LEU C CA 1
ATOM 2634 C C . LEU C 1 89 ? -15.060 14.791 -5.949 1.00 24.38 275 LEU C C 1
ATOM 2635 O O . LEU C 1 89 ? -15.231 15.557 -6.890 1.00 28.99 275 LEU C O 1
ATOM 2640 N N . VAL C 1 90 ? -15.907 14.642 -4.946 1.00 24.29 276 VAL C N 1
ATOM 2641 C CA . VAL C 1 90 ? -17.044 15.513 -4.746 1.00 26.26 276 VAL C CA 1
ATOM 2642 C C . VAL C 1 90 ? -16.837 16.280 -3.440 1.00 25.47 276 VAL C C 1
ATOM 2643 O O . VAL C 1 90 ? -16.718 15.680 -2.365 1.00 26.21 276 VAL C O 1
ATOM 2647 N N . ARG C 1 91 ? -16.835 17.617 -3.547 1.00 27.62 277 ARG C N 1
ATOM 2648 C CA . ARG C 1 91 ? -16.742 18.495 -2.389 1.00 30.45 277 ARG C CA 1
ATOM 2649 C C . ARG C 1 91 ? -18.143 18.857 -1.907 1.00 27.36 277 ARG C C 1
ATOM 2650 O O . ARG C 1 91 ? -18.927 19.374 -2.674 1.00 26.19 277 ARG C O 1
ATOM 2658 N N . LEU C 1 92 ? -18.414 18.675 -0.612 1.00 31.50 278 LEU C N 1
ATOM 2659 C CA . LEU C 1 92 ? -19.696 19.053 -0.018 1.00 33.73 278 LEU C CA 1
ATOM 2660 C C . LEU C 1 92 ? -19.743 20.558 0.226 1.00 30.67 278 LEU C C 1
ATOM 2661 O O . LEU C 1 92 ? -18.723 21.178 0.510 1.00 32.34 278 LEU C O 1
ATOM 2666 N N . GLU C 1 93 ? -20.941 21.117 0.102 1.00 31.61 279 GLU C N 1
ATOM 2667 C CA . GLU C 1 93 ? -21.156 22.538 0.267 1.00 37.27 279 GLU C CA 1
ATOM 2668 C C . GLU C 1 93 ? -20.733 22.910 1.680 1.00 37.99 279 GLU C C 1
ATOM 2669 O O . GLU C 1 93 ? -19.918 23.804 1.867 1.00 33.02 279 GLU C O 1
ATOM 2675 N N . ASN C 1 94 ? -21.286 22.202 2.675 1.00 39.57 280 ASN C N 1
ATOM 2676 C CA . ASN C 1 94 ? -20.905 22.435 4.062 1.00 38.72 280 ASN C CA 1
ATOM 2677 C C . ASN C 1 94 ? -20.411 21.118 4.662 1.00 42.18 280 ASN C C 1
ATOM 2678 O O . ASN C 1 94 ? -21.023 20.071 4.417 1.00 50.13 280 ASN C O 1
ATOM 2683 N N . SER C 1 95 ? -19.346 21.177 5.481 1.00 33.59 281 SER C N 1
ATOM 2684 C CA . SER C 1 95 ? -18.830 19.973 6.114 1.00 31.11 281 SER C CA 1
ATOM 2685 C C . SER C 1 95 ? -19.940 19.272 6.896 1.00 27.70 281 SER C C 1
ATOM 2686 O O . SER C 1 95 ? -20.863 19.891 7.412 1.00 31.28 281 SER C O 1
ATOM 2689 N N . VAL C 1 96 ? -19.832 17.958 7.007 1.00 28.60 282 VAL C N 1
ATOM 2690 C CA . VAL C 1 96 ? -20.766 17.176 7.801 1.00 28.40 282 VAL C CA 1
ATOM 2691 C C . VAL C 1 96 ? -20.148 16.982 9.200 1.00 28.03 282 VAL C C 1
ATOM 2692 O O . VAL C 1 96 ? -18.912 17.027 9.377 1.00 26.24 282 VAL C O 1
ATOM 2696 N N . THR C 1 97 ? -21.018 16.799 10.200 1.00 25.22 283 THR C N 1
ATOM 2697 C CA . THR C 1 97 ? -20.577 16.455 11.551 1.00 28.61 283 THR C CA 1
ATOM 2698 C C . THR C 1 97 ? -20.476 14.935 11.663 1.00 26.76 283 THR C C 1
ATOM 2699 O O . THR C 1 97 ? -21.472 14.222 11.576 1.00 26.42 283 THR C O 1
ATOM 2703 N N . PHE C 1 98 ? -19.265 14.453 11.937 1.00 23.74 284 PHE C N 1
ATOM 2704 C CA . PHE C 1 98 ? -19.053 13.013 12.075 1.00 24.43 284 PHE C CA 1
ATOM 2705 C C . PHE C 1 98 ? -19.614 12.456 13.386 1.00 26.47 284 PHE C C 1
ATOM 2706 O O . PHE C 1 98 ? -19.560 13.081 14.458 1.00 23.08 284 PHE C O 1
ATOM 2714 N N . THR C 1 99 ? -20.100 11.214 13.279 1.00 26.50 285 THR C N 1
ATOM 2715 C CA . THR C 1 99 ? -20.670 10.451 14.360 1.00 27.62 285 THR C CA 1
ATOM 2716 C C . THR C 1 99 ? -20.274 8.983 14.194 1.00 30.72 285 THR C C 1
ATOM 2717 O O . THR C 1 99 ? -19.639 8.572 13.223 1.00 29.24 285 THR C O 1
ATOM 2721 N N . LYS C 1 100 ? -20.770 8.155 15.109 1.00 33.44 286 LYS C N 1
ATOM 2722 C CA . LYS C 1 100 ? -20.514 6.731 15.040 1.00 35.76 286 LYS C CA 1
ATOM 2723 C C . LYS C 1 100 ? -21.135 6.169 13.757 1.00 33.86 286 LYS C C 1
ATOM 2724 O O . LYS C 1 100 ? -20.589 5.232 13.204 1.00 34.89 286 LYS C O 1
ATOM 2727 N N . ASP C 1 101 ? -22.220 6.779 13.253 1.00 29.96 287 ASP C N 1
ATOM 2728 C CA . ASP C 1 101 ? -22.875 6.308 12.047 1.00 31.85 287 ASP C CA 1
ATOM 2729 C C . ASP C 1 101 ? -22.340 6.935 10.748 1.00 30.71 287 ASP C C 1
ATOM 2730 O O . ASP C 1 101 ? -22.583 6.379 9.683 1.00 27.46 287 ASP C O 1
ATOM 2735 N N . ILE C 1 102 ? -21.705 8.113 10.802 1.00 25.66 288 ILE C N 1
ATOM 2736 C CA . ILE C 1 102 ? -21.261 8.803 9.603 1.00 29.04 288 ILE C CA 1
ATOM 2737 C C . ILE C 1 102 ? -19.839 9.301 9.838 1.00 27.18 288 ILE C C 1
ATOM 2738 O O . ILE C 1 102 ? -19.619 10.202 10.644 1.00 29.83 288 ILE C O 1
ATOM 2743 N N . HIS C 1 103 ? -18.879 8.722 9.137 1.00 26.18 289 HIS C N 1
ATOM 2744 C CA . HIS C 1 103 ? -17.492 9.184 9.232 1.00 24.19 289 HIS C CA 1
ATOM 2745 C C . HIS C 1 103 ? -16.680 8.528 8.126 1.00 23.80 289 HIS C C 1
ATOM 2746 O O . HIS C 1 103 ? -17.225 7.783 7.326 1.00 24.65 289 HIS C O 1
ATOM 2753 N N . SER C 1 104 ? -15.367 8.784 8.118 1.00 21.68 290 SER C N 1
ATOM 2754 C CA . SER C 1 104 ? -14.536 8.504 6.979 1.00 23.56 290 SER C CA 1
ATOM 2755 C C . SER C 1 104 ? -13.929 7.097 7.043 1.00 23.67 290 SER C C 1
ATOM 2756 O O . SER C 1 104 ? -13.742 6.519 8.127 1.00 25.87 290 SER C O 1
ATOM 2759 N N . VAL C 1 105 ? -13.644 6.553 5.845 1.00 21.91 291 VAL C N 1
ATOM 2760 C CA . VAL C 1 105 ? -12.782 5.395 5.654 1.00 22.25 291 VAL C CA 1
ATOM 2761 C C . VAL C 1 105 ? -11.334 5.881 5.578 1.00 21.16 291 VAL C C 1
ATOM 2762 O O . VAL C 1 105 ? -11.080 7.009 5.187 1.00 22.41 291 VAL C O 1
ATOM 2766 N N . CYS C 1 106 ? -10.376 5.039 5.943 1.00 23.39 292 CYS C N 1
ATOM 2767 C CA . CYS C 1 106 ? -8.962 5.384 5.776 1.00 24.63 292 CYS C CA 1
ATOM 2768 C C . CYS C 1 106 ? -8.470 5.180 4.337 1.00 25.24 292 CYS C C 1
ATOM 2769 O O . CYS C 1 106 ? -8.835 4.239 3.648 1.00 23.59 292 CYS C O 1
ATOM 2772 N N . LEU C 1 107 ? -7.626 6.090 3.867 1.00 24.05 293 LEU C N 1
ATOM 2773 C CA . LEU C 1 107 ? -6.882 5.868 2.644 1.00 27.35 293 LEU C CA 1
ATOM 2774 C C . LEU C 1 107 ? -5.789 4.851 2.911 1.00 25.24 293 LEU C C 1
ATOM 2775 O O . LEU C 1 107 ? -5.268 4.772 4.004 1.00 26.72 293 LEU C O 1
ATOM 2780 N N . PRO C 1 108 ? -5.422 4.027 1.912 1.00 24.26 294 PRO C N 1
ATOM 2781 C CA . PRO C 1 108 ? -4.322 3.082 2.059 1.00 23.11 294 PRO C CA 1
ATOM 2782 C C . PRO C 1 108 ? -2.959 3.792 2.050 1.00 25.25 294 PRO C C 1
ATOM 2783 O O . PRO C 1 108 ? -2.838 4.891 1.525 1.00 25.60 294 PRO C O 1
ATOM 2787 N N . ALA C 1 109 ? -1.933 3.173 2.635 1.00 28.77 295 ALA C N 1
ATOM 2788 C CA . ALA C 1 109 ? -0.574 3.687 2.489 1.00 32.33 295 ALA C CA 1
ATOM 2789 C C . ALA C 1 109 ? -0.140 3.525 1.028 1.00 32.50 295 ALA C C 1
ATOM 2790 O O . ALA C 1 109 ? -0.596 2.608 0.356 1.00 33.01 295 ALA C O 1
ATOM 2792 N N . ALA C 1 110 ? 0.769 4.384 0.552 1.00 31.83 296 ALA C N 1
ATOM 2793 C CA . ALA C 1 110 ? 1.343 4.213 -0.774 1.00 34.96 296 ALA C CA 1
ATOM 2794 C C . ALA C 1 110 ? 1.964 2.828 -0.904 1.00 30.52 296 ALA C C 1
ATOM 2795 O O . ALA C 1 110 ? 2.035 2.274 -2.000 1.00 30.40 296 ALA C O 1
ATOM 2797 N N . THR C 1 111 ? 2.460 2.298 0.210 1.00 28.51 297 THR C N 1
ATOM 2798 C CA . THR C 1 111 ? 3.176 1.028 0.197 1.00 30.97 297 THR C CA 1
ATOM 2799 C C . THR C 1 111 ? 2.258 -0.102 0.676 1.00 29.58 297 THR C C 1
ATOM 2800 O O . THR C 1 111 ? 2.739 -1.182 0.992 1.00 31.18 297 THR C O 1
ATOM 2804 N N . GLN C 1 112 ? 0.939 0.112 0.712 1.00 28.26 298 GLN C N 1
ATOM 2805 C CA . GLN C 1 112 ? 0.040 -0.927 1.191 1.00 29.99 298 GLN C CA 1
ATOM 2806 C C . GLN C 1 112 ? 0.335 -2.251 0.498 1.00 31.19 298 GLN C C 1
ATOM 2807 O O . GLN C 1 112 ? 0.459 -2.310 -0.721 1.00 33.68 298 GLN C O 1
ATOM 2813 N N . ASN C 1 113 ? 0.334 -3.332 1.268 1.00 33.76 299 ASN C N 1
ATOM 2814 C CA . ASN C 1 113 ? 0.516 -4.674 0.735 1.00 38.51 299 ASN C CA 1
ATOM 2815 C C . ASN C 1 113 ? -0.866 -5.303 0.554 1.00 36.50 299 ASN C C 1
ATOM 2816 O O . ASN C 1 113 ? -1.577 -5.514 1.527 1.00 37.07 299 ASN C O 1
ATOM 2821 N N . ILE C 1 114 ? -1.244 -5.614 -0.689 1.00 35.83 300 ILE C N 1
ATOM 2822 C CA . ILE C 1 114 ? -2.567 -6.158 -0.964 1.00 33.57 300 ILE C CA 1
ATOM 2823 C C . ILE C 1 114 ? -2.408 -7.489 -1.682 1.00 35.69 300 ILE C C 1
ATOM 2824 O O . ILE C 1 114 ? -2.376 -7.547 -2.901 1.00 33.45 300 ILE C O 1
ATOM 2829 N N . PRO C 1 115 ? -2.278 -8.608 -0.947 1.00 35.19 301 PRO C N 1
ATOM 2830 C CA . PRO C 1 115 ? -1.957 -9.865 -1.608 1.00 35.07 301 PRO C CA 1
ATOM 2831 C C . PRO C 1 115 ? -3.153 -10.411 -2.388 1.00 34.49 301 PRO C C 1
ATOM 2832 O O . PRO C 1 115 ? -4.306 -10.289 -1.987 1.00 31.06 301 PRO C O 1
ATOM 2836 N N . PRO C 1 116 ? -2.879 -11.087 -3.517 1.00 36.28 302 PRO C N 1
ATOM 2837 C CA . PRO C 1 116 ? -3.862 -11.949 -4.161 1.00 35.97 302 PRO C CA 1
ATOM 2838 C C . PRO C 1 116 ? -4.493 -12.915 -3.174 1.00 33.44 302 PRO C C 1
ATOM 2839 O O . PRO C 1 116 ? -3.787 -13.474 -2.363 1.00 31.94 302 PRO C O 1
ATOM 2843 N N . GLY C 1 117 ? -5.820 -13.092 -3.264 1.00 30.96 303 GLY C N 1
ATOM 2844 C CA . GLY C 1 117 ? -6.539 -13.996 -2.393 1.00 28.88 303 GLY C CA 1
ATOM 2845 C C . GLY C 1 117 ? -6.978 -13.348 -1.079 1.00 31.58 303 GLY C C 1
ATOM 2846 O O . GLY C 1 117 ? -7.836 -13.918 -0.432 1.00 28.63 303 GLY C O 1
ATOM 2847 N N . SER C 1 118 ? -6.428 -12.166 -0.705 1.00 29.09 304 SER C N 1
ATOM 2848 C CA . SER C 1 118 ? -6.880 -11.456 0.478 1.00 29.25 304 SER C CA 1
ATOM 2849 C C . SER C 1 118 ? -8.343 -11.034 0.300 1.00 27.74 304 SER C C 1
ATOM 2850 O O . SER C 1 118 ? -8.780 -10.711 -0.797 1.00 24.84 304 SER C O 1
ATOM 2853 N N . THR C 1 119 ? -9.057 -10.995 1.416 1.00 26.04 305 THR C N 1
ATOM 2854 C CA . THR C 1 119 ? -10.485 -10.728 1.481 1.00 25.98 305 THR C CA 1
ATOM 2855 C C . THR C 1 119 ? -10.744 -9.222 1.454 1.00 24.82 305 THR C C 1
ATOM 2856 O O . THR C 1 119 ? -9.862 -8.432 1.793 1.00 22.90 305 THR C O 1
ATOM 2860 N N . ALA C 1 120 ? -11.957 -8.834 1.008 1.00 23.74 306 ALA C N 1
ATOM 2861 C CA . ALA C 1 120 ? -12.343 -7.441 0.915 1.00 23.23 306 ALA C CA 1
ATOM 2862 C C . ALA C 1 120 ? -13.853 -7.343 0.804 1.00 23.21 306 ALA C C 1
ATOM 2863 O O . ALA C 1 120 ? -14.478 -8.293 0.375 1.00 25.92 306 ALA C O 1
ATOM 2865 N N . TYR C 1 121 ? -14.425 -6.197 1.196 1.00 22.33 307 TYR C N 1
ATOM 2866 C CA . TYR C 1 121 ? -15.854 -5.999 1.056 1.00 22.68 307 TYR C CA 1
ATOM 2867 C C . TYR C 1 121 ? -16.127 -4.865 0.097 1.00 21.30 307 TYR C C 1
ATOM 2868 O O . TYR C 1 121 ? -15.368 -3.896 0.038 1.00 21.24 307 TYR C O 1
ATOM 2877 N N . VAL C 1 122 ? -17.201 -5.060 -0.668 1.00 19.37 308 VAL C N 1
ATOM 2878 C CA . VAL C 1 122 ? -17.712 -4.090 -1.601 1.00 20.46 308 VAL C CA 1
ATOM 2879 C C . VAL C 1 122 ? -19.181 -3.870 -1.255 1.00 20.30 308 VAL C C 1
ATOM 2880 O O . VAL C 1 122 ? -19.890 -4.814 -0.888 1.00 19.06 308 VAL C O 1
ATOM 2884 N N . THR C 1 123 ? -19.591 -2.596 -1.310 1.00 22.66 309 THR C N 1
ATOM 2885 C CA . THR C 1 123 ? -20.895 -2.173 -0.832 1.00 24.30 309 THR C CA 1
ATOM 2886 C C . THR C 1 123 ? -21.612 -1.284 -1.834 1.00 21.12 309 THR C C 1
ATOM 2887 O O . THR C 1 123 ? -21.011 -0.534 -2.576 1.00 24.08 309 THR C O 1
ATOM 2891 N N . GLY C 1 124 ? -22.946 -1.333 -1.841 1.00 22.57 310 GLY C N 1
ATOM 2892 C CA . GLY C 1 124 ? -23.682 -0.449 -2.710 1.00 21.37 310 GLY C CA 1
ATOM 2893 C C . GLY C 1 124 ? -25.154 -0.846 -2.829 1.00 25.17 310 GLY C C 1
ATOM 2894 O O . GLY C 1 124 ? -25.604 -1.868 -2.288 1.00 27.07 310 GLY C O 1
ATOM 2895 N N . TRP C 1 125 ? -25.839 -0.026 -3.608 1.00 24.40 311 TRP C N 1
ATOM 2896 C CA . TRP C 1 125 ? -27.240 -0.185 -3.942 1.00 29.22 311 TRP C CA 1
ATOM 2897 C C . TRP C 1 125 ? -27.463 -0.712 -5.382 1.00 31.87 311 TRP C C 1
ATOM 2898 O O . TRP C 1 125 ? -28.587 -0.700 -5.897 1.00 26.53 311 TRP C O 1
ATOM 2909 N N . GLY C 1 126 ? -26.416 -1.228 -6.049 1.00 31.58 312 GLY C N 1
ATOM 2910 C CA . GLY C 1 126 ? -26.596 -1.709 -7.413 1.00 33.48 312 GLY C CA 1
ATOM 2911 C C . GLY C 1 126 ? -27.471 -2.964 -7.511 1.00 31.67 312 GLY C C 1
ATOM 2912 O O . GLY C 1 126 ? -27.938 -3.514 -6.503 1.00 35.04 312 GLY C O 1
ATOM 2913 N N . ALA C 1 127 ? -27.595 -3.479 -8.740 1.00 32.55 313 ALA C N 1
ATOM 2914 C CA . ALA C 1 127 ? -28.435 -4.633 -9.066 1.00 30.77 313 ALA C CA 1
ATOM 2915 C C . ALA C 1 127 ? -27.915 -5.909 -8.410 1.00 34.75 313 ALA C C 1
ATOM 2916 O O . ALA C 1 127 ? -26.693 -6.070 -8.210 1.00 33.95 313 ALA C O 1
ATOM 2918 N N . GLN C 1 128 ? -28.844 -6.834 -8.121 1.00 33.06 314 GLN C N 1
ATOM 2919 C CA . GLN C 1 128 ? -28.473 -8.120 -7.549 1.00 37.18 314 GLN C CA 1
ATOM 2920 C C . GLN C 1 128 ? -28.224 -9.191 -8.626 1.00 38.88 314 GLN C C 1
ATOM 2921 O O . GLN C 1 128 ? -27.820 -10.319 -8.320 1.00 34.34 314 GLN C O 1
ATOM 2927 N N A GLU C 1 129 ? -28.491 -8.832 -9.883 0.70 40.66 315 GLU C N 1
ATOM 2928 N N B GLU C 1 129 ? -28.450 -8.830 -9.894 0.30 37.98 315 GLU C N 1
ATOM 2929 C CA A GLU C 1 129 ? -28.111 -9.662 -11.012 0.70 44.00 315 GLU C CA 1
ATOM 2930 C CA B GLU C 1 129 ? -28.155 -9.708 -11.015 0.30 38.95 315 GLU C CA 1
ATOM 2931 C C A GLU C 1 129 ? -27.842 -8.743 -12.192 0.70 38.54 315 GLU C C 1
ATOM 2932 C C B GLU C 1 129 ? -27.933 -8.812 -12.229 0.30 37.59 315 GLU C C 1
ATOM 2933 O O A GLU C 1 129 ? -28.352 -7.622 -12.238 0.70 36.98 315 GLU C O 1
ATOM 2934 O O B GLU C 1 129 ? -28.542 -7.747 -12.317 0.30 36.48 315 GLU C O 1
ATOM 2945 N N . TYR C 1 130 ? -27.053 -9.230 -13.148 1.00 38.69 316 TYR C N 1
ATOM 2946 C CA . TYR C 1 130 ? -26.814 -8.465 -14.370 1.00 41.57 316 TYR C CA 1
ATOM 2947 C C . TYR C 1 130 ? -28.147 -8.155 -15.090 1.00 42.70 316 TYR C C 1
ATOM 2948 O O . TYR C 1 130 ? -29.025 -9.028 -15.252 1.00 42.44 316 TYR C O 1
ATOM 2957 N N . ALA C 1 131 ? -28.313 -6.869 -15.455 1.00 41.09 317 ALA C N 1
ATOM 2958 C CA . ALA C 1 131 ? -29.506 -6.324 -16.093 1.00 42.25 317 ALA C CA 1
ATOM 2959 C C . ALA C 1 131 ? -30.690 -6.209 -15.130 1.00 42.55 317 ALA C C 1
ATOM 2960 O O . ALA C 1 131 ? -31.792 -5.848 -15.543 1.00 42.45 317 ALA C O 1
ATOM 2962 N N . GLY C 1 132 ? -30.466 -6.462 -13.836 1.00 43.29 318 GLY C N 1
ATOM 2963 C CA . GLY C 1 132 ? -31.481 -6.205 -12.825 1.00 44.01 318 GLY C CA 1
ATOM 2964 C C . GLY C 1 132 ? -31.683 -4.706 -12.569 1.00 43.40 318 GLY C C 1
ATOM 2965 O O . GLY C 1 132 ? -31.334 -3.877 -13.402 1.00 43.20 318 GLY C O 1
ATOM 2966 N N . HIS C 1 133 ? -32.194 -4.379 -11.371 1.00 44.49 319 HIS C N 1
ATOM 2967 C CA A HIS C 1 133 ? -32.471 -3.002 -10.984 0.50 43.35 319 HIS C CA 1
ATOM 2968 C CA B HIS C 1 133 ? -32.494 -3.011 -10.972 0.50 43.67 319 HIS C CA 1
ATOM 2969 C C . HIS C 1 133 ? -31.765 -2.690 -9.665 1.00 40.00 319 HIS C C 1
ATOM 2970 O O . HIS C 1 133 ? -31.462 -3.595 -8.874 1.00 42.60 319 HIS C O 1
ATOM 2983 N N . THR C 1 134 ? -31.494 -1.396 -9.455 1.00 40.57 320 THR C N 1
ATOM 2984 C CA . THR C 1 134 ? -30.982 -0.885 -8.193 1.00 41.66 320 THR C CA 1
ATOM 2985 C C . THR C 1 134 ? -31.957 -1.166 -7.047 1.00 44.45 320 THR C C 1
ATOM 2986 O O . THR C 1 134 ? -33.135 -1.465 -7.273 1.00 44.51 320 THR C O 1
ATOM 2990 N N . VAL C 1 135 ? -31.436 -1.116 -5.811 1.00 40.52 321 VAL C N 1
ATOM 2991 C CA . VAL C 1 135 ? -32.194 -1.533 -4.634 1.00 40.00 321 VAL C CA 1
ATOM 2992 C C . VAL C 1 135 ? -32.193 -0.390 -3.626 1.00 39.93 321 VAL C C 1
ATOM 2993 O O . VAL C 1 135 ? -31.230 0.368 -3.539 1.00 42.36 321 VAL C O 1
ATOM 2997 N N . PRO C 1 136 ? -33.278 -0.213 -2.848 1.00 42.47 322 PRO C N 1
ATOM 2998 C CA . PRO C 1 136 ? -33.318 0.854 -1.846 1.00 43.04 322 PRO C CA 1
ATOM 2999 C C . PRO C 1 136 ? -32.386 0.645 -0.650 1.00 35.79 322 PRO C C 1
ATOM 3000 O O . PRO C 1 136 ? -31.958 1.625 -0.036 1.00 34.03 322 PRO C O 1
ATOM 3004 N N . GLU C 1 137 ? -32.080 -0.619 -0.344 1.00 34.32 323 GLU C N 1
ATOM 3005 C CA . GLU C 1 137 ? -31.402 -1.024 0.872 1.00 38.49 323 GLU C CA 1
ATOM 3006 C C . GLU C 1 137 ? -29.960 -1.409 0.547 1.00 38.55 323 GLU C C 1
ATOM 3007 O O . GLU C 1 137 ? -29.727 -2.249 -0.317 1.00 40.48 323 GLU C O 1
ATOM 3013 N N . LEU C 1 138 ? -29.001 -0.785 1.240 1.00 33.03 324 LEU C N 1
ATOM 3014 C CA . LEU C 1 138 ? -27.585 -1.008 0.984 1.00 30.20 324 LEU C CA 1
ATOM 3015 C C . LEU C 1 138 ? -27.261 -2.486 1.173 1.00 29.88 324 LEU C C 1
ATOM 3016 O O . LEU C 1 138 ? -27.766 -3.081 2.126 1.00 33.08 324 LEU C O 1
ATOM 3021 N N . ARG C 1 139 ? -26.417 -3.045 0.286 1.00 24.37 325 ARG C N 1
ATOM 3022 C CA . ARG C 1 139 ? -25.945 -4.405 0.413 1.00 23.95 325 ARG C CA 1
ATOM 3023 C C . ARG C 1 139 ? -24.425 -4.415 0.466 1.00 26.63 325 ARG C C 1
ATOM 3024 O O . ARG C 1 139 ? -23.768 -3.413 0.206 1.00 25.69 325 ARG C O 1
ATOM 3032 N N . GLN C 1 140 ? -23.897 -5.587 0.802 1.00 25.74 326 GLN C N 1
ATOM 3033 C CA . GLN C 1 140 ? -22.475 -5.787 0.953 1.00 27.15 326 GLN C CA 1
ATOM 3034 C C . GLN C 1 140 ? -22.150 -7.190 0.486 1.00 28.89 326 GLN C C 1
ATOM 3035 O O . GLN C 1 140 ? -23.005 -8.068 0.607 1.00 28.37 326 GLN C O 1
ATOM 3041 N N . GLY C 1 141 ? -20.911 -7.369 0.005 1.00 25.39 327 GLY C N 1
ATOM 3042 C CA . GLY C 1 141 ? -20.467 -8.649 -0.485 1.00 24.14 327 GLY C CA 1
ATOM 3043 C C . GLY C 1 141 ? -18.987 -8.860 -0.226 1.00 26.05 327 GLY C C 1
ATOM 3044 O O . GLY C 1 141 ? -18.189 -7.923 -0.195 1.00 24.49 327 GLY C O 1
ATOM 3045 N N . GLN C 1 142 ? -18.619 -10.119 -0.033 1.00 25.86 328 GLN C N 1
ATOM 3046 C CA . GLN C 1 142 ? -17.238 -10.419 0.283 1.00 28.38 328 GLN C CA 1
ATOM 3047 C C . GLN C 1 142 ? -16.622 -11.049 -0.950 1.00 27.37 328 GLN C C 1
ATOM 3048 O O . GLN C 1 142 ? -17.207 -11.973 -1.470 1.00 26.86 328 GLN C O 1
ATOM 3054 N N . VAL C 1 143 ? -15.453 -10.538 -1.378 1.00 26.46 329 VAL C N 1
ATOM 3055 C CA . VAL C 1 143 ? -14.761 -10.994 -2.574 1.00 26.70 329 VAL C CA 1
ATOM 3056 C C . VAL C 1 143 ? -13.283 -11.147 -2.231 1.00 25.56 329 VAL C C 1
ATOM 3057 O O . VAL C 1 143 ? -12.899 -10.866 -1.096 1.00 26.18 329 VAL C O 1
ATOM 3061 N N . ARG C 1 144 ? -12.478 -11.607 -3.187 1.00 24.90 330 ARG C N 1
ATOM 3062 C CA . ARG C 1 144 ? -11.048 -11.736 -2.976 1.00 28.74 330 ARG C CA 1
ATOM 3063 C C . ARG C 1 144 ? -10.288 -10.966 -4.050 1.00 26.79 330 ARG C C 1
ATOM 3064 O O . ARG C 1 144 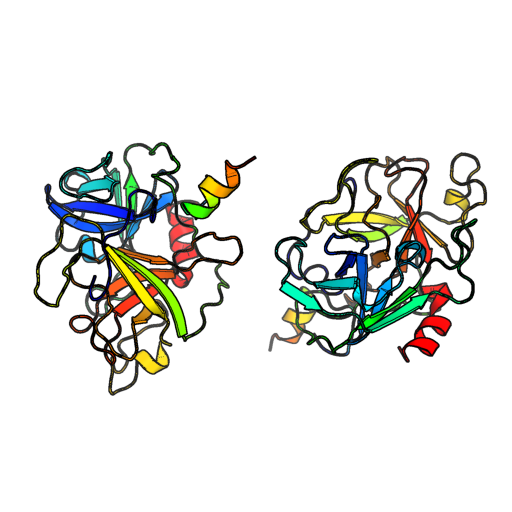? -10.673 -10.940 -5.212 1.00 29.55 330 ARG C O 1
ATOM 3072 N N . ILE C 1 145 ? -9.144 -10.392 -3.664 1.00 27.18 331 ILE C N 1
ATOM 3073 C CA . ILE C 1 145 ? -8.257 -9.749 -4.609 1.00 24.69 331 ILE C CA 1
ATOM 3074 C C . ILE C 1 145 ? -7.800 -10.821 -5.592 1.00 25.17 331 ILE C C 1
ATOM 3075 O O . ILE C 1 145 ? -7.493 -11.930 -5.177 1.00 24.10 331 ILE C O 1
ATOM 3080 N N . ILE C 1 146 ? -7.837 -10.478 -6.882 1.00 24.33 332 ILE C N 1
ATOM 3081 C CA . ILE C 1 146 ? -7.254 -11.262 -7.959 1.00 25.53 332 ILE C CA 1
ATOM 3082 C C . ILE C 1 146 ? -6.161 -10.419 -8.616 1.00 28.68 332 ILE C C 1
ATOM 3083 O O . ILE C 1 146 ? -6.374 -9.250 -8.950 1.00 28.98 332 ILE C O 1
ATOM 3088 N N . SER C 1 147 ? -4.984 -11.019 -8.782 1.00 28.98 333 SER C N 1
ATOM 3089 C CA . SER C 1 147 ? -3.845 -10.367 -9.417 1.00 31.64 333 SER C CA 1
ATOM 3090 C C . SER C 1 147 ? -4.205 -9.809 -10.805 1.00 33.45 333 SER C C 1
ATOM 3091 O O . SER C 1 147 ? -4.903 -10.453 -11.593 1.00 27.70 333 SER C O 1
ATOM 3094 N N . ASN C 1 148 ? -3.669 -8.619 -11.140 1.00 30.87 334 ASN C N 1
ATOM 3095 C CA . ASN C 1 148 ? -3.931 -7.978 -12.424 1.00 29.40 334 ASN C CA 1
ATOM 3096 C C . ASN C 1 148 ? -3.538 -8.881 -13.599 1.00 32.74 334 ASN C C 1
ATOM 3097 O O . ASN C 1 148 ? -4.197 -8.838 -14.641 1.00 30.34 334 ASN C O 1
ATOM 3102 N N . ASP C 1 149 ? -2.456 -9.659 -13.429 1.00 33.17 335 ASP C N 1
ATOM 3103 C CA . ASP C 1 149 ? -1.897 -10.501 -14.481 1.00 35.57 335 ASP C CA 1
ATOM 3104 C C . ASP C 1 149 ? -2.769 -11.726 -14.772 1.00 36.38 335 ASP C C 1
ATOM 3105 O O . ASP C 1 149 ? -2.943 -12.100 -15.932 1.00 35.18 335 ASP C O 1
ATOM 3110 N N . VAL C 1 150 ? -3.337 -12.340 -13.738 1.00 35.30 336 VAL C N 1
ATOM 3111 C CA . VAL C 1 150 ? -4.371 -13.361 -13.906 1.00 31.86 336 VAL C CA 1
ATOM 3112 C C . VAL C 1 150 ? -5.601 -12.783 -14.607 1.00 31.06 336 VAL C C 1
ATOM 3113 O O . VAL C 1 150 ? -6.033 -13.297 -15.626 1.00 31.65 336 VAL C O 1
ATOM 3117 N N . CYS C 1 151 ? -6.038 -11.617 -14.141 1.00 29.56 337 CYS C N 1
ATOM 3118 C CA . CYS C 1 151 ? -7.224 -10.906 -14.586 1.00 32.27 337 CYS C CA 1
ATOM 3119 C C . CYS C 1 151 ? -7.067 -10.423 -16.041 1.00 31.26 337 CYS C C 1
ATOM 3120 O O . CYS C 1 151 ? -8.057 -10.180 -16.736 1.00 28.63 337 CYS C O 1
ATOM 3123 N N . ASN C 1 152 ? -5.811 -10.307 -16.515 1.00 27.61 338 ASN C N 1
ATOM 3124 C CA . ASN C 1 152 ? -5.471 -9.715 -17.797 1.00 28.41 338 ASN C CA 1
ATOM 3125 C C . ASN C 1 152 ? -5.215 -10.795 -18.852 1.00 30.78 338 ASN C C 1
ATOM 3126 O O . ASN C 1 152 ? -4.925 -10.501 -20.019 1.00 31.84 338 ASN C O 1
ATOM 3131 N N . ALA C 1 153 ? -5.303 -12.058 -18.447 1.00 34.90 339 ALA C N 1
ATOM 3132 C CA . ALA C 1 153 ? -4.962 -13.165 -19.333 1.00 33.31 339 ALA C CA 1
ATOM 3133 C C . ALA C 1 153 ? -5.906 -13.205 -20.530 1.00 31.72 339 ALA C C 1
ATOM 3134 O O . ALA C 1 153 ? -7.048 -12.713 -20.461 1.00 29.82 339 ALA C O 1
ATOM 3136 N N . PRO C 1 154 ? -5.448 -13.814 -21.657 1.00 31.45 340 PRO C N 1
ATOM 3137 C CA . PRO C 1 154 ? -6.241 -13.866 -22.894 1.00 31.91 340 PRO C CA 1
ATOM 3138 C C . PRO C 1 154 ? -7.652 -14.414 -22.727 1.00 31.33 340 PRO C C 1
ATOM 3139 O O . PRO C 1 154 ? -8.575 -13.856 -23.297 1.00 34.42 340 PRO C O 1
ATOM 3143 N N . HIS C 1 155 ? -7.809 -15.439 -21.881 1.00 34.01 341 HIS C N 1
ATOM 3144 C CA . HIS C 1 155 ? -9.113 -16.016 -21.590 1.00 38.43 341 HIS C CA 1
ATOM 3145 C C . HIS C 1 155 ? -9.988 -15.136 -20.672 1.00 40.86 341 HIS C C 1
ATOM 3146 O O . HIS C 1 155 ? -11.145 -15.495 -20.428 1.00 46.52 341 HIS C O 1
ATOM 3153 N N . SER C 1 156 ? -9.454 -13.998 -20.174 1.00 33.76 342 SER C N 1
ATOM 3154 C CA A SER C 1 156 ? -10.209 -13.100 -19.309 0.50 33.78 342 SER C CA 1
ATOM 3155 C CA B SER C 1 156 ? -10.181 -13.092 -19.299 0.50 34.36 342 SER C CA 1
ATOM 3156 C C . SER C 1 156 ? -10.324 -11.727 -19.974 1.00 34.55 342 SER C C 1
ATOM 3157 O O . SER C 1 156 ? -11.076 -11.590 -20.946 1.00 36.33 342 SER C O 1
ATOM 3162 N N . TYR C 1 157 ? -9.604 -10.702 -19.476 1.00 33.15 343 TYR C N 1
ATOM 3163 C CA . TYR C 1 157 ? -9.778 -9.346 -19.998 1.00 33.60 343 TYR C CA 1
ATOM 3164 C C . TYR C 1 157 ? -8.709 -9.043 -21.048 1.00 34.53 343 TYR C C 1
ATOM 3165 O O . TYR C 1 157 ? -8.755 -7.986 -21.681 1.00 38.31 343 TYR C O 1
ATOM 3174 N N . ASN C 1 158 ? -7.729 -9.938 -21.215 1.00 40.25 344 ASN C N 1
ATOM 3175 C CA . ASN C 1 158 ? -6.971 -9.953 -22.467 1.00 41.08 344 ASN C CA 1
ATOM 3176 C C . ASN C 1 158 ? -6.275 -8.608 -22.690 1.00 42.00 344 ASN C C 1
ATOM 3177 O O . ASN C 1 158 ? -6.337 -8.062 -23.787 1.00 48.12 344 ASN C O 1
ATOM 3182 N N . GLY C 1 159 ? -5.642 -8.055 -21.656 1.00 36.42 345 GLY C N 1
ATOM 3183 C CA . GLY C 1 159 ? -4.821 -6.860 -21.827 1.00 38.12 345 GLY C CA 1
ATOM 3184 C C . GLY C 1 159 ? -5.492 -5.547 -21.395 1.00 34.40 345 GLY C C 1
ATOM 3185 O O . GLY C 1 159 ? -4.807 -4.519 -21.331 1.00 33.92 345 GLY C O 1
ATOM 3186 N N . ALA C 1 160 ? -6.812 -5.576 -21.106 1.00 28.36 346 ALA C N 1
ATOM 3187 C CA . ALA C 1 160 ? -7.566 -4.378 -20.764 1.00 27.14 346 ALA C CA 1
ATOM 3188 C C . ALA C 1 160 ? -7.332 -3.884 -19.322 1.00 28.17 346 ALA C C 1
ATOM 3189 O O . ALA C 1 160 ? -7.786 -2.780 -18.999 1.00 29.26 346 ALA C O 1
ATOM 3191 N N . ILE C 1 161 ? -6.646 -4.654 -18.449 1.00 25.73 347 ILE C N 1
ATOM 3192 C CA . ILE C 1 161 ? -6.387 -4.248 -17.068 1.00 24.55 347 ILE C CA 1
ATOM 3193 C C . ILE C 1 161 ? -5.035 -3.534 -16.980 1.00 27.88 347 ILE C C 1
ATOM 3194 O O . ILE C 1 161 ? -3.993 -4.150 -17.159 1.00 32.49 347 ILE C O 1
ATOM 3199 N N . LEU C 1 162 ? -5.059 -2.250 -16.617 1.00 27.57 348 LEU C N 1
ATOM 3200 C CA . LEU C 1 162 ? -3.876 -1.405 -16.486 1.00 29.41 348 LEU C CA 1
ATOM 3201 C C . LEU C 1 162 ? -3.447 -1.253 -15.017 1.00 28.03 348 LEU C C 1
ATOM 3202 O O . LEU C 1 162 ? -4.128 -1.693 -14.094 1.00 23.50 348 LEU C O 1
ATOM 3207 N N . SER C 1 163 ? -2.297 -0.608 -14.794 1.00 26.47 349 SER C N 1
ATOM 3208 C CA A SER C 1 163 ? -1.640 -0.594 -13.496 0.50 26.60 349 SER C CA 1
ATOM 3209 C CA B SER C 1 163 ? -1.646 -0.602 -13.491 0.50 26.91 349 SER C CA 1
ATOM 3210 C C . SER C 1 163 ? -2.459 0.143 -12.428 1.00 25.36 349 SER C C 1
ATOM 3211 O O . SER C 1 163 ? -2.370 -0.171 -11.239 1.00 27.69 349 SER C O 1
ATOM 3216 N N . GLY C 1 164 ? -3.156 1.194 -12.834 1.00 22.06 350 GLY C N 1
ATOM 3217 C CA . GLY C 1 164 ? -4.055 1.935 -11.968 1.00 24.00 350 GLY C CA 1
ATOM 3218 C C . GLY C 1 164 ? -5.421 1.259 -11.751 1.00 25.31 350 GLY C C 1
ATOM 3219 O O . GLY C 1 164 ? -6.335 1.868 -11.166 1.00 23.56 350 GLY C O 1
ATOM 3220 N N . MET C 1 165 ? -5.531 -0.027 -12.119 1.00 24.11 351 MET C N 1
ATOM 3221 C CA . MET C 1 165 ? -6.748 -0.785 -11.883 1.00 24.84 351 MET C CA 1
ATOM 3222 C C . MET C 1 165 ? -6.451 -1.950 -10.946 1.00 26.23 351 MET C C 1
ATOM 3223 O O . MET C 1 165 ? -5.294 -2.343 -10.764 1.00 23.20 351 MET C O 1
ATOM 3228 N N . LEU C 1 166 ? -7.532 -2.547 -10.432 1.00 24.49 352 LEU C N 1
ATOM 3229 C CA . LEU C 1 166 ? -7.436 -3.691 -9.551 1.00 25.31 352 LEU C CA 1
ATOM 3230 C C . LEU C 1 166 ? -8.684 -4.561 -9.756 1.00 25.64 352 LEU C C 1
ATOM 3231 O O . LEU C 1 166 ? -9.765 -4.051 -10.031 1.00 24.64 352 LEU C O 1
ATOM 3236 N N . CYS C 1 167 ? -8.520 -5.875 -9.602 1.00 25.38 353 CYS C N 1
ATOM 3237 C CA . CYS C 1 167 ? -9.606 -6.826 -9.808 1.00 26.65 353 CYS C CA 1
ATOM 3238 C C . CYS C 1 167 ? -9.922 -7.608 -8.530 1.00 24.31 353 CYS C C 1
ATOM 3239 O O . CYS C 1 167 ? -9.049 -7.890 -7.719 1.00 25.57 353 CYS C O 1
ATOM 3242 N N . ALA C 1 168 ? -11.190 -8.002 -8.389 1.00 22.96 354 ALA C N 1
ATOM 3243 C CA . ALA C 1 168 ? -11.630 -8.794 -7.274 1.00 24.29 354 ALA C CA 1
ATOM 3244 C C . ALA C 1 168 ? -12.892 -9.557 -7.671 1.00 25.00 354 ALA C C 1
ATOM 3245 O O . ALA C 1 168 ? -13.713 -9.061 -8.419 1.00 28.07 354 ALA C O 1
ATOM 3247 N N . GLY C 1 169 ? -13.039 -10.758 -7.115 1.00 25.53 355 GLY C N 1
ATOM 3248 C CA . GLY C 1 169 ? -14.257 -11.545 -7.202 1.00 27.62 355 GLY C CA 1
ATOM 3249 C C . GLY C 1 169 ? -14.008 -12.875 -6.478 1.00 30.52 355 GLY C C 1
ATOM 3250 O O . GLY C 1 169 ? -13.084 -12.931 -5.653 1.00 28.06 355 GLY C O 1
ATOM 3251 N N . VAL C 1 170 ? -14.814 -13.917 -6.791 1.00 28.23 356 VAL C N 1
ATOM 3252 C CA . VAL C 1 170 ? -14.718 -15.205 -6.108 1.00 28.66 356 VAL C CA 1
ATOM 3253 C C . VAL C 1 170 ? -14.630 -16.325 -7.159 1.00 31.13 356 VAL C C 1
ATOM 3254 O O . VAL C 1 170 ? -15.286 -16.263 -8.204 1.00 29.68 356 VAL C O 1
ATOM 3258 N N . PRO C 1 171 ? -13.800 -17.380 -6.940 1.00 34.51 357 PRO C N 1
ATOM 3259 C CA . PRO C 1 171 ? -13.553 -18.405 -7.966 1.00 33.68 357 PRO C CA 1
ATOM 3260 C C . PRO C 1 171 ? -14.829 -19.116 -8.444 1.00 34.29 357 PRO C C 1
ATOM 3261 O O . PRO C 1 171 ? -14.904 -19.620 -9.572 1.00 34.17 357 PRO C O 1
ATOM 3265 N N . GLN C 1 172 ? -15.829 -19.173 -7.571 1.00 27.12 358 GLN C N 1
ATOM 3266 C CA . GLN C 1 172 ? -17.068 -19.834 -7.922 1.00 31.18 358 GLN C CA 1
ATOM 3267 C C . GLN C 1 172 ? -17.982 -18.862 -8.646 1.00 31.60 358 GLN C C 1
ATOM 3268 O O . GLN C 1 172 ? -19.042 -19.260 -9.103 1.00 31.36 358 GLN C O 1
ATOM 3274 N N . GLY C 1 173 ? -17.608 -17.575 -8.683 1.00 31.94 359 GLY C N 1
ATOM 3275 C CA . GLY C 1 173 ? -18.470 -16.553 -9.267 1.00 30.20 359 GLY C CA 1
ATOM 3276 C C . GLY C 1 173 ? -19.712 -16.250 -8.425 1.00 27.03 359 GLY C C 1
ATOM 3277 O O . GLY C 1 173 ? -19.896 -16.820 -7.361 1.00 26.93 359 GLY C O 1
ATOM 3278 N N . GLY C 1 174 ? -20.552 -15.316 -8.901 1.00 26.35 360 GLY C N 1
ATOM 3279 C CA . GLY C 1 174 ? -21.822 -14.983 -8.269 1.00 27.08 360 GLY C CA 1
ATOM 3280 C C . GLY C 1 174 ? -21.724 -13.913 -7.170 1.00 30.49 360 GLY C C 1
ATOM 3281 O O . GLY C 1 174 ? -22.742 -13.525 -6.575 1.00 26.34 360 GLY C O 1
ATOM 3282 N N . VAL C 1 175 ? -20.502 -13.429 -6.878 1.00 29.93 361 VAL C N 1
ATOM 3283 C CA . VAL C 1 175 ? -20.318 -12.372 -5.887 1.00 33.24 361 VAL C CA 1
ATOM 3284 C C . VAL C 1 175 ? -19.491 -11.261 -6.522 1.00 32.26 361 VAL C C 1
ATOM 3285 O O . VAL C 1 175 ? -18.322 -11.473 -6.813 1.00 31.36 361 VAL C O 1
ATOM 3289 N N . ASP C 1 176 ? -20.109 -10.084 -6.678 1.00 32.86 362 ASP C N 1
ATOM 3290 C CA . ASP C 1 176 ? -19.538 -9.001 -7.461 1.00 33.63 362 ASP C CA 1
ATOM 3291 C C . ASP C 1 176 ? -20.400 -7.752 -7.301 1.00 30.77 362 ASP C C 1
ATOM 3292 O O . ASP C 1 176 ? -21.570 -7.843 -6.926 1.00 27.22 362 ASP C O 1
ATOM 3297 N N . ALA C 1 177 ? -19.804 -6.604 -7.661 1.00 31.01 363 ALA C N 1
ATOM 3298 C CA . ALA C 1 177 ? -20.538 -5.378 -7.899 1.00 30.16 363 ALA C CA 1
ATOM 3299 C C . ALA C 1 177 ? -21.198 -5.451 -9.268 1.00 32.21 363 ALA C C 1
ATOM 3300 O O . ALA C 1 177 ? -20.858 -6.306 -10.074 1.00 31.36 363 ALA C O 1
ATOM 3302 N N . CYS C 1 178 ? -22.182 -4.570 -9.484 1.00 35.06 364 CYS C N 1
ATOM 3303 C CA . CYS C 1 178 ? -22.974 -4.548 -10.698 1.00 35.43 364 CYS C CA 1
ATOM 3304 C C . CYS C 1 178 ? -23.383 -3.097 -11.002 1.00 32.73 364 CYS C C 1
ATOM 3305 O O . CYS C 1 178 ? -22.955 -2.197 -10.310 1.00 28.28 364 CYS C O 1
ATOM 3308 N N . GLN C 1 179 ? -24.160 -2.851 -12.069 1.00 32.29 365 GLN C N 1
ATOM 3309 C CA . GLN C 1 179 ? -24.596 -1.502 -12.442 1.00 32.70 365 GLN C CA 1
ATOM 3310 C C . GLN C 1 179 ? -25.341 -0.901 -11.246 1.00 29.54 365 GLN C C 1
ATOM 3311 O O . GLN C 1 179 ? -26.089 -1.627 -10.585 1.00 28.17 365 GLN C O 1
ATOM 3317 N N . GLY C 1 180 ? -25.062 0.381 -10.928 1.00 30.67 366 GLY C N 1
ATOM 3318 C CA . GLY C 1 180 ? -25.582 1.082 -9.743 1.00 31.13 366 GLY C CA 1
ATOM 3319 C C . GLY C 1 180 ? -24.578 1.165 -8.578 1.00 29.43 366 GLY C C 1
ATOM 3320 O O . GLY C 1 180 ? -24.675 1.999 -7.683 1.00 35.29 366 GLY C O 1
ATOM 3321 N N . ASP C 1 181 ? -23.573 0.302 -8.599 1.00 30.79 367 ASP C N 1
ATOM 3322 C CA . ASP C 1 181 ? -22.570 0.231 -7.568 1.00 29.33 367 ASP C CA 1
ATOM 3323 C C . ASP C 1 181 ? -21.327 1.073 -7.854 1.00 29.97 367 ASP C C 1
ATOM 3324 O O . ASP C 1 181 ? -20.488 1.159 -6.967 1.00 27.57 367 ASP C O 1
ATOM 3329 N N . ALA C 1 182 ? -21.203 1.669 -9.048 1.00 27.45 368 ALA C N 1
ATOM 3330 C CA . ALA C 1 182 ? -20.004 2.399 -9.431 1.00 24.92 368 ALA C CA 1
ATOM 3331 C C . ALA C 1 182 ? -19.731 3.497 -8.430 1.00 25.25 368 ALA C C 1
ATOM 3332 O O . ALA C 1 182 ? -20.648 4.162 -7.957 1.00 23.86 368 ALA C O 1
ATOM 3334 N N . GLY C 1 183 ? -18.428 3.719 -8.204 1.00 23.13 369 GLY C N 1
ATOM 3335 C CA . GLY C 1 183 ? -17.971 4.736 -7.297 1.00 23.08 369 GLY C CA 1
ATOM 3336 C C . GLY C 1 183 ? -18.012 4.318 -5.820 1.00 24.13 369 GLY C C 1
ATOM 3337 O O . GLY C 1 183 ? -17.458 5.032 -4.991 1.00 26.19 369 GLY C O 1
ATOM 3338 N N . GLY C 1 184 ? -18.663 3.182 -5.507 1.00 26.10 370 GLY C N 1
ATOM 3339 C CA . GLY C 1 184 ? -18.661 2.619 -4.172 1.00 23.57 370 GLY C CA 1
ATOM 3340 C C . GLY C 1 184 ? -17.292 2.030 -3.852 1.00 25.38 370 GLY C C 1
ATOM 3341 O O . GLY C 1 184 ? -16.467 1.834 -4.751 1.00 22.89 370 GLY C O 1
ATOM 3342 N N . PRO C 1 185 ? -17.042 1.776 -2.548 1.00 24.63 371 PRO C N 1
ATOM 3343 C CA . PRO C 1 185 ? -15.746 1.309 -2.063 1.00 23.92 371 PRO C CA 1
ATOM 3344 C C . PRO C 1 185 ? -15.552 -0.201 -2.079 1.00 24.37 371 PRO C C 1
ATOM 3345 O O . PRO C 1 185 ? -16.505 -0.965 -1.939 1.00 22.83 371 PRO C O 1
ATOM 3349 N N . LEU C 1 186 ? -14.289 -0.578 -2.233 1.00 22.50 372 LEU C N 1
ATOM 3350 C CA . LEU C 1 186 ? -13.772 -1.887 -1.893 1.00 22.77 372 LEU C CA 1
ATOM 3351 C C . LEU C 1 186 ? -12.758 -1.729 -0.756 1.00 23.96 372 LEU C C 1
ATOM 3352 O O . LEU C 1 186 ? -11.734 -1.034 -0.913 1.00 21.50 372 LEU C O 1
ATOM 3357 N N . VAL C 1 187 ? -13.068 -2.363 0.394 1.00 23.13 373 VAL C N 1
ATOM 3358 C CA . VAL C 1 187 ? -12.443 -2.052 1.677 1.00 21.99 373 VAL C CA 1
ATOM 3359 C C . VAL C 1 187 ? -11.887 -3.327 2.289 1.00 24.43 373 VAL C C 1
ATOM 3360 O O . VAL C 1 187 ? -12.444 -4.416 2.116 1.00 25.30 373 VAL C O 1
ATOM 3364 N N . GLN C 1 188 ? -10.708 -3.187 2.907 1.00 24.02 374 GLN C N 1
ATOM 3365 C CA . GLN C 1 188 ? -10.144 -4.221 3.765 1.00 25.00 374 GLN C CA 1
ATOM 3366 C C . GLN C 1 188 ? -9.931 -3.659 5.183 1.00 26.13 374 GLN C C 1
ATOM 3367 O O . GLN C 1 188 ? -9.685 -2.455 5.383 1.00 23.64 374 GLN C O 1
ATOM 3373 N N . GLU C 1 189 ? -9.953 -4.569 6.158 1.00 30.33 375 GLU C N 1
ATOM 3374 C CA . GLU C 1 189 ? -9.806 -4.262 7.574 1.00 35.54 375 GLU C CA 1
ATOM 3375 C C . GLU C 1 189 ? -8.396 -4.645 8.011 1.00 37.08 375 GLU C C 1
ATOM 3376 O O . GLU C 1 189 ? -7.903 -5.673 7.586 1.00 42.56 375 GLU C O 1
ATOM 3382 N N . ASP C 1 190 ? -7.712 -3.820 8.806 1.00 35.71 376 ASP C N 1
ATOM 3383 C CA . ASP C 1 190 ? -6.389 -4.210 9.285 1.00 41.29 376 ASP C CA 1
ATOM 3384 C C . ASP C 1 190 ? -6.528 -4.794 10.696 1.00 41.67 376 ASP C C 1
ATOM 3385 O O . ASP C 1 190 ? -7.648 -4.915 11.220 1.00 41.09 376 ASP C O 1
ATOM 3390 N N . SER C 1 191 ? -5.377 -5.138 11.297 1.00 44.13 377 SER C N 1
ATOM 3391 C CA . SER C 1 191 ? -5.309 -5.769 12.617 1.00 48.96 377 SER C CA 1
ATOM 3392 C C . SER C 1 191 ? -5.773 -4.818 13.724 1.00 45.37 377 SER C C 1
ATOM 3393 O O . SER C 1 191 ? -6.321 -5.245 14.735 1.00 45.34 377 SER C O 1
ATOM 3396 N N . ARG C 1 192 ? -5.629 -3.514 13.513 1.00 35.17 378 ARG C N 1
ATOM 3397 C CA . ARG C 1 192 ? -6.205 -2.574 14.451 1.00 35.13 378 ARG C CA 1
ATOM 3398 C C . ARG C 1 192 ? -7.726 -2.499 14.311 1.00 35.79 378 ARG C C 1
ATOM 3399 O O . ARG C 1 192 ? -8.340 -1.704 15.009 1.00 35.17 378 ARG C O 1
ATOM 3407 N N . ARG C 1 193 ? -8.332 -3.263 13.394 1.00 35.19 379 ARG C N 1
ATOM 3408 C CA . ARG C 1 193 ? -9.768 -3.204 13.122 1.00 41.58 379 ARG C CA 1
ATOM 3409 C C . ARG C 1 193 ? -10.186 -1.870 12.490 1.00 36.87 379 ARG C C 1
ATOM 3410 O O . ARG C 1 193 ? -11.323 -1.427 12.659 1.00 32.33 379 ARG C O 1
ATOM 3418 N N . LEU C 1 194 ? -9.254 -1.246 11.764 1.00 32.42 380 LEU C N 1
ATOM 3419 C CA . LEU C 1 194 ? -9.530 -0.053 10.979 1.00 32.71 380 LEU C CA 1
ATOM 3420 C C . LEU C 1 194 ? -9.693 -0.456 9.508 1.00 29.87 380 LEU C C 1
ATOM 3421 O O . LEU C 1 194 ? -8.912 -1.235 8.991 1.00 29.35 380 LEU C O 1
ATOM 3426 N N . TRP C 1 195 ? -10.670 0.136 8.820 1.00 28.45 381 TRP C N 1
ATOM 3427 C CA . TRP C 1 195 ? -10.919 -0.129 7.408 1.00 27.23 381 TRP C CA 1
ATOM 3428 C C . TRP C 1 195 ? -10.234 0.889 6.488 1.00 26.41 381 TRP C C 1
ATOM 3429 O O . TRP C 1 195 ? -10.300 2.096 6.713 1.00 26.54 381 TRP C O 1
ATOM 3440 N N . PHE C 1 196 ? -9.662 0.359 5.393 1.00 26.65 382 PHE C N 1
ATOM 3441 C CA A PHE C 1 196 ? -9.043 1.175 4.371 0.60 27.46 382 PHE C CA 1
ATOM 3442 C CA B PHE C 1 196 ? -8.976 1.114 4.360 0.40 26.57 382 PHE C CA 1
ATOM 3443 C C . PHE C 1 196 ? -9.624 0.793 3.018 1.00 27.00 382 PHE C C 1
ATOM 3444 O O . PHE C 1 196 ? -9.947 -0.374 2.778 1.00 26.13 382 PHE C O 1
ATOM 3459 N N . ILE C 1 197 ? -9.764 1.826 2.166 1.00 25.11 383 ILE C N 1
ATOM 3460 C CA . ILE C 1 197 ? -10.328 1.697 0.841 1.00 25.39 383 ILE C CA 1
ATOM 3461 C C . ILE C 1 197 ? -9.213 1.375 -0.141 1.00 27.44 383 ILE C C 1
ATOM 3462 O O . ILE C 1 197 ? -8.243 2.130 -0.230 1.00 30.35 383 ILE C O 1
ATOM 3467 N N . VAL C 1 198 ? -9.336 0.214 -0.817 1.00 23.21 384 VAL C N 1
ATOM 3468 C CA . VAL C 1 198 ? -8.341 -0.235 -1.777 1.00 24.17 384 VAL C CA 1
ATOM 3469 C C . VAL C 1 198 ? -8.797 -0.028 -3.222 1.00 22.80 384 VAL C C 1
ATOM 3470 O O . VAL C 1 198 ? -7.965 0.115 -4.110 1.00 20.51 384 VAL C O 1
ATOM 3474 N N . GLY C 1 199 ? -10.111 0.008 -3.428 1.00 20.48 385 GLY C N 1
ATOM 3475 C CA . GLY C 1 199 ? -10.667 0.049 -4.744 1.00 23.61 385 GLY C CA 1
ATOM 3476 C C . GLY C 1 199 ? -11.900 0.929 -4.763 1.00 22.55 385 GLY C C 1
ATOM 3477 O O . GLY C 1 199 ? -12.504 1.123 -3.708 1.00 19.40 385 GLY C O 1
ATOM 3478 N N . ILE C 1 200 ? -12.163 1.489 -5.956 1.00 20.48 386 ILE C N 1
ATOM 3479 C CA . ILE C 1 200 ? -13.421 2.137 -6.278 1.00 22.83 386 ILE C CA 1
ATOM 3480 C C . ILE C 1 200 ? -14.091 1.378 -7.429 1.00 24.81 386 ILE C C 1
ATOM 3481 O O . ILE C 1 200 ? -13.468 1.181 -8.489 1.00 24.46 386 ILE C O 1
ATOM 3486 N N . VAL C 1 201 ? -15.379 1.027 -7.257 1.00 24.80 387 VAL C N 1
ATOM 3487 C CA . VAL C 1 201 ? -16.053 0.195 -8.236 1.00 24.28 387 VAL C CA 1
ATOM 3488 C C . VAL C 1 201 ? -16.001 0.918 -9.575 1.00 23.99 387 VAL C C 1
ATOM 3489 O O . VAL C 1 201 ? -16.432 2.066 -9.646 1.00 24.59 387 VAL C O 1
ATOM 3493 N N . SER C 1 202 ? -15.532 0.259 -10.645 1.00 24.24 388 SER C N 1
ATOM 3494 C CA . SER C 1 202 ? -15.411 0.944 -11.935 1.00 25.12 388 SER C CA 1
ATOM 3495 C C . SER C 1 202 ? -16.200 0.269 -13.073 1.00 25.42 388 SER C C 1
ATOM 3496 O O . SER C 1 202 ? -17.151 0.851 -13.626 1.00 24.16 388 SER C O 1
ATOM 3499 N N . TRP C 1 203 ? -15.769 -0.938 -13.467 1.00 24.46 389 TRP C N 1
ATOM 3500 C CA . TRP C 1 203 ? -16.383 -1.617 -14.592 1.00 25.14 389 TRP C CA 1
ATOM 3501 C C . TRP C 1 203 ? -16.210 -3.138 -14.542 1.00 25.98 389 TRP C C 1
ATOM 3502 O O . TRP C 1 203 ? -15.558 -3.688 -13.654 1.00 27.43 389 TRP C O 1
ATOM 3513 N N . GLY C 1 204 ? -16.823 -3.815 -15.530 1.00 27.75 390 GLY C N 1
ATOM 3514 C CA . GLY C 1 204 ? -16.476 -5.193 -15.871 1.00 29.13 390 GLY C CA 1
ATOM 3515 C C . GLY C 1 204 ? -17.296 -5.760 -17.030 1.00 28.41 390 GLY C C 1
ATOM 3516 O O . GLY C 1 204 ? -18.237 -5.151 -17.511 1.00 25.40 390 GLY C O 1
ATOM 3517 N N . ASP C 1 205 ? -16.991 -7.002 -17.404 1.00 31.61 391 ASP C N 1
ATOM 3518 C CA . ASP C 1 205 ? -17.820 -7.710 -18.364 1.00 30.10 391 ASP C CA 1
ATOM 3519 C C . ASP C 1 205 ? -19.024 -8.345 -17.652 1.00 28.24 391 ASP C C 1
ATOM 3520 O O . ASP C 1 205 ? -18.916 -9.349 -16.945 1.00 32.21 391 ASP C O 1
ATOM 3525 N N . GLN C 1 206 ? -20.199 -7.758 -17.831 1.00 26.53 392 GLN C N 1
ATOM 3526 C CA . GLN C 1 206 ? -21.387 -8.174 -17.094 1.00 28.71 392 GLN C CA 1
ATOM 3527 C C . GLN C 1 206 ? -21.097 -8.150 -15.592 1.00 33.62 392 GLN C C 1
ATOM 3528 O O . GLN C 1 206 ? -20.425 -7.210 -15.151 1.00 36.29 392 GLN C O 1
ATOM 3534 N N . CYS C 1 207 ? -21.599 -9.131 -14.811 1.00 35.17 393 CYS C N 1
ATOM 3535 C CA . CYS C 1 207 ? -21.415 -9.133 -13.354 1.00 36.75 393 CYS C CA 1
ATOM 3536 C C . CYS C 1 207 ? -21.256 -10.560 -12.825 1.00 33.63 393 CYS C C 1
ATOM 3537 O O . CYS C 1 207 ? -22.041 -11.447 -13.140 1.00 33.04 393 CYS C O 1
ATOM 3540 N N . GLY C 1 208 ? -20.238 -10.786 -11.995 1.00 35.42 394 GLY C N 1
ATOM 3541 C CA . GLY C 1 208 ? -20.135 -12.022 -11.227 1.00 37.87 394 GLY C CA 1
ATOM 3542 C C . GLY C 1 208 ? -19.650 -13.253 -12.010 1.00 36.05 394 GLY C C 1
ATOM 3543 O O . GLY C 1 208 ? -19.814 -14.381 -11.550 1.00 39.84 394 GLY C O 1
ATOM 3544 N N . LEU C 1 209 ? -19.044 -13.066 -13.178 1.00 33.40 395 LEU C N 1
ATOM 3545 C CA . LEU C 1 209 ? -18.461 -14.186 -13.883 1.00 33.10 395 LEU C CA 1
ATOM 3546 C C . LEU C 1 209 ? -17.065 -14.388 -13.299 1.00 33.94 395 LEU C C 1
ATOM 3547 O O . LEU C 1 209 ? -16.292 -13.442 -13.117 1.00 31.79 395 LEU C O 1
ATOM 3552 N N . PRO C 1 210 ? -16.694 -15.638 -12.966 1.00 32.44 396 PRO C N 1
ATOM 3553 C CA . PRO C 1 210 ? -15.412 -15.900 -12.316 1.00 31.26 396 PRO C CA 1
ATOM 3554 C C . PRO C 1 210 ? -14.180 -15.624 -13.176 1.00 31.42 396 PRO C C 1
ATOM 3555 O O . PRO C 1 210 ? -13.124 -15.333 -12.620 1.00 35.24 396 PRO C O 1
ATOM 3559 N N . ASP C 1 211 ? -14.318 -15.655 -14.510 1.00 30.10 397 ASP C N 1
ATOM 3560 C CA . ASP C 1 211 ? -13.211 -15.354 -15.410 1.00 31.13 397 ASP C CA 1
ATOM 3561 C C . ASP C 1 211 ? -13.260 -13.887 -15.875 1.00 32.76 397 ASP C C 1
ATOM 3562 O O . ASP C 1 211 ? -12.380 -13.452 -16.624 1.00 31.01 397 ASP C O 1
ATOM 3567 N N . LYS C 1 212 ? -14.312 -13.146 -15.465 1.00 33.34 398 LYS C N 1
ATOM 3568 C CA . LYS C 1 212 ? -14.412 -11.701 -15.655 1.00 32.77 398 LYS C CA 1
ATOM 3569 C C . LYS C 1 212 ? -14.670 -11.009 -14.302 1.00 29.70 398 LYS C C 1
ATOM 3570 O O . LYS C 1 212 ? -15.775 -10.512 -13.996 1.00 25.85 398 LYS C O 1
ATOM 3576 N N . PRO C 1 213 ? -13.623 -10.901 -13.462 1.00 27.85 399 PRO C N 1
ATOM 3577 C CA . PRO C 1 213 ? -13.737 -10.220 -12.165 1.00 28.05 399 PRO C CA 1
ATOM 3578 C C . PRO C 1 213 ? -14.228 -8.774 -12.280 1.00 25.42 399 PRO C C 1
ATOM 3579 O O . PRO C 1 213 ? -14.118 -8.132 -13.324 1.00 25.60 399 PRO C O 1
ATOM 3583 N N . GLY C 1 214 ? -14.763 -8.230 -11.193 1.00 24.13 400 GLY C N 1
ATOM 3584 C CA . GLY C 1 214 ? -15.037 -6.806 -11.136 1.00 20.30 400 GLY C CA 1
ATOM 3585 C C . GLY C 1 214 ? -13.704 -6.088 -11.228 1.00 19.76 400 GLY C C 1
ATOM 3586 O O . GLY C 1 214 ? -12.690 -6.582 -10.723 1.00 19.52 400 GLY C O 1
ATOM 3587 N N . VAL C 1 215 ? -13.729 -4.964 -11.923 1.00 22.01 401 VAL C N 1
ATOM 3588 C CA . VAL C 1 215 ? -12.568 -4.110 -12.096 1.00 22.89 401 VAL C CA 1
ATOM 3589 C C . VAL C 1 215 ? -12.798 -2.822 -11.315 1.00 21.38 401 VAL C C 1
ATOM 3590 O O . VAL C 1 215 ? -13.906 -2.240 -11.320 1.00 21.25 401 VAL C O 1
ATOM 3594 N N . TYR C 1 216 ? -11.738 -2.401 -10.628 1.00 21.51 402 TYR C N 1
ATOM 3595 C CA . TYR C 1 216 ? -11.811 -1.271 -9.704 1.00 19.59 402 TYR C CA 1
ATOM 3596 C C . TYR C 1 216 ? -10.673 -0.317 -9.993 1.00 21.27 402 TYR C C 1
ATOM 3597 O O . TYR C 1 216 ? -9.584 -0.740 -10.386 1.00 21.55 402 TYR C O 1
ATOM 3606 N N . THR C 1 217 ? -10.885 0.948 -9.667 1.00 23.44 403 THR C N 1
ATOM 3607 C CA . THR C 1 217 ? -9.767 1.870 -9.617 1.00 24.75 403 THR C CA 1
ATOM 3608 C C . THR C 1 217 ? -8.935 1.618 -8.362 1.00 23.61 403 THR C C 1
ATOM 3609 O O . THR C 1 217 ? -9.457 1.600 -7.252 1.00 22.65 403 THR C O 1
ATOM 3613 N N . ARG C 1 218 ? -7.612 1.554 -8.544 1.00 22.97 404 ARG C N 1
ATOM 3614 C CA . ARG C 1 218 ? -6.693 1.230 -7.480 1.00 23.50 404 ARG C CA 1
ATOM 3615 C C . ARG C 1 218 ? -6.292 2.489 -6.719 1.00 26.35 404 ARG C C 1
ATOM 3616 O O . ARG C 1 218 ? -5.460 3.285 -7.208 1.00 27.08 404 ARG C O 1
ATOM 3624 N N . VAL C 1 219 ? -6.789 2.591 -5.476 1.00 22.28 405 VAL C N 1
ATOM 3625 C CA . VAL C 1 219 ? -6.669 3.839 -4.758 1.00 24.02 405 VAL C CA 1
ATOM 3626 C C . VAL C 1 219 ? -5.194 4.183 -4.510 1.00 23.37 405 VAL C C 1
ATOM 3627 O O . VAL C 1 219 ? -4.827 5.342 -4.621 1.00 24.02 405 VAL C O 1
ATOM 3631 N N . THR C 1 220 ? -4.297 3.221 -4.323 1.00 23.48 406 THR C N 1
ATOM 3632 C CA . THR C 1 220 ? -2.910 3.621 -4.070 1.00 25.32 406 THR C CA 1
ATOM 3633 C C . THR C 1 220 ? -2.314 4.466 -5.204 1.00 25.41 406 THR C C 1
ATOM 3634 O O . THR C 1 220 ? -1.527 5.379 -4.951 1.00 27.58 406 THR C O 1
ATOM 3638 N N . ALA C 1 221 ? -2.713 4.178 -6.451 1.00 27.11 407 ALA C N 1
ATOM 3639 C CA . ALA C 1 221 ? -2.196 4.836 -7.628 1.00 28.79 407 ALA C CA 1
ATOM 3640 C C . ALA C 1 221 ? -2.677 6.283 -7.773 1.00 30.04 407 ALA C C 1
ATOM 3641 O O . ALA C 1 221 ? -2.207 6.979 -8.663 1.00 32.04 407 ALA C O 1
ATOM 3643 N N . TYR C 1 222 ? -3.556 6.770 -6.890 1.00 28.28 408 TYR C N 1
ATOM 3644 C CA . TYR C 1 222 ? -4.105 8.108 -7.026 1.00 25.78 408 TYR C CA 1
ATOM 3645 C C . TYR C 1 222 ? -3.936 8.937 -5.745 1.00 24.50 408 TYR C C 1
ATOM 3646 O O . TYR C 1 222 ? -4.568 9.971 -5.598 1.00 26.89 408 TYR C O 1
ATOM 3655 N N . LEU C 1 223 ? -3.080 8.524 -4.816 1.00 25.70 409 LEU C N 1
ATOM 3656 C CA . LEU C 1 223 ? -2.964 9.189 -3.521 1.00 26.55 409 LEU C CA 1
ATOM 3657 C C . LEU C 1 223 ? -2.413 10.600 -3.689 1.00 30.32 409 LEU C C 1
ATOM 3658 O O . LEU C 1 223 ? -2.895 11.531 -3.040 1.00 25.62 409 LEU C O 1
ATOM 3663 N N . ASP C 1 224 ? -1.418 10.751 -4.584 1.00 29.36 410 ASP C N 1
ATOM 3664 C CA . ASP C 1 224 ? -0.825 12.055 -4.836 1.00 33.47 410 ASP C CA 1
ATOM 3665 C C . ASP C 1 224 ? -1.881 12.969 -5.457 1.00 32.42 410 ASP C C 1
ATOM 3666 O O . ASP C 1 224 ? -2.003 14.120 -5.054 1.00 31.93 410 ASP C O 1
ATOM 3671 N N . TRP C 1 225 ? -2.681 12.460 -6.392 1.00 28.90 411 TRP C N 1
ATOM 3672 C CA . TRP C 1 225 ? -3.761 13.272 -6.963 1.00 31.69 411 TRP C CA 1
ATOM 3673 C C . TRP C 1 225 ? -4.758 13.665 -5.868 1.00 31.00 411 TRP C C 1
ATOM 3674 O O . TRP C 1 225 ? -5.176 14.817 -5.783 1.00 30.57 411 TRP C O 1
ATOM 3685 N N . ILE C 1 226 ? -5.123 12.725 -4.990 1.00 31.30 412 ILE C N 1
ATOM 3686 C CA . ILE C 1 226 ? -6.086 13.041 -3.932 1.00 34.75 412 ILE C CA 1
ATOM 3687 C C . ILE C 1 226 ? -5.532 14.104 -2.965 1.00 31.65 412 ILE C C 1
ATOM 3688 O O . ILE C 1 226 ? -6.211 15.079 -2.652 1.00 27.63 412 ILE C O 1
ATOM 3693 N N . ARG C 1 227 ? -4.282 13.947 -2.529 1.00 34.76 413 ARG C N 1
ATOM 3694 C CA . ARG C 1 227 ? -3.653 14.897 -1.634 1.00 38.35 413 ARG C CA 1
ATOM 3695 C C . ARG C 1 227 ? -3.630 16.288 -2.265 1.00 39.23 413 ARG C C 1
ATOM 3696 O O . ARG C 1 227 ? -3.925 17.279 -1.609 1.00 41.14 413 ARG C O 1
ATOM 3704 N N . GLN C 1 228 ? -3.295 16.353 -3.547 1.00 40.03 414 GLN C N 1
ATOM 3705 C CA . GLN C 1 228 ? -3.196 17.605 -4.276 1.00 39.79 414 GLN C CA 1
ATOM 3706 C C . GLN C 1 228 ? -4.545 18.306 -4.339 1.00 41.97 414 GLN C C 1
ATOM 3707 O O . GLN C 1 228 ? -4.589 19.532 -4.309 1.00 40.09 414 GLN C O 1
ATOM 3713 N N . GLN C 1 229 ? -5.642 17.553 -4.465 1.00 38.32 415 GLN C N 1
ATOM 3714 C CA . GLN C 1 229 ? -6.939 18.193 -4.602 1.00 42.64 415 GLN C CA 1
ATOM 3715 C C . GLN C 1 229 ? -7.594 18.447 -3.239 1.00 45.16 415 GLN C C 1
ATOM 3716 O O . GLN C 1 229 ? -8.546 19.221 -3.157 1.00 50.21 415 GLN C O 1
ATOM 3722 N N . THR C 1 230 ? -7.156 17.769 -2.174 1.00 42.00 416 THR C N 1
ATOM 3723 C CA . THR C 1 230 ? -7.933 17.831 -0.947 1.00 43.40 416 THR C CA 1
ATOM 3724 C C . THR C 1 230 ? -7.091 18.149 0.284 1.00 46.78 416 THR C C 1
ATOM 3725 O O . THR C 1 230 ? -7.685 18.481 1.299 1.00 47.53 416 THR C O 1
ATOM 3729 N N . GLY C 1 231 ? -5.765 17.937 0.241 1.00 48.25 417 GLY C N 1
ATOM 3730 C CA . GLY C 1 231 ? -4.917 18.071 1.423 1.00 48.10 417 GLY C CA 1
ATOM 3731 C C . GLY C 1 231 ? -4.812 16.796 2.268 1.00 51.23 417 GLY C C 1
ATOM 3732 O O . GLY C 1 231 ? -3.877 16.674 3.047 1.00 49.85 417 GLY C O 1
ATOM 3733 N N . ILE C 1 232 ? -5.767 15.861 2.124 1.00 48.33 418 ILE C N 1
ATOM 3734 C CA . ILE C 1 232 ? -5.760 14.575 2.817 1.00 55.21 418 ILE C CA 1
ATOM 3735 C C . ILE C 1 232 ? -4.575 13.710 2.311 1.00 66.62 418 ILE C C 1
ATOM 3736 O O . ILE C 1 232 ? -4.520 13.410 1.083 1.00 70.09 418 ILE C O 1
ATOM 3742 N N . ASN D 2 3 ? -13.733 10.485 13.478 1.00 53.12 171 ASN D N 1
ATOM 3743 C CA . ASN D 2 3 ? -13.164 9.820 14.687 1.00 60.69 171 ASN D CA 1
ATOM 3744 C C . ASN D 2 3 ? -11.737 9.307 14.399 1.00 65.83 171 ASN D C 1
ATOM 3745 O O . ASN D 2 3 ? -11.397 8.201 14.844 1.00 61.90 171 ASN D O 1
ATOM 3750 N N . GLU D 2 4 ? -10.903 10.126 13.698 1.00 55.10 172 GLU D N 1
ATOM 3751 C CA . GLU D 2 4 ? -9.722 9.682 12.945 1.00 46.05 172 GLU D CA 1
ATOM 3752 C C . GLU D 2 4 ? -10.172 9.157 11.561 1.00 36.63 172 GLU D C 1
ATOM 3753 O O . GLU D 2 4 ? -10.646 9.909 10.732 1.00 37.69 172 GLU D O 1
ATOM 3755 N N . CYS D 2 5 ? -10.066 7.874 11.256 1.00 32.68 173 CYS D N 1
ATOM 3756 C CA . CYS D 2 5 ? -10.712 7.334 10.064 1.00 34.33 173 CYS D CA 1
ATOM 3757 C C . CYS D 2 5 ? -10.777 5.819 10.189 1.00 31.61 173 CYS D C 1
ATOM 3758 O O . CYS D 2 5 ? -10.005 5.227 10.932 1.00 32.90 173 CYS D O 1
ATOM 3761 N N . GLY D 2 6 ? -11.766 5.213 9.539 1.00 31.97 174 GLY D N 1
ATOM 3762 C CA . GLY D 2 6 ? -11.755 3.784 9.331 1.00 27.81 174 GLY D CA 1
ATOM 3763 C C . GLY D 2 6 ? -12.428 2.946 10.411 1.00 27.00 174 GLY D C 1
ATOM 3764 O O . GLY D 2 6 ? -12.376 1.732 10.285 1.00 28.46 174 GLY D O 1
ATOM 3765 N N . ALA D 2 7 ? -13.019 3.553 11.456 1.00 25.64 175 ALA D N 1
ATOM 3766 C CA . ALA D 2 7 ? -13.539 2.805 12.590 1.00 24.69 175 ALA D CA 1
ATOM 3767 C C . ALA D 2 7 ? -14.903 2.227 12.244 1.00 28.38 175 ALA D C 1
ATOM 3768 O O . ALA D 2 7 ? -15.762 2.931 11.717 1.00 26.89 175 ALA D O 1
ATOM 3770 N N . GLY D 2 8 ? -15.048 0.933 12.532 1.00 29.09 176 GLY D N 1
ATOM 3771 C CA . GLY D 2 8 ? -16.278 0.203 12.310 1.00 30.04 176 GLY D CA 1
ATOM 3772 C C . GLY D 2 8 ? -16.994 -0.029 13.628 1.00 31.73 176 GLY D C 1
ATOM 3773 O O . GLY D 2 8 ? -16.445 0.294 14.681 1.00 31.24 176 GLY D O 1
ATOM 3774 N N . PRO D 2 9 ? -18.232 -0.574 13.585 1.00 34.09 177 PRO D N 1
ATOM 3775 C CA . PRO D 2 9 ? -19.125 -0.593 14.745 1.00 37.38 177 PRO D CA 1
ATOM 3776 C C . PRO D 2 9 ? -18.515 -1.328 15.936 1.00 35.29 177 PRO D C 1
ATOM 3777 O O . PRO D 2 9 ? -18.651 -0.855 17.066 1.00 33.27 177 PRO D O 1
ATOM 3781 N N . ASP D 2 10 ? -17.802 -2.429 15.651 1.00 30.43 178 ASP D N 1
ATOM 3782 C CA . ASP D 2 10 ? -17.234 -3.287 16.673 1.00 37.67 178 ASP D CA 1
ATOM 3783 C C . ASP D 2 10 ? -16.166 -2.516 17.442 1.00 37.37 178 ASP D C 1
ATOM 3784 O O . ASP D 2 10 ? -16.106 -2.597 18.662 1.00 35.55 178 ASP D O 1
ATOM 3789 N N . LEU D 2 11 ? -15.365 -1.714 16.752 1.00 33.31 179 LEU D N 1
ATOM 3790 C CA . LEU D 2 11 ? -14.285 -1.028 17.433 1.00 35.24 179 LEU D CA 1
ATOM 3791 C C . LEU D 2 11 ? -14.917 0.044 18.321 1.00 37.11 179 LEU D C 1
ATOM 3792 O O . LEU D 2 11 ? -14.431 0.314 19.414 1.00 35.27 179 LEU D O 1
ATOM 3797 N N . ILE D 2 12 ? -16.059 0.589 17.882 1.00 33.44 180 ILE D N 1
ATOM 3798 C CA . ILE D 2 12 ? -16.704 1.667 18.613 1.00 34.20 180 ILE D CA 1
ATOM 3799 C C . ILE D 2 12 ? -17.349 1.156 19.902 1.00 32.19 180 ILE D C 1
ATOM 3800 O O . ILE D 2 12 ? -17.108 1.766 20.942 1.00 28.43 180 ILE D O 1
ATOM 3805 N N . THR D 2 13 ? -18.092 0.035 19.866 1.00 33.32 181 THR D N 1
ATOM 3806 C CA . THR D 2 13 ? -18.660 -0.496 21.097 1.00 36.03 181 THR D CA 1
ATOM 3807 C C . THR D 2 13 ? -17.584 -1.043 22.027 1.00 33.72 181 THR D C 1
ATOM 3808 O O . THR D 2 13 ? -17.715 -0.838 23.225 1.00 32.01 181 THR D O 1
ATOM 3812 N N . LEU D 2 14 ? -16.497 -1.653 21.510 1.00 36.19 182 LEU D N 1
ATOM 3813 C CA . LEU D 2 14 ? -15.359 -1.999 22.360 1.00 36.01 182 LEU D CA 1
ATOM 3814 C C . LEU D 2 14 ? -14.878 -0.769 23.122 1.00 34.91 182 LEU D C 1
ATOM 3815 O O . LEU D 2 14 ? -14.533 -0.840 24.290 1.00 32.05 182 LEU D O 1
ATOM 3820 N N . SER D 2 15 ? -14.760 0.355 22.429 1.00 30.61 183 SER D N 1
ATOM 3821 C CA . SER D 2 15 ? -14.152 1.526 23.042 1.00 32.56 183 SER D CA 1
ATOM 3822 C C . SER D 2 15 ? -15.052 2.122 24.135 1.00 32.39 183 SER D C 1
ATOM 3823 O O . SER D 2 15 ? -14.553 2.840 24.995 1.00 30.67 183 SER D O 1
ATOM 3826 N N . GLU D 2 16 ? -16.372 1.849 24.082 1.00 28.49 184 GLU D N 1
ATOM 3827 C CA . GLU D 2 16 ? -17.324 2.325 25.063 1.00 28.15 184 GLU D CA 1
ATOM 3828 C C . GLU D 2 16 ? -17.339 1.456 26.326 1.00 27.70 184 GLU D C 1
ATOM 3829 O O . GLU D 2 16 ? -17.637 1.949 27.409 1.00 26.08 184 GLU D O 1
ATOM 3835 N N . GLN D 2 17 ? -17.095 0.150 26.180 1.00 26.01 185 GLN D N 1
ATOM 3836 C CA . GLN D 2 17 ? -17.131 -0.798 27.281 1.00 28.34 185 GLN D CA 1
ATOM 3837 C C . GLN D 2 17 ? -16.112 -0.398 28.341 1.00 31.13 185 GLN D C 1
ATOM 3838 O O . GLN D 2 17 ? -14.971 -0.145 28.002 1.00 30.86 185 GLN D O 1
ATOM 3844 N N . ARG D 2 18 ? -16.483 -0.442 29.631 1.00 34.55 186 ARG D N 1
ATOM 3845 C CA . ARG D 2 18 ? -15.545 -0.026 30.671 1.00 34.80 186 ARG D CA 1
ATOM 3846 C C . ARG D 2 18 ? -14.769 -1.250 31.205 1.00 39.75 186 ARG D C 1
ATOM 3847 O O . ARG D 2 18 ? -14.819 -2.320 30.529 1.00 41.51 186 ARG D O 1
#

Foldseek 3Di:
DFPWFFDDQLPQQQKKFKDFQLHGQEIWGDAFQWKTKFFQVSCVPHQDQQRIWIFDDQFSVDTPDIFGWDHKAQPPPQDPVLRPSGMIMTTTPD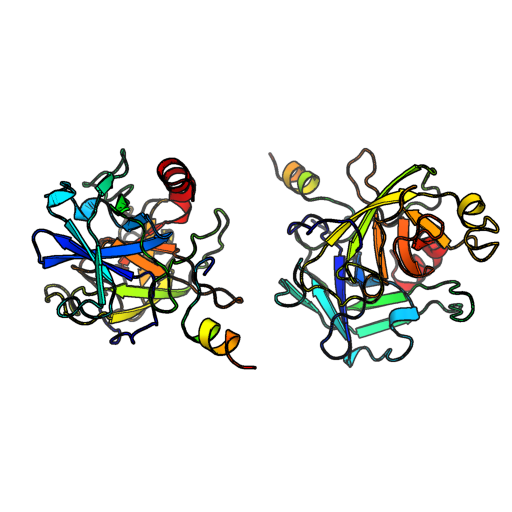THDDDSRHGGAAAAALPDDADFQDKKKWKFQAAHFFPGHGHRGMIMFMKTWDDLVLCLPPLHVVNSADDQKTFIAHQQWRTAGARSHGTTFIWDADPVRGIHGQWGFGDWDTGRDNRITTMTGGRSVCVVVCCVVPVD/DDVPDDDDPVNVVVVVDD/DFPWDFDDQLPQQQKKFKDFQLHGAEIWGDAFQFKTKFFQVSCVPHQDQQRIWIFDDQFSVDTPDIFRWDHKAQPPPQDPVLRPRGMIMITTPDGDDDDSRHGGAHAADLPDDADFFDKKKWKFQAANFFVGGGHRGMIMFMKTWHDLDLCCDCLHVVNSRDPQKTFIGHQVWRTADARSHGTTFIWDADPVRGIHGQWGQGDWDTTGDNSITGMTGGRSVCVVVCCVVPVD/DPDDDDPVVVVVVVDD

B-factor: mean 34.82, std 10.44, range [8.98, 89.07]

Radius of gyration: 28.26 Å; Cα contacts (8 Å, |Δi|>4): 1389; chains: 4; bounding box: 75×44×69 Å

InterPro domains:
  IPR000082 SEA domain [PF01390] (49-152)
  IPR000082 SEA domain [PS50024] (46-163)
  IPR000082 SEA domain [SM00200] (44-168)
  IPR001254 Serine proteases, trypsin domain [PF00089] (187-412)
  IPR001254 Serine proteases, trypsin domain [PS50240] (187-417)
  IPR001254 Serine proteases, trypsin domain [SM00020] (186-412)
  IPR001254 Serine proteases, trypsin domain [cd00190] (187-415)
  IPR001314 Peptidase S1A, chymotrypsin family [PR00722] (213-228)
  IPR001314 Peptidase S1A, chymotrypsin family [PR00722] (268-282)
  IPR001314 Peptidase S1A, chymotrypsin family [PR00722] (361-373)
  IPR009003 Peptidase S1, PA clan [SSF50494] (183-417)
  IPR017329 Peptidase S1A, HAT/DESC1 [PIRSF037941] (4-418)
  IPR018114 Serine proteases, trypsin family, histidine active site [PS00134] (223-228)
  IPR033116 Serine proteases, trypsin family, serine active site [PS00135] (362-373)
  IPR036364 SEA domain superfamily [G3DSA:3.30.70.960] (44-154)
  IPR036364 SEA domain superfamily [SSF82671] (37-154)

Organism: Homo sapiens (NCBI:txid9606)

GO terms:
  GO:0006508 proteolysis (P, IDA)
  GO:0005576 extracellular region (C, TAS)
  GO:0008233 peptidase activity (F, TAS)
  GO:0005886 plasma membrane (C, TAS)
  GO:0007585 respiratory gaseous exchange by respiratory system (P, TAS)
  GO:0005515 protein binding (F, IPI)
  GO:0070062 extracellular exosome (C, HDA)